Protein 5UB9 (pdb70)

Organism: Campylobacter jejuni (strain RM1221) (NCBI:txid195099)

Secondary structure (DSSP, 8-state):
--EEEEEESSSTTHHHHHHHHHHTT--EE--SSSSEEEESSSSEEEEEE-GGGHHHHHHTTSSSEEEEEHHHHHHHHHHHHHTT-----EEEEE-SS--EEEEEEEETTS---GGGGTT-EEEES-HHHHHHHHHHTT---EEEE-SS-GGGTTTTTS-SEEEEEEETT--SGGGTEEEEEEEEEE-EEEEE-SSPPPHHHHHHHHHHHHHHHHHHHHT-/-PEEEEEESSSTTHHHHHHHHHHTT-----SS-SSEEE-SSSSEEEEEE-GGGHHHHHHTTSSSEEEEEHHHHHHHHHHHHHTT----EEEEEE-S---EEEEEEEETT-----GGGGTT-EEEES-HHHHHHHHHHHT---EEEE-SS-GGGTTTTTS-SEEEEEESSSHHHHHTTEEEEEEEEEE-EEEEEESSPPPHHHHHHHHHHHHHHH-

Sequence (435 aa):
TRLRIAIQKSGRLSKEESIELLSECGVKMHIHEQSLIAFSTNLPIDILRVRDDDIPGLIFDGVVDLGIIGENVLEENELERQSLGENPSYKLLKKLDDFGYCRLSLALPQENKFNLKDFEGLRIATSYPQLLKRFMKENGINYKNCTLTGSVEVAPRANLADAICDLVSSGATLQANNLKEVKVIYESRACCLIQKENALSKEKQALVDKIMLRVAGVMQARETRLRIAIQKSGRLSKESIELLSSECGVKMHIHEQSLIAFSTNLPIDILRVRRDDDIPGLIFDGVVDLGIIGENVLEENELERQSLGENPSYKLLKKLDFGYCRLSLALPQENKFQNLKDFEGLRIATSYPQLLKRFMKENGINYKNCTLTGSVEEVAPRANLADAICDLVSSGATLQANNLKEVKVIYESRACCLIQKENALSKEKQALVDKIMLRVAG

CATH classification: 3.40.190.10 (+1 more: 3.40.190.10)

Foldseek 3Di:
DFAEEEEALDDQCRVVVVVLCVLLVFAWDDPDSDQWTATPPGRYIYGHHHQLCQQVCQQVVVHFKYKHKPLSNVLVCLVQVVVVHHRDWAFLWFADAAWKFFFKKFALPDDDPPLVQAAWEEEEQRVSLVVVLCVVVVGDYHYHHDNDPRLCCVVVVNTGIYGDIGGDVDDCVVSRMGTDGGSDIMGITMMGHDDDDDPVNVVVVVSSSVSSVVSRVVVD/DAAEEEEAQDDFCHVVVVVLCVLLVFAWDRDPPPFWTAGPPGRYIYGHHHQLCFLVCQQVVVGFKYKHKPLSNVLVCLVQVVVVHHRDWAFLDFDDAPKKFWFKKAAQVDDDDDPQVQAAWEEEECRVRLVVVQCVVVVGDYHYHYDNDPRLCCVVVVNTRIYTGIDDPCVVCVVSRMDTDGTRGIMGMTMIGHDDDDDPVNVVVVVSSSVSSVD

InterPro domains:
  IPR001348 ATP phosphoribosyltransferase HisG [PTHR21403] (2-298)
  IPR011322 Nitrogen regulatory PII-like, alpha/beta [SSF54913] (226-298)
  IPR013115 Histidine biosynthesis HisG, C-terminal [PF08029] (223-296)
  IPR013115 Histidine biosynthesis HisG, C-terminal [TIGR03455] (201-297)
  IPR013820 ATP phosphoribosyltransferase, catalytic domain [PF01634] (54-217)
  IPR013820 ATP phosphoribosyltransferase, catalytic domain [TIGR00070] (7-197)
  IPR015867 Nitrogen regulatory protein PII/ATP phosphoribosyltransferase, C-terminal [G3DSA:3.30.70.120] (226-299)
  IPR018198 ATP phosphoribosyltransferase, conserved site [PS01316] (156-177)
  IPR020621 ATP phosphoribosyltransferase HisG, long form [MF_00079] (6-299)

Radius of gyration: 22.93 Å; Cα contacts (8 Å, |Δi|>4): 936; chains: 2; bounding box: 61×45×66 Å

Structure (mmCIF, N/CA/C/O backbone):
data_5UB9
#
_entry.id   5UB9
#
_cell.length_a   65.697
_cell.length_b   79.926
_cell.length_c   91.006
_cell.angle_alpha   90.00
_cell.angle_beta   90.00
_cell.angle_gamma   90.00
#
_symmetry.space_group_name_H-M   'P 21 21 21'
#
loop_
_entity.id
_entity.type
_entity.pdbx_description
1 polymer 'ATP phosphoribosyltransferase'
2 non-polymer 'ZINC ION'
3 non-polymer 'ACETATE ION'
4 non-polymer 'CHLORIDE ION'
5 water water
#
loop_
_atom_site.group_PDB
_atom_site.id
_atom_site.type_symbol
_atom_site.label_atom_id
_atom_site.label_alt_id
_atom_site.label_comp_id
_atom_site.label_asym_id
_atom_site.label_entity_id
_atom_site.label_seq_id
_atom_site.pdbx_PDB_ins_code
_atom_site.Cartn_x
_atom_site.Cartn_y
_atom_site.Cartn_z
_atom_site.occupancy
_atom_site.B_iso_or_equiv
_atom_site.auth_seq_id
_atom_site.auth_comp_id
_atom_site.auth_asym_id
_atom_site.auth_atom_id
_atom_site.pdbx_PDB_model_num
ATOM 1 N N . THR A 1 6 ? 18.799 -2.541 -3.622 1.00 50.90 5 THR A N 1
ATOM 2 C CA . THR A 1 6 ? 18.095 -2.156 -4.905 1.00 50.50 5 THR A CA 1
ATOM 3 C C . THR A 1 6 ? 17.290 -3.326 -5.552 1.00 46.92 5 THR A C 1
ATOM 4 O O . THR A 1 6 ? 16.632 -3.169 -6.597 1.00 46.68 5 THR A O 1
ATOM 8 N N . ARG A 1 7 ? 17.389 -4.514 -4.963 1.00 40.89 6 ARG A N 1
ATOM 9 C CA . ARG A 1 7 ? 16.518 -5.619 -5.337 1.00 34.86 6 ARG A CA 1
ATOM 10 C C . ARG A 1 7 ? 15.250 -5.476 -4.493 1.00 29.30 6 ARG A C 1
ATOM 11 O O . ARG A 1 7 ? 15.318 -4.930 -3.422 1.00 27.44 6 ARG A O 1
ATOM 19 N N . LEU A 1 8 ? 14.106 -5.918 -4.994 1.00 24.42 7 LEU A N 1
ATOM 20 C CA . LEU A 1 8 ? 12.876 -5.888 -4.189 1.00 21.93 7 LEU A CA 1
ATOM 21 C C . LEU A 1 8 ? 12.891 -6.998 -3.139 1.00 21.30 7 LEU A C 1
ATOM 22 O O . LEU A 1 8 ? 13.164 -8.144 -3.471 1.00 21.29 7 LEU A O 1
ATOM 27 N N . ARG A 1 9 ? 12.601 -6.669 -1.879 1.00 19.02 8 ARG A N 1
ATOM 28 C CA . ARG A 1 9 ? 12.593 -7.664 -0.824 1.00 19.04 8 ARG A CA 1
ATOM 29 C C . ARG A 1 9 ? 11.159 -7.970 -0.413 1.00 17.44 8 ARG A C 1
ATOM 30 O O . ARG A 1 9 ? 10.454 -7.043 -0.006 1.00 16.29 8 ARG A O 1
ATOM 38 N N . ILE A 1 10 ? 10.793 -9.250 -0.414 1.00 16.39 9 ILE A N 1
ATOM 39 C CA . ILE A 1 10 ? 9.445 -9.676 -0.045 1.00 16.37 9 ILE A CA 1
ATOM 40 C C . ILE A 1 10 ? 9.569 -10.682 1.095 1.00 15.86 9 ILE A C 1
ATOM 41 O O . ILE A 1 10 ? 10.251 -11.697 0.939 1.00 16.27 9 ILE A O 1
ATOM 46 N N . ALA A 1 11 ? 8.909 -10.395 2.218 1.00 15.62 10 ALA A N 1
ATOM 47 C CA . ALA A 1 11 ? 8.911 -11.287 3.382 1.00 15.60 10 ALA A CA 1
ATOM 48 C C . ALA A 1 11 ? 7.658 -12.127 3.358 1.00 15.66 10 ALA A C 1
ATOM 49 O O . ALA A 1 11 ? 6.543 -11.602 3.175 1.00 15.48 10 ALA A O 1
ATOM 51 N N . ILE A 1 12 ? 7.855 -13.427 3.545 1.00 15.84 11 ILE A N 1
ATOM 52 C CA . ILE A 1 12 ? 6.776 -14.407 3.622 1.00 16.27 11 ILE A CA 1
ATOM 53 C C . ILE A 1 12 ? 7.028 -15.377 4.773 1.00 16.51 11 ILE A C 1
ATOM 54 O O . ILE A 1 12 ? 8.166 -15.478 5.250 1.00 16.26 11 ILE A O 1
ATOM 59 N N . GLN A 1 13 ? 5.973 -16.041 5.236 1.00 17.27 12 GLN A N 1
ATOM 60 C CA . GLN A 1 13 ? 6.077 -17.007 6.320 1.00 18.96 12 GLN A CA 1
ATOM 61 C C . GLN A 1 13 ? 6.930 -18.179 5.870 1.00 20.67 12 GLN A C 1
ATOM 62 O O . GLN A 1 13 ? 6.706 -18.733 4.747 1.00 19.93 12 GLN A O 1
ATOM 68 N N . LYS A 1 14 ? 7.864 -18.583 6.734 1.00 20.59 13 LYS A N 1
ATOM 69 C CA . LYS A 1 14 ? 8.772 -19.660 6.413 1.00 24.54 13 LYS A CA 1
ATOM 70 C C . LYS A 1 14 ? 8.044 -21.011 6.361 1.00 25.86 13 LYS A C 1
ATOM 71 O O . LYS A 1 14 ? 8.245 -21.781 5.432 1.00 26.98 13 LYS A O 1
ATOM 77 N N . SER A 1 15 ? 7.209 -21.282 7.337 1.00 27.06 14 SER A N 1
ATOM 78 C CA . SER A 1 15 ? 6.481 -22.539 7.374 1.00 31.97 14 SER A CA 1
ATOM 79 C C . SER A 1 15 ? 5.315 -22.337 8.311 1.00 31.74 14 SER A C 1
ATOM 80 O O . SER A 1 15 ? 5.481 -21.858 9.428 1.00 37.32 14 SER A O 1
ATOM 83 N N . GLY A 1 16 ? 4.128 -22.725 7.882 1.00 32.31 15 GLY A N 1
ATOM 84 C CA . GLY A 1 16 ? 2.934 -22.496 8.683 1.00 32.86 15 GLY A CA 1
ATOM 85 C C . GLY A 1 16 ? 1.704 -22.277 7.821 1.00 31.01 15 GLY A C 1
ATOM 86 O O . GLY A 1 16 ? 1.678 -22.684 6.650 1.00 32.58 15 GLY A O 1
ATOM 87 N N . ARG A 1 17 ? 0.709 -21.605 8.389 1.00 32.53 16 ARG A N 1
ATOM 88 C CA . ARG A 1 17 ? -0.619 -21.502 7.784 1.00 33.75 16 ARG A CA 1
ATOM 89 C C . ARG A 1 17 ? -0.633 -20.862 6.380 1.00 34.27 16 ARG A C 1
ATOM 90 O O . ARG A 1 17 ? -1.497 -21.213 5.561 1.00 36.80 16 ARG A O 1
ATOM 92 N N . LEU A 1 18 ? 0.332 -19.969 6.094 1.00 29.79 17 LEU A N 1
ATOM 93 C CA . LEU A 1 18 ? 0.402 -19.204 4.852 1.00 27.34 17 LEU A CA 1
ATOM 94 C C . LEU A 1 18 ? 1.604 -19.489 3.960 1.00 24.93 17 LEU A C 1
ATOM 95 O O . LEU A 1 18 ? 1.719 -18.894 2.891 1.00 23.83 17 LEU A O 1
ATOM 100 N N . SER A 1 19 ? 2.537 -20.354 4.388 1.00 23.99 18 SER A N 1
ATOM 101 C CA . SER A 1 19 ? 3.819 -20.456 3.716 1.00 23.57 18 SER A CA 1
ATOM 102 C C . SER A 1 19 ? 3.675 -20.979 2.250 1.00 23.40 18 SER A C 1
ATOM 103 O O . SER A 1 19 ? 4.144 -20.362 1.270 1.00 21.42 18 SER A O 1
ATOM 106 N N . LYS A 1 20 ? 3.017 -22.121 2.108 1.00 24.84 19 LYS A N 1
ATOM 107 C CA . LYS A 1 20 ? 2.769 -22.748 0.797 1.00 23.85 19 LYS A CA 1
ATOM 108 C C . LYS A 1 20 ? 2.002 -21.844 -0.182 1.00 22.95 19 LYS A C 1
ATOM 109 O O . LYS A 1 20 ? 2.369 -21.723 -1.360 1.00 22.92 19 LYS A O 1
ATOM 111 N N A GLU A 1 21 ? 0.918 -21.261 0.323 0.50 22.56 20 GLU A N 1
ATOM 112 N N B GLU A 1 21 ? 0.937 -21.245 0.317 0.50 22.36 20 GLU A N 1
ATOM 113 C CA A GLU A 1 21 ? 0.026 -20.392 -0.442 0.50 22.85 20 GLU A CA 1
ATOM 114 C CA B GLU A 1 21 ? 0.063 -20.413 -0.483 0.50 22.53 20 GLU A CA 1
ATOM 115 C C A GLU A 1 21 ? 0.752 -19.098 -0.860 0.50 21.26 20 GLU A C 1
ATOM 116 C C B GLU A 1 21 ? 0.746 -19.088 -0.857 0.50 21.10 20 GLU A C 1
ATOM 117 O O A GLU A 1 21 ? 0.445 -18.552 -1.892 0.50 20.73 20 GLU A O 1
ATOM 118 O O B GLU A 1 21 ? 0.412 -18.515 -1.865 0.50 20.57 20 GLU A O 1
ATOM 129 N N . SER A 1 22 ? 1.711 -18.619 -0.042 1.00 20.02 21 SER A N 1
ATOM 130 C CA . SER A 1 22 ? 2.473 -17.405 -0.360 1.00 19.70 21 SER A CA 1
ATOM 131 C C . SER A 1 22 ? 3.455 -17.644 -1.500 1.00 20.42 21 SER A C 1
ATOM 132 O O . SER A 1 22 ? 3.476 -16.915 -2.463 1.00 20.32 21 SER A O 1
ATOM 135 N N . ILE A 1 23 ? 4.230 -18.702 -1.411 1.00 21.25 22 ILE A N 1
ATOM 136 C CA . ILE A 1 23 ? 5.109 -19.052 -2.495 1.00 22.59 22 ILE A CA 1
ATOM 137 C C . ILE A 1 23 ? 4.302 -19.371 -3.749 1.00 22.71 22 ILE A C 1
ATOM 138 O O . ILE A 1 23 ? 4.697 -18.974 -4.851 1.00 23.19 22 ILE A O 1
ATOM 143 N N . GLU A 1 24 ? 3.179 -20.067 -3.587 1.00 22.28 23 GLU A N 1
ATOM 144 C CA . GLU A 1 24 ? 2.313 -20.318 -4.722 1.00 24.62 23 GLU A CA 1
ATOM 145 C C . GLU A 1 24 ? 1.778 -19.036 -5.363 1.00 23.17 23 GLU A C 1
ATOM 146 O O . GLU A 1 24 ? 1.758 -18.918 -6.577 1.00 23.65 23 GLU A O 1
ATOM 152 N N . LEU A 1 25 ? 1.353 -18.067 -4.569 1.00 21.83 24 LEU A N 1
ATOM 153 C CA . LEU A 1 25 ? 0.901 -16.824 -5.169 1.00 21.66 24 LEU A CA 1
ATOM 154 C C . LEU A 1 25 ? 2.037 -16.209 -5.997 1.00 21.20 24 LEU A C 1
ATOM 155 O O . LEU A 1 25 ? 1.835 -15.782 -7.129 1.00 20.88 24 LEU A O 1
ATOM 160 N N . LEU A 1 26 ? 3.247 -16.223 -5.480 1.00 20.84 25 LEU A N 1
ATOM 161 C CA . LEU A 1 26 ? 4.306 -15.575 -6.233 1.00 21.67 25 LEU A CA 1
ATOM 162 C C . LEU A 1 26 ? 4.529 -16.289 -7.609 1.00 22.46 25 LEU A C 1
ATOM 163 O O . LEU A 1 26 ? 4.711 -15.630 -8.624 1.00 23.21 25 LEU A O 1
ATOM 168 N N . SER A 1 27 ? 4.498 -17.610 -7.621 1.00 24.18 26 SER A N 1
ATOM 169 C CA . SER A 1 27 ? 4.639 -18.413 -8.856 1.00 27.32 26 SER A CA 1
ATOM 170 C C . SER A 1 27 ? 3.536 -18.086 -9.868 1.00 28.53 26 SER A C 1
ATOM 171 O O . SER A 1 27 ? 3.780 -17.875 -11.055 1.00 29.09 26 SER A O 1
ATOM 174 N N . GLU A 1 28 ? 2.312 -18.022 -9.343 1.00 27.66 27 GLU A N 1
ATOM 175 C CA . GLU A 1 28 ? 1.112 -17.727 -10.132 1.00 28.76 27 GLU A CA 1
ATOM 176 C C . GLU A 1 28 ? 1.220 -16.370 -10.786 1.00 28.62 27 GLU A C 1
ATOM 177 O O . GLU A 1 28 ? 0.716 -16.167 -11.904 1.00 29.05 27 GLU A O 1
ATOM 183 N N . CYS A 1 29 ? 1.917 -15.463 -10.105 1.00 27.34 28 CYS A N 1
ATOM 184 C CA . CYS A 1 29 ? 2.163 -14.132 -10.606 1.00 27.60 28 CYS A CA 1
ATOM 185 C C . CYS A 1 29 ? 3.392 -14.004 -11.498 1.00 29.27 28 CYS A C 1
ATOM 186 O O . CYS A 1 29 ? 3.845 -12.904 -11.742 1.00 32.18 28 CYS A O 1
ATOM 189 N N . GLY A 1 30 ? 3.970 -15.103 -11.934 1.00 30.89 29 GLY A N 1
ATOM 190 C CA . GLY A 1 30 ? 5.144 -15.020 -12.798 1.00 32.95 29 GLY A CA 1
ATOM 191 C C . GLY A 1 30 ? 6.488 -14.841 -12.094 1.00 31.77 29 GLY A C 1
ATOM 192 O O . GLY A 1 30 ? 7.494 -14.597 -12.760 1.00 32.83 29 GLY A O 1
ATOM 193 N N . VAL A 1 31 ? 6.541 -14.948 -10.766 1.00 31.26 30 VAL A N 1
ATOM 194 C CA . VAL A 1 31 ? 7.825 -14.879 -10.068 1.00 29.59 30 VAL A CA 1
ATOM 195 C C . VAL A 1 31 ? 8.379 -16.305 -9.901 1.00 30.07 30 VAL A C 1
ATOM 196 O O . VAL A 1 31 ? 7.910 -17.091 -9.062 1.00 30.62 30 VAL A O 1
ATOM 200 N N . LYS A 1 32 ? 9.370 -16.667 -10.703 1.00 30.06 31 LYS A N 1
ATOM 201 C CA . LYS A 1 32 ? 9.972 -17.994 -10.562 1.00 29.81 31 LYS A CA 1
ATOM 202 C C . LYS A 1 32 ? 11.056 -17.879 -9.519 1.00 29.12 31 LYS A C 1
ATOM 203 O O . LYS A 1 32 ? 11.716 -16.832 -9.389 1.00 27.53 31 LYS A O 1
ATOM 209 N N . MET A 1 33 ? 11.260 -18.935 -8.767 1.00 28.42 32 MET A N 1
ATOM 210 C CA . MET A 1 33 ? 12.245 -18.870 -7.695 1.00 29.85 32 MET A CA 1
ATOM 211 C C . MET A 1 33 ? 12.693 -20.290 -7.437 1.00 30.95 32 MET A C 1
ATOM 212 O O . MET A 1 33 ? 11.990 -21.231 -7.825 1.00 31.64 32 MET A O 1
ATOM 217 N N . HIS A 1 34 ? 13.890 -20.437 -6.869 1.00 30.17 33 HIS A N 1
ATOM 218 C CA . HIS A 1 34 ? 14.369 -21.727 -6.437 1.00 31.11 33 HIS A CA 1
ATOM 219 C C . HIS A 1 34 ? 14.466 -21.624 -4.941 1.00 31.46 33 HIS A C 1
ATOM 220 O O . HIS A 1 34 ? 14.903 -20.612 -4.409 1.00 28.09 33 HIS A O 1
ATOM 227 N N . ILE A 1 35 ? 14.077 -22.690 -4.245 1.00 33.18 34 ILE A N 1
ATOM 228 C CA . ILE A 1 35 ? 14.313 -22.786 -2.812 1.00 33.87 34 ILE A CA 1
ATOM 229 C C . ILE A 1 35 ? 15.297 -23.954 -2.656 1.00 36.28 34 ILE A C 1
ATOM 230 O O . ILE A 1 35 ? 14.953 -25.089 -3.008 1.00 37.59 34 ILE A O 1
ATOM 235 N N . HIS A 1 36 ? 16.533 -23.628 -2.305 1.00 36.07 35 HIS A N 1
ATOM 236 C CA . HIS A 1 36 ? 17.620 -24.599 -2.240 1.00 37.93 35 HIS A CA 1
ATOM 237 C C . HIS A 1 36 ? 17.793 -25.231 -0.864 1.00 41.67 35 HIS A C 1
ATOM 238 O O . HIS A 1 36 ? 18.386 -26.296 -0.726 1.00 44.78 35 HIS A O 1
ATOM 245 N N . GLU A 1 37 ? 17.291 -24.548 0.152 1.00 43.25 36 GLU A N 1
ATOM 246 C CA . GLU A 1 37 ? 17.443 -24.994 1.523 1.00 45.75 36 GLU A CA 1
ATOM 247 C C . GLU A 1 37 ? 16.375 -24.325 2.363 1.00 46.83 36 GLU A C 1
ATOM 248 O O . GLU A 1 37 ? 15.762 -23.359 1.924 1.00 41.15 36 GLU A O 1
ATOM 254 N N . GLN A 1 38 ? 16.143 -24.841 3.564 1.00 46.51 37 GLN A N 1
ATOM 255 C CA . GLN A 1 38 ? 15.246 -24.179 4.499 1.00 44.24 37 GLN A CA 1
ATOM 256 C C . GLN A 1 38 ? 15.967 -23.155 5.360 1.00 40.80 37 GLN A C 1
ATOM 257 O O . GLN A 1 38 ? 16.320 -23.396 6.503 1.00 43.94 37 GLN A O 1
ATOM 263 N N . SER A 1 39 ? 16.159 -21.997 4.764 1.00 35.77 38 SER A N 1
ATOM 264 C CA . SER A 1 39 ? 16.893 -20.912 5.339 1.00 33.06 38 SER A CA 1
ATOM 265 C C . SER A 1 39 ? 16.091 -19.617 5.136 1.00 30.05 38 SER A C 1
ATOM 266 O O . SER A 1 39 ? 14.989 -19.603 4.542 1.00 29.13 38 SER A O 1
ATOM 269 N N . LEU A 1 40 ? 16.665 -18.533 5.626 1.00 27.96 39 LEU A N 1
ATOM 270 C CA . LEU A 1 40 ? 16.060 -17.221 5.595 1.00 25.05 39 LEU A CA 1
ATOM 271 C C . LEU A 1 40 ? 15.897 -16.671 4.158 1.00 24.80 39 LEU A C 1
ATOM 272 O O . LEU A 1 40 ? 14.910 -16.031 3.890 1.00 23.52 39 LEU A O 1
ATOM 277 N N . ILE A 1 41 ? 16.843 -16.887 3.232 1.00 24.58 40 ILE A N 1
ATOM 278 C CA . ILE A 1 41 ? 16.713 -16.142 1.962 1.00 24.48 40 ILE A CA 1
ATOM 279 C C . ILE A 1 41 ? 16.660 -17.105 0.777 1.00 24.33 40 ILE A C 1
ATOM 280 O O . ILE A 1 41 ? 17.252 -18.183 0.811 1.00 24.15 40 ILE A O 1
ATOM 285 N N . ALA A 1 42 ? 15.869 -16.694 -0.213 1.00 23.19 41 ALA A N 1
ATOM 286 C CA . ALA A 1 42 ? 15.685 -17.366 -1.481 1.00 23.02 41 ALA A CA 1
ATOM 287 C C . ALA A 1 42 ? 15.592 -16.233 -2.498 1.00 22.67 41 ALA A C 1
ATOM 288 O O . ALA A 1 42 ? 15.349 -15.095 -2.119 1.00 22.05 41 ALA A O 1
ATOM 290 N N . PHE A 1 43 ? 15.846 -16.525 -3.757 1.00 22.91 42 PHE A N 1
ATOM 291 C CA . PHE A 1 43 ? 15.895 -15.499 -4.800 1.00 22.47 42 PHE A CA 1
ATOM 292 C C . PHE A 1 43 ? 15.060 -15.943 -5.975 1.00 21.98 42 PHE A C 1
ATOM 293 O O . PHE A 1 43 ? 15.037 -17.121 -6.354 1.00 21.94 42 PHE A O 1
ATOM 301 N N . SER A 1 44 ? 14.452 -14.960 -6.621 1.00 20.79 43 SER A N 1
ATOM 302 C CA . SER A 1 44 ? 13.843 -15.194 -7.914 1.00 20.28 43 SER A CA 1
ATOM 303 C C . SER A 1 44 ? 14.887 -15.521 -8.992 1.00 21.37 43 SER A C 1
ATOM 304 O O . SER A 1 44 ? 16.027 -15.059 -8.969 1.00 21.14 43 SER A O 1
ATOM 307 N N . THR A 1 45 ? 14.498 -16.348 -9.931 1.00 22.23 44 THR A N 1
ATOM 308 C CA . THR A 1 45 ? 15.349 -16.702 -11.055 1.00 23.90 44 THR A CA 1
ATOM 309 C C . THR A 1 45 ? 15.116 -15.803 -12.275 1.00 24.07 44 THR A C 1
ATOM 310 O O . THR A 1 45 ? 15.960 -15.731 -13.175 1.00 24.63 44 THR A O 1
ATOM 314 N N . ASN A 1 46 ? 13.965 -15.138 -12.344 1.00 23.25 45 ASN A N 1
ATOM 315 C CA . ASN A 1 46 ? 13.647 -14.332 -13.523 1.00 23.56 45 ASN A CA 1
ATOM 316 C C . ASN A 1 46 ? 13.509 -12.859 -13.292 1.00 23.19 45 ASN A C 1
ATOM 317 O O . ASN A 1 46 ? 13.459 -12.106 -14.262 1.00 23.46 45 ASN A O 1
ATOM 322 N N . LEU A 1 47 ? 13.436 -12.472 -12.011 1.00 21.94 46 LEU A N 1
ATOM 323 C CA . LEU A 1 47 ? 13.231 -11.103 -11.581 1.00 22.17 46 LEU A CA 1
ATOM 324 C C . LEU A 1 47 ? 14.133 -10.757 -10.407 1.00 21.86 46 LEU A C 1
ATOM 325 O O . LEU A 1 47 ? 14.577 -11.641 -9.672 1.00 21.12 46 LEU A O 1
ATOM 330 N N . PRO A 1 48 ? 14.434 -9.457 -10.225 1.00 22.61 47 PRO A N 1
ATOM 331 C CA . PRO A 1 48 ? 15.372 -9.030 -9.167 1.00 22.15 47 PRO A CA 1
ATOM 332 C C . PRO A 1 48 ? 14.638 -8.900 -7.816 1.00 20.35 47 PRO A C 1
ATOM 333 O O . PRO A 1 48 ? 14.341 -7.816 -7.336 1.00 19.69 47 PRO A O 1
ATOM 337 N N . ILE A 1 49 ? 14.321 -10.062 -7.245 1.00 19.77 48 ILE A N 1
ATOM 338 C CA . ILE A 1 49 ? 13.548 -10.174 -6.033 1.00 18.82 48 ILE A CA 1
ATOM 339 C C . ILE A 1 49 ? 14.256 -11.111 -5.038 1.00 19.14 48 ILE A C 1
ATOM 340 O O . ILE A 1 49 ? 14.636 -12.250 -5.377 1.00 19.81 48 ILE A O 1
ATOM 345 N N . ASP A 1 50 ? 14.346 -10.648 -3.809 1.00 18.78 49 ASP A N 1
ATOM 346 C CA . ASP A 1 50 ? 14.789 -11.459 -2.687 1.00 19.78 49 ASP A CA 1
ATOM 347 C C . ASP A 1 50 ? 13.541 -11.885 -1.925 1.00 19.25 49 ASP A C 1
ATOM 348 O O . ASP A 1 50 ? 12.633 -11.069 -1.690 1.00 17.88 49 ASP A O 1
ATOM 353 N N . ILE A 1 51 ? 13.484 -13.150 -1.527 1.00 19.18 50 ILE A N 1
ATOM 354 C CA . ILE A 1 51 ? 12.354 -13.670 -0.840 1.00 19.13 50 ILE A CA 1
ATOM 355 C C . ILE A 1 51 ? 12.855 -14.049 0.536 1.00 19.16 50 ILE A C 1
ATOM 356 O O . ILE A 1 51 ? 13.685 -14.959 0.662 1.00 20.43 50 ILE A O 1
ATOM 361 N N . LEU A 1 52 ? 12.398 -13.333 1.554 1.00 18.35 51 LEU A N 1
ATOM 362 C CA . LEU A 1 52 ? 12.828 -13.608 2.949 1.00 18.21 51 LEU A CA 1
ATOM 363 C C . LEU A 1 52 ? 11.792 -14.460 3.638 1.00 17.87 51 LEU A C 1
ATOM 364 O O . LEU A 1 52 ? 10.623 -14.067 3.710 1.00 18.04 51 LEU A O 1
ATOM 369 N N . ARG A 1 53 ? 12.210 -15.603 4.160 1.00 17.93 52 ARG A N 1
ATOM 370 C CA . ARG A 1 53 ? 11.300 -16.547 4.769 1.00 17.97 52 ARG A CA 1
ATOM 371 C C . ARG A 1 53 ? 11.540 -16.520 6.275 1.00 17.06 52 ARG A C 1
ATOM 372 O O . ARG A 1 53 ? 12.594 -16.925 6.738 1.00 16.52 52 ARG A O 1
ATOM 380 N N . VAL A 1 54 ? 10.556 -15.986 6.977 1.00 15.99 53 VAL A N 1
ATOM 381 C CA . VAL A 1 54 ? 10.644 -15.662 8.377 1.00 15.86 53 VAL A CA 1
ATOM 382 C C . VAL A 1 54 ? 9.416 -16.147 9.139 1.00 15.88 53 VAL A C 1
ATOM 383 O O . VAL A 1 54 ? 8.396 -16.545 8.554 1.00 15.01 53 VAL A O 1
ATOM 387 N N . ARG A 1 55 ? 9.501 -16.027 10.458 1.00 16.19 54 ARG A N 1
ATOM 388 C CA . ARG A 1 55 ? 8.350 -16.255 11.328 1.00 17.74 54 ARG A CA 1
ATOM 389 C C . ARG A 1 55 ? 7.266 -15.245 11.051 1.00 16.99 54 ARG A C 1
ATOM 390 O O . ARG A 1 55 ? 7.543 -14.048 10.922 1.00 15.72 54 ARG A O 1
ATOM 398 N N . ASP A 1 56 ? 6.031 -15.688 10.956 1.00 16.55 55 ASP A N 1
ATOM 399 C CA . ASP A 1 56 ? 4.955 -14.759 10.580 1.00 17.66 55 ASP A CA 1
ATOM 400 C C . ASP A 1 56 ? 4.912 -13.491 11.459 1.00 17.27 55 ASP A C 1
ATOM 401 O O . ASP A 1 56 ? 4.714 -12.346 10.963 1.00 16.49 55 ASP A O 1
ATOM 406 N N . ASP A 1 57 ? 5.086 -13.694 12.746 1.00 16.58 56 ASP A N 1
ATOM 407 C CA . ASP A 1 57 ? 4.977 -12.622 13.721 1.00 17.39 56 ASP A CA 1
ATOM 408 C C . ASP A 1 57 ? 5.973 -11.487 13.503 1.00 16.04 56 ASP A C 1
ATOM 409 O O . ASP A 1 57 ? 5.751 -10.399 13.996 1.00 16.13 56 ASP A O 1
ATOM 414 N N . ASP A 1 58 ? 7.065 -11.773 12.781 1.00 14.85 57 ASP A N 1
ATOM 415 C CA . ASP A 1 58 ? 8.103 -10.774 12.474 1.00 14.09 57 ASP A CA 1
ATOM 416 C C . ASP A 1 58 ? 7.778 -9.909 11.273 1.00 13.37 57 ASP A C 1
ATOM 417 O O . ASP A 1 58 ? 8.376 -8.816 11.127 1.00 13.37 57 ASP A O 1
ATOM 422 N N . ILE A 1 59 ? 6.868 -10.370 10.409 1.00 12.61 58 ILE A N 1
ATOM 423 C CA . ILE A 1 59 ? 6.622 -9.679 9.122 1.00 12.64 58 ILE A CA 1
ATOM 424 C C . ILE A 1 59 ? 6.097 -8.254 9.299 1.00 12.42 58 ILE A C 1
ATOM 425 O O . ILE A 1 59 ? 6.599 -7.367 8.639 1.00 12.43 58 ILE A O 1
ATOM 430 N N . PRO A 1 60 ? 5.065 -8.028 10.183 1.00 12.46 59 PRO A N 1
ATOM 431 C CA . PRO A 1 60 ? 4.660 -6.643 10.356 1.00 12.80 59 PRO A CA 1
ATOM 432 C C . PRO A 1 60 ? 5.773 -5.699 10.720 1.00 12.76 59 PRO A C 1
ATOM 433 O O . PRO A 1 60 ? 5.921 -4.619 10.083 1.00 13.16 59 PRO A O 1
ATOM 437 N N . GLY A 1 61 ? 6.577 -6.087 11.703 1.00 12.40 60 GLY A N 1
ATOM 438 C CA . GLY A 1 61 ? 7.730 -5.311 12.144 1.00 12.68 60 GLY A CA 1
ATOM 439 C C . GLY A 1 61 ? 8.733 -5.039 11.037 1.00 12.55 60 GLY A C 1
ATOM 440 O O . GLY A 1 61 ? 9.263 -3.940 10.912 1.00 12.36 60 GLY A O 1
ATOM 441 N N . LEU A 1 62 ? 8.995 -6.037 10.194 1.00 12.30 61 LEU A N 1
ATOM 442 C CA . LEU A 1 62 ? 9.969 -5.850 9.125 1.00 12.32 61 LEU A CA 1
ATOM 443 C C . LEU A 1 62 ? 9.476 -4.762 8.163 1.00 12.52 61 LEU A C 1
ATOM 444 O O . LEU A 1 62 ? 10.267 -3.979 7.591 1.00 12.76 61 LEU A O 1
ATOM 449 N N . ILE A 1 63 ? 8.158 -4.729 7.947 1.00 12.41 62 ILE A N 1
ATOM 450 C CA . ILE A 1 63 ? 7.543 -3.723 7.071 1.00 12.55 62 ILE A CA 1
ATOM 451 C C . ILE A 1 63 ? 7.509 -2.360 7.767 1.00 12.95 62 ILE A C 1
ATOM 452 O O . ILE A 1 63 ? 7.899 -1.340 7.155 1.00 12.87 62 ILE A O 1
ATOM 457 N N . PHE A 1 64 ? 7.070 -2.314 9.032 1.00 13.15 63 PHE A N 1
ATOM 458 C CA . PHE A 1 64 ? 7.016 -1.046 9.769 1.00 13.81 63 PHE A CA 1
ATOM 459 C C . PHE A 1 64 ? 8.407 -0.420 9.833 1.00 14.08 63 PHE A C 1
ATOM 460 O O . PHE A 1 64 ? 8.565 0.822 9.741 1.00 14.25 63 PHE A O 1
ATOM 468 N N . ASP A 1 65 ? 9.426 -1.286 10.015 1.00 14.15 64 ASP A N 1
ATOM 469 C CA . ASP A 1 65 ? 10.815 -0.819 10.149 1.00 14.98 64 ASP A CA 1
ATOM 470 C C . ASP A 1 65 ? 11.547 -0.619 8.820 1.00 15.12 64 ASP A C 1
ATOM 471 O O . ASP A 1 65 ? 12.679 -0.156 8.817 1.00 15.92 64 ASP A O 1
ATOM 476 N N . GLY A 1 66 ? 10.869 -0.898 7.696 1.00 15.20 65 GLY A N 1
ATOM 477 C CA . GLY A 1 66 ? 11.423 -0.683 6.373 1.00 15.59 65 GLY A CA 1
ATOM 478 C C . GLY A 1 66 ? 12.535 -1.629 6.015 1.00 15.74 65 GLY A C 1
ATOM 479 O O . GLY A 1 66 ? 13.257 -1.358 5.068 1.00 16.12 65 GLY A O 1
ATOM 480 N N . VAL A 1 67 ? 12.627 -2.760 6.707 1.00 15.49 66 VAL A N 1
ATOM 481 C CA . VAL A 1 67 ? 13.655 -3.765 6.441 1.00 16.10 66 VAL A CA 1
ATOM 482 C C . VAL A 1 67 ? 13.393 -4.457 5.116 1.00 15.58 66 VAL A C 1
ATOM 483 O O . VAL A 1 67 ? 14.352 -4.781 4.384 1.00 15.58 66 VAL A O 1
ATOM 487 N N . VAL A 1 68 ? 12.126 -4.709 4.825 1.00 14.46 67 VAL A N 1
ATOM 488 C CA . VAL A 1 68 ? 11.716 -5.287 3.557 1.00 14.82 67 VAL A CA 1
ATOM 489 C C . VAL A 1 68 ? 10.710 -4.364 2.867 1.00 14.98 67 VAL A C 1
ATOM 490 O O . VAL A 1 68 ? 10.190 -3.399 3.461 1.00 14.44 67 VAL A O 1
ATOM 494 N N . ASP A 1 69 ? 10.449 -4.649 1.602 1.00 15.05 68 ASP A N 1
ATOM 495 C CA . ASP A 1 69 ? 9.598 -3.780 0.795 1.00 15.54 68 ASP A CA 1
ATOM 496 C C . ASP A 1 69 ? 8.150 -4.201 0.835 1.00 14.94 68 ASP A C 1
ATOM 497 O O . ASP A 1 69 ? 7.242 -3.391 1.005 1.00 14.53 68 ASP A O 1
ATOM 502 N N . LEU A 1 70 ? 7.917 -5.499 0.669 1.00 14.66 69 LEU A N 1
ATOM 503 C CA . LEU A 1 70 ? 6.604 -6.073 0.650 1.00 14.51 69 LEU A CA 1
ATOM 504 C C . LEU A 1 70 ? 6.549 -7.206 1.671 1.00 13.93 69 LEU A C 1
ATOM 505 O O . LEU A 1 70 ? 7.587 -7.859 1.976 1.00 13.77 69 LEU A O 1
ATOM 510 N N . GLY A 1 71 ? 5.342 -7.501 2.124 1.00 13.94 70 GLY A N 1
ATOM 511 C CA . GLY A 1 71 ? 5.075 -8.639 2.971 1.00 13.58 70 GLY A CA 1
ATOM 512 C C . GLY A 1 71 ? 3.759 -9.299 2.720 1.00 13.90 70 GLY A C 1
ATOM 513 O O . GLY A 1 71 ? 2.782 -8.666 2.386 1.00 13.64 70 GLY A O 1
ATOM 514 N N . ILE A 1 72 ? 3.725 -10.616 2.837 1.00 14.13 71 ILE A N 1
ATOM 515 C CA . ILE A 1 72 ? 2.447 -11.310 2.801 1.00 15.01 71 ILE A CA 1
ATOM 516 C C . ILE A 1 72 ? 2.160 -11.824 4.178 1.00 14.79 71 ILE A C 1
ATOM 517 O O . ILE A 1 72 ? 2.941 -12.633 4.712 1.00 14.87 71 ILE A O 1
ATOM 522 N N . ILE A 1 73 ? 1.017 -11.437 4.749 1.00 15.12 72 ILE A N 1
ATOM 523 C CA . ILE A 1 73 ? 0.774 -11.660 6.185 1.00 15.51 72 ILE A CA 1
ATOM 524 C C . ILE A 1 73 ? -0.697 -11.627 6.504 1.00 15.72 72 ILE A C 1
ATOM 525 O O . ILE A 1 73 ? -1.465 -10.896 5.888 1.00 15.52 72 ILE A O 1
ATOM 530 N N . GLY A 1 74 ? -1.084 -12.435 7.476 1.00 16.21 73 GLY A N 1
ATOM 531 C CA . GLY A 1 74 ? -2.460 -12.444 7.941 1.00 16.64 73 GLY A CA 1
ATOM 532 C C . GLY A 1 74 ? -2.793 -11.128 8.642 1.00 17.73 73 GLY A C 1
ATOM 533 O O . GLY A 1 74 ? -1.971 -10.577 9.430 1.00 15.71 73 GLY A O 1
ATOM 534 N N . GLU A 1 75 ? -4.003 -10.613 8.367 1.00 18.90 74 GLU A N 1
ATOM 535 C CA . GLU A 1 75 ? -4.533 -9.397 8.988 1.00 19.93 74 GLU A CA 1
ATOM 536 C C . GLU A 1 75 ? -4.511 -9.428 10.502 1.00 19.55 74 GLU A C 1
ATOM 537 O O . GLU A 1 75 ? -4.222 -8.423 11.152 1.00 19.81 74 GLU A O 1
ATOM 543 N N . ASN A 1 76 ? -4.792 -10.587 11.074 1.00 19.18 75 ASN A N 1
ATOM 544 C CA . ASN A 1 76 ? -4.742 -10.733 12.507 1.00 19.99 75 ASN A CA 1
ATOM 545 C C . ASN A 1 76 ? -3.338 -10.433 13.085 1.00 19.07 75 ASN A C 1
ATOM 546 O O . ASN A 1 76 ? -3.199 -9.692 14.079 1.00 18.35 75 ASN A O 1
ATOM 551 N N . VAL A 1 77 ? -2.328 -10.965 12.420 1.00 17.45 76 VAL A N 1
ATOM 552 C CA . VAL A 1 77 ? -0.925 -10.828 12.889 1.00 17.16 76 VAL A CA 1
ATOM 553 C C . VAL A 1 77 ? -0.479 -9.363 12.681 1.00 16.57 76 VAL A C 1
ATOM 554 O O . VAL A 1 77 ? 0.198 -8.746 13.553 1.00 16.35 76 VAL A O 1
ATOM 558 N N . LEU A 1 78 ? -0.817 -8.819 11.515 1.00 16.37 77 LEU A N 1
ATOM 559 C CA . LEU A 1 78 ? -0.570 -7.419 11.203 1.00 16.48 77 LEU A CA 1
ATOM 560 C C . LEU A 1 78 ? -1.232 -6.502 12.260 1.00 16.44 77 LEU A C 1
ATOM 561 O O . LEU A 1 78 ? -0.593 -5.623 12.851 1.00 15.75 77 LEU A O 1
ATOM 566 N N . GLU A 1 79 ? -2.511 -6.722 12.548 1.00 17.35 78 GLU A N 1
ATOM 567 C CA . GLU A 1 79 ? -3.207 -5.857 13.489 1.00 18.22 78 GLU A CA 1
ATOM 568 C C . GLU A 1 79 ? -2.679 -5.981 14.935 1.00 18.19 78 GLU A C 1
ATOM 569 O O . GLU A 1 79 ? -2.575 -4.961 15.671 1.00 18.20 78 GLU A O 1
ATOM 575 N N . GLU A 1 80 ? -2.445 -7.216 15.391 1.00 17.27 79 GLU A N 1
ATOM 576 C CA . GLU A 1 80 ? -1.849 -7.436 16.705 1.00 17.10 79 GLU A CA 1
ATOM 577 C C . GLU A 1 80 ? -0.566 -6.625 16.895 1.00 16.92 79 GLU A C 1
ATOM 578 O O . GLU A 1 80 ? -0.380 -5.938 17.889 1.00 15.73 79 GLU A O 1
ATOM 584 N N . ASN A 1 81 ? 0.324 -6.719 15.901 1.00 16.37 80 ASN A N 1
ATOM 585 C CA . ASN A 1 81 ? 1.614 -6.020 15.997 1.00 16.65 80 ASN A CA 1
ATOM 586 C C . ASN A 1 81 ? 1.543 -4.543 15.798 1.00 16.41 80 ASN A C 1
ATOM 587 O O . ASN A 1 81 ? 2.320 -3.827 16.446 1.00 17.01 80 ASN A O 1
ATOM 592 N N . GLU A 1 82 ? 0.664 -4.076 14.912 1.00 16.63 81 GLU A N 1
ATOM 593 C CA . GLU A 1 82 ? 0.353 -2.645 14.828 1.00 17.61 81 GLU A CA 1
ATOM 594 C C . GLU A 1 82 ? -0.093 -2.061 16.200 1.00 18.31 81 GLU A C 1
ATOM 595 O O . GLU A 1 82 ? 0.419 -1.021 16.651 1.00 17.48 81 GLU A O 1
ATOM 601 N N . LEU A 1 83 ? -1.071 -2.713 16.821 1.00 18.47 82 LEU A N 1
ATOM 602 C CA . LEU A 1 83 ? -1.553 -2.272 18.144 1.00 19.26 82 LEU A CA 1
ATOM 603 C C . LEU A 1 83 ? -0.448 -2.292 19.178 1.00 19.07 82 LEU A C 1
ATOM 604 O O . LEU A 1 83 ? -0.283 -1.337 19.978 1.00 19.31 82 LEU A O 1
ATOM 609 N N . GL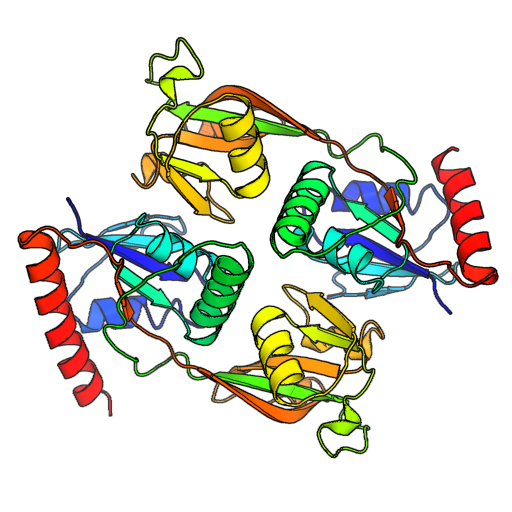U A 1 84 ? 0.352 -3.359 19.161 1.00 19.21 83 GLU A N 1
ATOM 610 C CA . GLU A 1 84 ? 1.485 -3.462 20.051 1.00 20.31 83 GLU A CA 1
ATOM 611 C C . GLU A 1 84 ? 2.444 -2.283 19.890 1.00 20.27 83 GLU A C 1
ATOM 612 O O . GLU A 1 84 ? 2.769 -1.601 20.869 1.00 20.21 83 GLU A O 1
ATOM 618 N N . ARG A 1 85 ? 2.889 -2.032 18.655 1.00 20.35 84 ARG A N 1
ATOM 619 C CA . ARG A 1 85 ? 3.795 -0.931 18.388 1.00 20.32 84 ARG A CA 1
ATOM 620 C C . ARG A 1 85 ? 3.190 0.448 18.746 1.00 19.93 84 ARG A C 1
ATOM 621 O O . ARG A 1 85 ? 3.911 1.304 19.328 1.00 20.68 84 ARG A O 1
ATOM 629 N N . GLN A 1 86 ? 1.927 0.698 18.393 1.00 19.40 85 GLN A N 1
ATOM 630 C CA . GLN A 1 86 ? 1.261 1.923 18.807 1.00 20.58 85 GLN A CA 1
ATOM 631 C C . GLN A 1 86 ? 1.195 2.059 20.333 1.00 21.30 85 GLN A C 1
ATOM 632 O O . GLN A 1 86 ? 1.393 3.166 20.871 1.00 21.67 85 GLN A O 1
ATOM 638 N N . SER A 1 87 ? 0.932 0.959 21.037 1.00 21.23 86 SER A N 1
ATOM 639 C CA . SER A 1 87 ? 0.880 0.968 22.503 1.00 22.80 86 SER A CA 1
ATOM 640 C C . SER A 1 87 ? 2.240 1.222 23.153 1.00 22.86 86 SER A C 1
ATOM 641 O O . SER A 1 87 ? 2.312 1.689 24.302 1.00 23.41 86 SER A O 1
ATOM 644 N N . LEU A 1 88 ? 3.308 0.938 22.425 1.00 22.25 87 LEU A N 1
ATOM 645 C CA . LEU A 1 88 ? 4.666 1.256 22.836 1.00 23.25 87 LEU A CA 1
ATOM 646 C C . LEU A 1 88 ? 5.035 2.742 22.601 1.00 24.79 87 LEU A C 1
ATOM 647 O O . LEU A 1 88 ? 6.100 3.166 22.976 1.00 26.11 87 LEU A O 1
ATOM 652 N N . GLY A 1 89 ? 4.136 3.536 22.042 1.00 23.99 88 GLY A N 1
ATOM 653 C CA . GLY A 1 89 ? 4.435 4.911 21.698 1.00 24.59 88 GLY A CA 1
ATOM 654 C C . GLY A 1 89 ? 5.050 5.077 20.332 1.00 23.83 88 GLY A C 1
ATOM 655 O O . GLY A 1 89 ? 5.593 6.157 20.025 1.00 23.53 88 GLY A O 1
ATOM 656 N N . GLU A 1 90 ? 5.008 4.036 19.500 1.00 22.08 89 GLU A N 1
ATOM 657 C CA . GLU A 1 90 ? 5.600 4.143 18.172 1.00 22.36 89 GLU A CA 1
ATOM 658 C C . GLU A 1 90 ? 4.507 4.456 17.181 1.00 21.09 89 GLU A C 1
ATOM 659 O O . GLU A 1 90 ? 3.341 4.486 17.537 1.00 20.89 89 GLU A O 1
ATOM 665 N N . ASN A 1 91 ? 4.896 4.694 15.946 1.00 20.62 90 ASN A N 1
ATOM 666 C CA . ASN A 1 91 ? 3.992 5.060 14.870 1.00 20.49 90 ASN A CA 1
ATOM 667 C C . ASN A 1 91 ? 4.174 4.063 13.685 1.00 19.02 90 ASN A C 1
ATOM 668 O O . ASN A 1 91 ? 4.689 4.407 12.602 1.00 18.98 90 ASN A O 1
ATOM 673 N N . PRO A 1 92 ? 3.769 2.809 13.895 1.00 17.94 91 PRO A N 1
ATOM 674 C CA . PRO A 1 92 ? 3.879 1.840 12.779 1.00 17.00 91 PRO A CA 1
ATOM 675 C C . PRO A 1 92 ? 3.009 2.279 11.617 1.00 17.03 91 PRO A C 1
ATOM 676 O O . PRO A 1 92 ? 1.889 2.785 11.813 1.00 16.95 91 PRO A O 1
ATOM 680 N N . SER A 1 93 ? 3.555 2.116 10.407 1.00 16.88 92 SER A N 1
ATOM 681 C CA . SER A 1 93 ? 2.900 2.618 9.216 1.00 17.17 92 SER A CA 1
ATOM 682 C C . SER A 1 93 ? 3.100 1.576 8.099 1.00 16.39 92 SER A C 1
ATOM 683 O O . SER A 1 93 ? 4.141 0.920 8.045 1.00 15.61 92 SER A O 1
ATOM 686 N N . TYR A 1 94 ? 2.114 1.426 7.209 1.00 16.59 93 TYR A N 1
ATOM 687 C CA . TYR A 1 94 ? 2.247 0.480 6.072 1.00 16.51 93 TYR A CA 1
ATOM 688 C C . TYR A 1 94 ? 1.177 0.850 5.039 1.00 17.30 93 TYR A C 1
ATOM 689 O O . TYR A 1 94 ? 0.192 1.512 5.371 1.00 17.07 93 TYR A O 1
ATOM 698 N N . LYS A 1 95 ? 1.426 0.423 3.802 1.00 16.94 94 LYS A N 1
ATOM 699 C CA . LYS A 1 95 ? 0.455 0.456 2.716 1.00 17.15 94 LYS A CA 1
ATOM 700 C C . LYS A 1 95 ? -0.195 -0.913 2.594 1.00 17.31 94 LYS A C 1
ATOM 701 O O . LYS A 1 95 ? 0.498 -1.913 2.523 1.00 17.00 94 LYS A O 1
ATOM 707 N N . LEU A 1 96 ? -1.533 -0.956 2.500 1.00 17.67 95 LEU A N 1
ATOM 708 C CA . LEU A 1 96 ? -2.247 -2.211 2.212 1.00 17.96 95 LEU A CA 1
ATOM 709 C C . LEU A 1 96 ? -2.443 -2.241 0.692 1.00 18.50 95 LEU A C 1
ATOM 710 O O . LEU A 1 96 ? -3.024 -1.329 0.132 1.00 18.48 95 LEU A O 1
ATOM 715 N N . LEU A 1 97 ? -1.798 -3.174 0.013 1.00 17.60 96 LEU A N 1
ATOM 716 C CA . LEU A 1 97 ? -1.916 -3.266 -1.433 1.00 18.46 96 LEU A CA 1
ATOM 717 C C . LEU A 1 97 ? -3.106 -4.115 -1.838 1.00 19.20 96 LEU A C 1
ATOM 718 O O . LEU A 1 97 ? -3.837 -3.783 -2.760 1.00 20.07 96 LEU A O 1
ATOM 723 N N . LYS A 1 98 ? -3.297 -5.235 -1.175 1.00 19.81 97 LYS A N 1
ATOM 724 C CA . LYS A 1 98 ? -4.352 -6.151 -1.574 1.00 21.99 97 LYS A CA 1
ATOM 725 C C . LYS A 1 98 ? -4.719 -7.118 -0.474 1.00 21.14 97 LYS A C 1
ATOM 726 O O . LYS A 1 98 ? -3.830 -7.632 0.233 1.00 19.56 97 LYS A O 1
ATOM 732 N N . LYS A 1 99 ? -6.025 -7.379 -0.353 1.00 21.08 98 LYS A N 1
ATOM 733 C CA . LYS A 1 99 ? -6.516 -8.436 0.497 1.00 21.33 98 LYS A CA 1
ATOM 734 C C . LYS A 1 99 ? -6.631 -9.667 -0.398 1.00 21.48 98 LYS A C 1
ATOM 735 O O . LYS A 1 99 ? -7.229 -9.610 -1.487 1.00 20.83 98 LYS A O 1
ATOM 741 N N . LEU A 1 100 ? -6.080 -10.774 0.073 1.00 20.19 99 LEU A N 1
ATOM 742 C CA . LEU A 1 100 ? -5.837 -11.894 -0.795 1.00 20.49 99 LEU A CA 1
ATOM 743 C C . LEU A 1 100 ? -6.884 -12.943 -0.596 1.00 21.05 99 LEU A C 1
ATOM 744 O O . LEU A 1 100 ? -7.740 -12.835 0.305 1.00 21.17 99 LEU A O 1
ATOM 749 N N A ASP A 1 101 ? -6.778 -13.958 -1.454 0.50 20.77 100 ASP A N 1
ATOM 750 N N B ASP A 1 101 ? -6.854 -13.984 -1.409 0.50 21.28 100 ASP A N 1
ATOM 751 C CA A ASP A 1 101 ? -7.767 -15.010 -1.585 0.50 21.54 100 ASP A CA 1
ATOM 752 C CA B ASP A 1 101 ? -7.944 -14.948 -1.366 0.50 22.33 100 ASP A CA 1
ATOM 753 C C A ASP A 1 101 ? -7.336 -16.275 -0.855 0.50 21.63 100 ASP A C 1
ATOM 754 C C B ASP A 1 101 ? -7.532 -16.244 -0.722 0.50 22.16 100 ASP A C 1
ATOM 755 O O A ASP A 1 101 ? -7.510 -17.372 -1.389 0.50 21.92 100 ASP A O 1
ATOM 756 O O B ASP A 1 101 ? -7.927 -17.324 -1.176 0.50 22.47 100 ASP A O 1
ATOM 765 N N . PHE A 1 102 ? -6.753 -16.115 0.342 1.00 20.70 101 PHE A N 1
ATOM 766 C CA . PHE A 1 102 ? -6.333 -17.236 1.197 1.00 20.66 101 PHE A CA 1
ATOM 767 C C . PHE A 1 102 ? -6.010 -16.735 2.608 1.00 20.58 101 PHE A C 1
ATOM 768 O O . PHE A 1 102 ? -6.096 -15.515 2.859 1.00 19.30 101 PHE A O 1
ATOM 776 N N . GLY A 1 103 ? -5.672 -17.670 3.509 1.00 20.63 102 GLY A N 1
ATOM 777 C CA . GLY A 1 103 ? -5.389 -17.351 4.925 1.00 20.80 102 GLY A CA 1
ATOM 778 C C . GLY A 1 103 ? -6.635 -16.998 5.719 1.00 21.09 102 GLY A C 1
ATOM 779 O O . GLY A 1 103 ? -6.563 -16.323 6.758 1.00 20.53 102 GLY A O 1
ATOM 780 N N . TYR A 1 104 ? -7.797 -17.401 5.220 1.00 22.39 103 TYR A N 1
ATOM 781 C CA . TYR A 1 104 ? -9.048 -17.069 5.913 1.00 23.60 103 TYR A CA 1
ATOM 782 C C . TYR A 1 104 ? -9.055 -17.750 7.275 1.00 22.87 103 TYR A C 1
ATOM 783 O O . TYR A 1 104 ? -8.840 -18.940 7.358 1.00 22.02 103 TYR A O 1
ATOM 792 N N . CYS A 1 105 ? -9.317 -16.988 8.329 1.00 22.84 104 CYS A N 1
ATOM 793 C CA . CYS A 1 105 ? -9.344 -17.494 9.692 1.00 22.48 104 CYS A CA 1
ATOM 794 C C . CYS A 1 105 ? -10.048 -16.443 10.583 1.00 21.91 104 CYS A C 1
ATOM 795 O O . CYS A 1 105 ? -10.316 -15.325 10.159 1.00 21.16 104 CYS A O 1
ATOM 798 N N . ARG A 1 106 ? -10.374 -16.858 11.796 1.00 21.28 105 ARG A N 1
ATOM 799 C CA . ARG A 1 106 ? -11.203 -16.097 12.688 1.00 22.08 105 ARG A CA 1
ATOM 800 C C . ARG A 1 106 ? -10.607 -16.146 14.094 1.00 21.20 105 ARG A C 1
ATOM 801 O O . ARG A 1 106 ? -10.152 -17.188 14.552 1.00 21.24 105 ARG A O 1
ATOM 809 N N . LEU A 1 107 ? -10.560 -15.012 14.754 1.00 21.22 106 LEU A N 1
ATOM 810 C CA . LEU A 1 107 ? -10.139 -14.965 16.135 1.00 21.72 106 LEU A CA 1
ATOM 811 C C . LEU A 1 107 ? -11.386 -14.948 16.983 1.00 22.74 106 LEU A C 1
ATOM 812 O O . LEU A 1 107 ? -12.162 -13.978 16.936 1.00 23.19 106 LEU A O 1
ATOM 817 N N . SER A 1 108 ? -11.601 -16.033 17.730 1.00 23.35 107 SER A N 1
ATOM 818 C CA . SER A 1 108 ? -12.877 -16.261 18.425 1.00 24.68 107 SER A CA 1
ATOM 819 C C . SER A 1 108 ? -12.668 -16.480 19.903 1.00 24.95 107 SER A C 1
ATOM 820 O O . SER A 1 108 ? -11.752 -17.209 20.341 1.00 25.76 107 SER A O 1
ATOM 823 N N . LEU A 1 109 ? -13.495 -15.822 20.688 1.00 25.33 108 LEU A N 1
ATOM 824 C CA . LEU A 1 109 ? -13.704 -16.264 22.055 1.00 25.68 108 LEU A CA 1
ATOM 825 C C . LEU A 1 109 ? -14.394 -17.631 22.052 1.00 27.13 108 LEU A C 1
ATOM 826 O O . LEU A 1 109 ? -15.397 -17.866 21.369 1.00 27.14 108 LEU A O 1
ATOM 831 N N . ALA A 1 110 ? -13.870 -18.529 22.854 1.00 26.86 109 ALA A N 1
ATOM 832 C CA . ALA A 1 110 ? -14.373 -19.878 22.885 1.00 28.27 109 ALA A CA 1
ATOM 833 C C . ALA A 1 110 ? -14.327 -20.324 24.318 1.00 28.74 109 ALA A C 1
ATO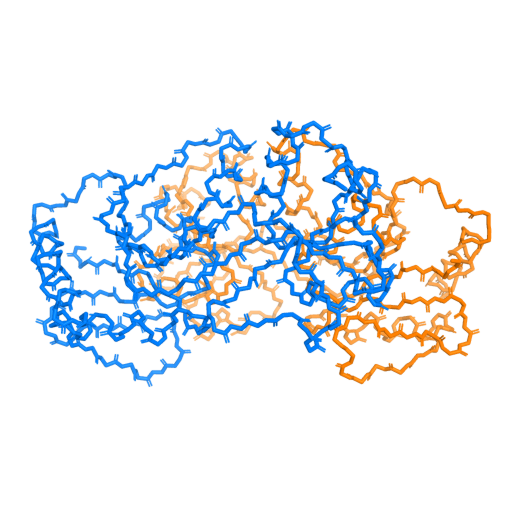M 834 O O . ALA A 1 110 ? -13.485 -19.861 25.091 1.00 27.28 109 ALA A O 1
ATOM 836 N N . LEU A 1 111 ? -15.253 -21.223 24.651 1.00 30.83 110 LEU A N 1
ATOM 837 C CA . LEU A 1 111 ? -15.402 -21.758 25.983 1.00 31.81 110 LEU A CA 1
ATOM 838 C C . LEU A 1 111 ? -15.370 -23.319 25.922 1.00 32.86 110 LEU A C 1
ATOM 839 O O . LEU A 1 111 ? -15.625 -23.940 24.862 1.00 33.08 110 LEU A O 1
ATOM 844 N N . PRO A 1 112 ? -15.094 -23.946 27.062 1.00 33.18 111 PRO A N 1
ATOM 845 C CA . PRO A 1 112 ? -15.258 -25.392 27.116 1.00 35.02 111 PRO A CA 1
ATOM 846 C C . PRO A 1 112 ? -16.689 -25.799 26.746 1.00 37.72 111 PRO A C 1
ATOM 847 O O . PRO A 1 112 ? -17.651 -25.109 27.105 1.00 36.50 111 PRO A O 1
ATOM 851 N N . GLN A 1 113 ? -16.816 -26.912 26.021 1.00 40.52 112 GLN A N 1
ATOM 852 C CA . GLN A 1 113 ? -18.118 -27.371 25.532 1.00 44.95 112 GLN A CA 1
ATOM 853 C C . GLN A 1 113 ? -19.142 -27.532 26.639 1.00 47.20 112 GLN A C 1
ATOM 854 O O . GLN A 1 113 ? -20.303 -27.255 26.418 1.00 47.73 112 GLN A O 1
ATOM 860 N N . GLU A 1 114 ? -18.716 -27.938 27.830 1.00 49.78 113 GLU A N 1
ATOM 861 C CA . GLU A 1 114 ? -19.665 -28.117 28.942 1.00 52.82 113 GLU A CA 1
ATOM 862 C C . GLU A 1 114 ? -20.241 -26.799 29.516 1.00 53.16 113 GLU A C 1
ATOM 863 O O . GLU A 1 114 ? -21.254 -26.804 30.209 1.00 53.41 113 GLU A O 1
ATOM 869 N N . ASN A 1 115 ? -19.600 -25.674 29.235 1.00 52.62 114 ASN A N 1
ATOM 870 C CA . ASN A 1 115 ? -20.019 -24.395 29.812 1.00 53.57 114 ASN A CA 1
ATOM 871 C C . ASN A 1 115 ? -21.351 -23.916 29.268 1.00 56.01 114 ASN A C 1
ATOM 872 O O . ASN A 1 115 ? -21.650 -24.118 28.087 1.00 53.56 114 ASN A O 1
ATOM 877 N N . LYS A 1 116 ? -22.140 -23.286 30.145 1.00 59.65 115 LYS A N 1
ATOM 878 C CA . LYS A 1 116 ? -23.376 -22.597 29.765 1.00 61.53 115 LYS A CA 1
ATOM 879 C C . LYS A 1 116 ? -23.052 -21.141 29.406 1.00 61.99 115 LYS A C 1
ATOM 880 O O . LYS A 1 116 ? -22.763 -20.337 30.295 1.00 63.75 115 LYS A O 1
ATOM 882 N N . PHE A 1 117 ? -23.057 -20.820 28.107 1.00 60.66 116 PHE A N 1
ATOM 883 C CA . PHE A 1 117 ? -22.926 -19.444 27.646 1.00 59.17 116 PHE A CA 1
ATOM 884 C C . PHE A 1 117 ? -24.293 -18.791 27.450 1.00 62.02 116 PHE A C 1
ATOM 885 O O . PHE A 1 117 ? -24.960 -19.019 26.440 1.00 62.01 116 PHE A O 1
ATOM 893 N N . ASN A 1 119 ? -24.315 -14.804 27.591 1.00 54.17 118 ASN A N 1
ATOM 894 C CA . ASN A 1 119 ? -23.874 -13.586 26.890 1.00 55.51 118 ASN A CA 1
ATOM 895 C C . ASN A 1 119 ? -22.396 -13.194 27.117 1.00 53.03 118 ASN A C 1
ATOM 896 O O . ASN A 1 119 ? -21.755 -13.665 28.052 1.00 55.69 118 ASN A O 1
ATOM 901 N N . LEU A 1 120 ? -21.859 -12.320 26.274 1.00 51.56 119 LEU A N 1
ATOM 902 C CA . LEU A 1 120 ? -20.462 -11.885 26.410 1.00 48.18 119 LEU A CA 1
ATOM 903 C C . LEU A 1 120 ? -20.082 -11.560 27.865 1.00 47.10 119 LEU A C 1
ATOM 904 O O . LEU A 1 120 ? -18.951 -11.793 28.269 1.00 45.94 119 LEU A O 1
ATOM 909 N N . LYS A 1 121 ? -21.018 -11.057 28.667 1.00 46.36 120 LYS A N 1
ATOM 910 C CA . LYS A 1 121 ? -20.727 -10.778 30.085 1.00 44.87 120 LYS A CA 1
ATOM 911 C C . LYS A 1 121 ? -20.416 -12.074 30.851 1.00 44.84 120 LYS A C 1
ATOM 912 O O . LYS A 1 121 ? -19.875 -12.019 31.973 1.00 43.94 120 LYS A O 1
ATOM 914 N N . ASP A 1 122 ? -20.731 -13.235 30.249 1.00 43.74 121 ASP A N 1
ATOM 915 C CA . ASP A 1 122 ? -20.283 -14.548 30.768 1.00 44.62 121 ASP A CA 1
ATOM 916 C C . ASP A 1 122 ? -18.765 -14.633 30.768 1.00 43.38 121 ASP A C 1
ATOM 917 O O . ASP A 1 122 ? -18.207 -15.497 31.430 1.00 42.15 121 ASP A O 1
ATOM 922 N N . PHE A 1 123 ? -18.095 -13.759 30.004 1.00 41.23 122 PHE A N 1
ATOM 923 C CA . PHE A 1 123 ? -16.627 -13.678 30.066 1.00 39.89 122 PHE A CA 1
ATOM 924 C C . PHE A 1 123 ? -16.129 -12.802 31.214 1.00 39.48 122 PHE A C 1
ATOM 925 O O . PHE A 1 123 ? -14.927 -12.723 31.439 1.00 38.47 122 PHE A O 1
ATOM 933 N N . GLU A 1 124 ? -17.032 -12.173 31.967 1.00 41.11 123 GLU A N 1
ATOM 934 C CA . GLU A 1 124 ? -16.614 -11.180 32.967 1.00 41.86 123 GLU A CA 1
ATOM 935 C C . GLU A 1 124 ? -15.774 -11.819 34.033 1.00 40.49 123 GLU A C 1
ATOM 936 O O . GLU A 1 124 ? -16.215 -12.777 34.655 1.00 43.38 123 GLU A O 1
ATOM 942 N N . GLY A 1 125 ? -14.612 -11.239 34.305 1.00 39.05 124 GLY A N 1
ATOM 943 C CA . GLY A 1 125 ? -13.718 -11.744 35.334 1.00 39.46 124 GLY A CA 1
ATOM 944 C C . GLY A 1 125 ? -12.947 -13.022 34.963 1.00 38.15 124 GLY A C 1
ATOM 945 O O . GLY A 1 125 ? -12.083 -13.456 35.731 1.00 37.92 124 GLY A O 1
ATOM 946 N N . LEU A 1 126 ? -13.209 -13.611 33.784 1.00 37.53 125 LEU A N 1
ATOM 947 C CA . LEU A 1 126 ? -12.560 -14.898 33.415 1.00 35.08 125 LEU A CA 1
ATOM 948 C C . LEU A 1 126 ? -11.121 -14.688 32.986 1.00 33.35 125 LEU A C 1
ATOM 949 O O . LEU A 1 126 ? -10.762 -13.618 32.472 1.00 32.28 125 LEU A O 1
ATOM 954 N N . ARG A 1 127 ? -10.304 -15.710 33.205 1.00 31.97 126 ARG A N 1
ATOM 955 C CA . ARG A 1 127 ? -8.951 -15.752 32.702 1.00 31.27 126 ARG A CA 1
ATOM 956 C C . ARG A 1 127 ? -9.035 -16.290 31.269 1.00 28.64 126 ARG A C 1
ATOM 957 O O . ARG A 1 127 ? -9.600 -17.383 31.044 1.00 28.11 126 ARG A O 1
ATOM 965 N N . ILE A 1 128 ? -8.452 -15.536 30.320 1.00 25.85 127 ILE A N 1
ATOM 966 C CA . ILE A 1 128 ? -8.613 -15.839 28.920 1.00 24.57 127 ILE A CA 1
ATOM 967 C C . ILE A 1 128 ? -7.209 -15.973 28.338 1.00 22.90 127 ILE A C 1
ATOM 968 O O . ILE A 1 128 ? -6.464 -15.009 28.349 1.00 22.28 127 ILE A O 1
ATOM 973 N N . ALA A 1 129 ? -6.896 -17.167 27.831 1.00 22.37 128 ALA A N 1
ATOM 974 C CA . ALA A 1 129 ? -5.614 -17.468 27.183 1.00 21.22 128 ALA A CA 1
ATOM 975 C C . ALA A 1 129 ? -5.667 -17.083 25.736 1.00 20.33 128 ALA A C 1
ATOM 976 O O . ALA A 1 129 ? -6.674 -17.343 25.033 1.00 20.47 128 ALA A O 1
ATOM 978 N N . THR A 1 130 ? -4.558 -16.521 25.267 1.00 19.40 129 THR A N 1
ATOM 979 C CA . THR A 1 130 ? -4.490 -16.068 23.884 1.00 18.99 129 THR A CA 1
ATOM 980 C C . THR A 1 130 ? -3.060 -15.835 23.417 1.00 18.29 129 THR A C 1
ATOM 981 O O . THR A 1 130 ? -2.166 -15.518 24.242 1.00 18.44 129 THR A O 1
ATOM 985 N N . SER A 1 131 ? -2.871 -15.943 22.095 1.00 17.81 130 SER A N 1
ATOM 986 C CA . SER A 1 131 ? -1.636 -15.490 21.476 1.00 17.84 130 SER A CA 1
ATOM 987 C C . SER A 1 131 ? -1.777 -14.052 20.945 1.00 17.65 130 SER A C 1
ATOM 988 O O . SER A 1 131 ? -0.815 -13.526 20.421 1.00 17.25 130 SER A O 1
ATOM 991 N N . TYR A 1 132 ? -2.951 -13.445 21.077 1.00 18.03 131 TYR A N 1
ATOM 992 C CA . TYR A 1 132 ? -3.250 -12.099 20.502 1.00 18.45 131 TYR A CA 1
ATOM 993 C C . TYR A 1 132 ? -3.770 -11.177 21.600 1.00 19.29 131 TYR A C 1
ATOM 994 O O . TYR A 1 132 ? -4.911 -10.713 21.579 1.00 19.56 131 TYR A O 1
ATOM 1003 N N . PRO A 1 133 ? -2.930 -10.928 22.592 1.00 19.71 132 PRO A N 1
ATOM 1004 C CA . PRO A 1 133 ? -3.382 -10.172 23.740 1.00 20.68 132 PRO A CA 1
ATOM 1005 C C . PRO A 1 133 ? -3.809 -8.732 23.453 1.00 21.07 132 PRO A C 1
ATOM 1006 O O . PRO A 1 133 ? -4.657 -8.170 24.146 1.00 21.70 132 PRO A O 1
ATOM 1010 N N . GLN A 1 134 ? -3.231 -8.110 22.449 1.00 21.11 133 GLN A N 1
ATOM 1011 C CA . GLN A 1 134 ? -3.687 -6.761 22.084 1.00 21.17 133 GLN A CA 1
ATOM 1012 C C . GLN A 1 134 ? -5.042 -6.771 21.435 1.00 20.61 133 GLN A C 1
ATOM 1013 O O . GLN A 1 134 ? -5.883 -5.925 21.748 1.00 20.17 133 GLN A O 1
ATOM 1019 N N . LEU A 1 135 ? -5.269 -7.697 20.515 1.00 20.57 134 LEU A N 1
ATOM 1020 C CA . LEU A 1 135 ? -6.612 -7.829 19.871 1.00 21.29 134 LEU A CA 1
ATOM 1021 C C . LEU A 1 135 ? -7.691 -8.147 20.916 1.00 21.93 134 LEU A C 1
ATOM 1022 O O . LEU A 1 135 ? -8.815 -7.632 20.833 1.00 22.65 134 LEU A O 1
ATOM 1027 N N . LEU A 1 136 ? -7.342 -8.993 21.887 1.00 21.79 135 LEU A N 1
ATOM 1028 C CA . LEU A 1 136 ? -8.273 -9.377 22.942 1.00 22.84 135 LEU A CA 1
ATOM 1029 C C . LEU A 1 136 ? -8.575 -8.143 23.777 1.00 24.26 135 LEU A C 1
ATOM 1030 O O . LEU A 1 136 ? -9.727 -7.780 23.940 1.00 24.90 135 LEU A O 1
ATOM 1035 N N . LYS A 1 137 ? -7.525 -7.488 24.264 1.00 26.07 136 LYS A N 1
ATOM 1036 C CA . LYS A 1 137 ? -7.640 -6.272 25.098 1.00 27.79 136 LYS A CA 1
ATOM 1037 C C . LYS A 1 137 ? -8.534 -5.229 24.481 1.00 28.51 136 LYS A C 1
ATOM 1038 O O . LYS A 1 137 ? -9.378 -4.668 25.160 1.00 29.88 136 LYS A O 1
ATOM 1044 N N . ARG A 1 138 ? -8.334 -4.960 23.196 1.00 27.96 137 ARG A N 1
ATOM 1045 C CA . ARG A 1 138 ? -9.124 -3.939 22.505 1.00 29.56 137 ARG A CA 1
ATOM 1046 C C . ARG A 1 138 ? -10.600 -4.299 22.443 1.00 28.85 137 ARG A C 1
ATOM 1047 O O . ARG A 1 138 ? -11.460 -3.487 22.838 1.00 27.68 137 ARG A O 1
ATOM 1055 N N . PHE A 1 139 ? -10.898 -5.521 21.986 1.00 27.27 138 PHE A N 1
ATOM 1056 C CA . PHE A 1 139 ? -12.263 -6.030 21.943 1.00 27.73 138 PHE A CA 1
ATOM 1057 C C . PHE A 1 139 ? -12.928 -5.938 23.307 1.00 28.69 138 PHE A C 1
ATOM 1058 O O . PHE A 1 139 ? -14.077 -5.471 23.414 1.00 29.55 138 PHE A O 1
ATOM 1066 N N . MET A 1 140 ? -12.224 -6.381 24.350 1.00 29.32 139 MET A N 1
ATOM 1067 C CA . MET A 1 140 ? -12.824 -6.422 25.703 1.00 31.05 139 MET A CA 1
ATOM 1068 C C . MET A 1 140 ? -13.062 -5.016 26.271 1.00 32.04 139 MET A C 1
ATOM 1069 O O . MET A 1 140 ? -14.068 -4.784 26.950 1.00 31.90 139 MET A O 1
ATOM 1074 N N . LYS A 1 141 ? -12.151 -4.099 25.974 1.00 33.01 140 LYS A N 1
ATOM 1075 C CA . LYS A 1 141 ? -12.350 -2.705 26.337 1.00 36.01 140 LYS A CA 1
ATOM 1076 C C . LYS A 1 141 ? -13.536 -2.106 25.579 1.00 37.56 140 LYS A C 1
ATOM 1077 O O . LYS A 1 141 ? -14.395 -1.442 26.181 1.00 37.15 140 LYS A O 1
ATOM 1083 N N . GLU A 1 142 ? -13.607 -2.310 24.269 1.00 37.09 141 GLU A N 1
ATOM 1084 C CA . GLU A 1 142 ? -14.751 -1.767 23.515 1.00 39.07 141 GLU A CA 1
ATOM 1085 C C . GLU A 1 142 ? -16.073 -2.269 24.055 1.00 39.33 141 GLU A C 1
ATOM 1086 O O . GLU A 1 142 ? -17.078 -1.546 24.040 1.00 38.76 141 GLU A O 1
ATOM 1092 N N . ASN A 1 143 ? -16.085 -3.508 24.539 1.00 38.08 142 ASN A N 1
ATOM 1093 C CA . ASN A 1 143 ? -17.320 -4.138 25.029 1.00 39.11 142 ASN A CA 1
ATOM 1094 C C . ASN A 1 143 ? -17.510 -4.061 26.519 1.00 40.24 142 ASN A C 1
ATOM 1095 O O . ASN A 1 143 ? -18.422 -4.692 27.052 1.00 41.26 142 ASN A O 1
ATOM 1100 N N . GLY A 1 144 ? -16.667 -3.280 27.197 1.00 40.43 143 GLY A N 1
ATOM 1101 C CA . GLY A 1 144 ? -16.765 -3.102 28.633 1.00 40.57 143 GLY A CA 1
ATOM 1102 C C . GLY A 1 144 ? -16.775 -4.362 29.483 1.00 41.29 143 GLY A C 1
ATOM 1103 O O . GLY A 1 144 ? -17.477 -4.422 30.476 1.00 42.11 143 GLY A O 1
ATOM 1104 N N . ILE A 1 145 ? -15.986 -5.372 29.116 1.00 40.97 144 ILE A N 1
ATOM 1105 C CA . ILE A 1 145 ? -15.920 -6.608 29.900 1.00 40.32 144 ILE A CA 1
ATOM 1106 C C . ILE A 1 145 ? -14.538 -6.703 30.503 1.00 39.47 144 ILE A C 1
ATOM 1107 O O . ILE A 1 145 ? -13.557 -6.724 29.770 1.00 37.95 144 ILE A O 1
ATOM 1112 N N . ASN A 1 146 ? -14.453 -6.792 31.826 1.00 39.48 145 ASN A N 1
ATOM 1113 C CA . ASN A 1 146 ? -13.161 -6.979 32.495 1.00 38.17 145 ASN A CA 1
ATOM 1114 C C . ASN A 1 146 ? -12.731 -8.459 32.489 1.00 37.04 145 ASN A C 1
ATOM 1115 O O . ASN A 1 146 ? -13.553 -9.362 32.671 1.00 38.06 145 ASN A O 1
ATOM 1120 N N . TYR A 1 147 ? -11.437 -8.706 32.336 1.00 33.98 146 TYR A N 1
ATOM 1121 C CA . TYR A 1 147 ? -10.942 -10.087 32.255 1.00 32.74 146 TYR A CA 1
ATOM 1122 C C . TYR A 1 147 ? -9.498 -10.139 32.734 1.00 30.97 146 TYR A C 1
ATOM 1123 O O . TYR A 1 147 ? -8.863 -9.103 32.944 1.00 31.57 146 TYR A O 1
ATOM 1132 N N . LYS A 1 148 ? -8.988 -11.352 32.908 1.00 30.25 147 LYS A N 1
ATOM 1133 C CA . LYS A 1 148 ? -7.601 -11.599 33.288 1.00 29.28 147 LYS A CA 1
ATOM 1134 C C . LYS A 1 148 ? -6.849 -12.155 32.086 1.00 28.19 147 LYS A C 1
ATOM 1135 O O . LYS A 1 148 ? -7.301 -13.146 31.487 1.00 28.57 147 LYS A O 1
ATOM 1137 N N . ASN A 1 149 ? -5.717 -11.544 31.713 1.00 26.08 148 ASN A N 1
ATOM 1138 C CA . ASN A 1 149 ? -4.961 -12.017 30.570 1.00 24.53 148 ASN A CA 1
ATOM 1139 C C . ASN A 1 149 ? -4.045 -13.213 30.830 1.00 23.85 148 ASN A C 1
ATOM 1140 O O . ASN A 1 149 ? -3.432 -13.348 31.910 1.00 24.07 148 ASN A O 1
ATOM 1145 N N . CYS A 1 150 ? -3.941 -14.063 29.808 1.00 23.25 149 CYS A N 1
ATOM 1146 C CA . CYS A 1 150 ? -2.967 -15.162 29.792 1.00 22.83 149 CYS A CA 1
ATOM 1147 C C . CYS A 1 150 ? -2.399 -15.255 28.386 1.00 21.37 149 CYS A C 1
ATOM 1148 O O . CYS A 1 150 ? -3.088 -15.673 27.457 1.00 21.10 149 CYS A O 1
ATOM 1151 N N . THR A 1 151 ? -1.160 -14.813 28.211 1.00 21.07 150 THR A N 1
ATOM 1152 C CA . THR A 1 151 ? -0.538 -14.816 26.880 1.00 19.88 150 THR A CA 1
ATOM 1153 C C . THR A 1 151 ? 0.282 -16.097 26.697 1.00 19.94 150 THR A C 1
ATOM 1154 O O . THR A 1 151 ? 1.215 -16.358 27.481 1.00 20.53 150 THR A O 1
ATOM 1158 N N . LEU A 1 152 ? -0.105 -16.892 25.693 1.00 19.89 151 LEU A N 1
ATOM 1159 C CA . LEU A 1 152 ? 0.586 -18.096 25.302 1.00 20.19 151 LEU A CA 1
ATOM 1160 C C . LEU A 1 152 ? 0.815 -18.032 23.797 1.00 19.28 151 LEU A C 1
ATOM 1161 O O . LEU A 1 152 ? -0.108 -17.782 23.016 1.00 18.98 151 LEU A O 1
ATOM 1166 N N . THR A 1 153 ? 2.026 -18.349 23.406 1.00 19.73 152 THR A N 1
ATOM 1167 C CA . THR A 1 153 ? 2.424 -18.325 22.009 1.00 20.01 152 THR A CA 1
ATOM 1168 C C . THR A 1 153 ? 1.914 -19.590 21.329 1.00 20.76 152 THR A C 1
ATOM 1169 O O . THR A 1 153 ? 1.663 -19.606 20.122 1.00 21.91 152 THR A O 1
ATOM 1173 N N . GLY A 1 154 ? 1.737 -20.648 22.091 1.00 20.88 153 GLY A N 1
ATOM 1174 C CA . GLY A 1 154 ? 1.307 -21.936 21.549 1.00 21.52 153 GLY A CA 1
ATOM 1175 C C . GLY A 1 154 ? 0.483 -22.668 22.576 1.00 21.63 153 GLY A C 1
ATOM 1176 O O . GLY A 1 154 ? 0.425 -22.248 23.744 1.00 21.89 153 GLY A O 1
ATOM 1177 N N . SER A 1 155 ? -0.182 -23.732 22.133 1.00 22.17 154 SER A N 1
ATOM 1178 C CA . SER A 1 155 ? -0.993 -24.619 23.016 1.00 23.02 154 SER A CA 1
ATOM 1179 C C . SER A 1 155 ? -2.122 -23.878 23.688 1.00 23.16 154 SER A C 1
ATOM 1180 O O . SER A 1 155 ? -2.584 -24.268 24.781 1.00 23.07 154 SER A O 1
ATOM 1183 N N . VAL A 1 156 ? -2.588 -22.809 23.032 1.00 22.78 155 VAL A N 1
ATOM 1184 C CA . VAL A 1 156 ? -3.681 -21.998 23.603 1.00 23.16 155 VAL A CA 1
ATOM 1185 C C . VAL A 1 156 ? -4.932 -22.863 23.899 1.00 24.78 155 VAL A C 1
ATOM 1186 O O . VAL A 1 156 ? -5.551 -22.728 25.004 1.00 24.65 155 VAL A O 1
ATOM 1190 N N . GLU A 1 157 ? -5.304 -23.698 22.925 1.00 25.34 156 GLU A N 1
ATOM 1191 C CA . GLU A 1 157 ? -6.472 -24.570 23.023 1.00 27.27 156 GLU A CA 1
ATOM 1192 C C . GLU A 1 157 ? -6.398 -25.564 24.208 1.00 28.38 156 GLU A C 1
ATOM 1193 O O . GLU A 1 157 ? -7.448 -26.065 24.627 1.00 29.26 156 GLU A O 1
ATOM 1199 N N . VAL A 1 158 ? -5.200 -25.802 24.776 1.00 27.84 157 VAL A N 1
ATOM 1200 C CA . VAL A 1 158 ? -5.015 -26.711 25.949 1.00 28.95 157 VAL A CA 1
ATOM 1201 C C . VAL A 1 158 ? -5.099 -26.004 27.278 1.00 28.70 157 VAL A C 1
ATOM 1202 O O . VAL A 1 158 ? -5.239 -26.658 28.310 1.00 28.08 157 VAL A O 1
ATOM 1206 N N . ALA A 1 159 ? -5.015 -24.671 27.268 1.00 27.72 158 ALA A N 1
ATOM 1207 C CA . ALA A 1 159 ? -5.010 -23.902 28.524 1.00 27.81 158 ALA A CA 1
ATOM 1208 C C . ALA A 1 159 ? -6.172 -24.186 29.507 1.00 29.02 158 ALA A C 1
ATOM 1209 O O . ALA A 1 159 ? -5.908 -24.363 30.691 1.00 29.52 158 ALA A O 1
ATOM 1211 N N . PRO A 1 160 ? -7.443 -24.236 29.030 1.00 29.07 159 PRO A N 1
ATOM 1212 C CA . PRO A 1 160 ? -8.546 -24.578 29.971 1.00 30.76 159 PRO A CA 1
ATOM 1213 C C . PRO A 1 160 ? -8.508 -25.990 30.531 1.00 31.90 159 PRO A C 1
ATOM 1214 O O . PRO A 1 160 ? -8.729 -26.173 31.737 1.00 33.48 159 PRO A O 1
ATOM 1218 N N . ARG A 1 161 ? -8.229 -26.976 29.678 1.00 31.91 160 ARG A N 1
ATOM 1219 C CA . ARG A 1 161 ? -8.126 -28.389 30.134 1.00 33.47 160 ARG A CA 1
ATOM 1220 C C . ARG A 1 161 ? -6.970 -28.557 31.120 1.00 34.06 160 ARG A C 1
ATOM 1221 O O . ARG A 1 161 ? -6.996 -29.464 31.956 1.00 34.51 160 ARG A O 1
ATOM 1223 N N . ALA A 1 162 ? -5.976 -27.670 31.032 1.00 33.56 161 ALA A N 1
ATOM 1224 C CA . ALA A 1 162 ? -4.852 -27.608 31.994 1.00 33.87 161 ALA A CA 1
ATOM 1225 C C . ALA A 1 162 ? -5.120 -26.724 33.196 1.00 35.49 161 ALA A C 1
ATOM 1226 O O . ALA A 1 162 ? -4.207 -26.426 33.970 1.00 36.42 161 ALA A O 1
ATOM 1228 N N . ASN A 1 163 ? -6.364 -26.258 33.331 1.00 37.22 162 ASN A N 1
ATOM 1229 C CA . ASN A 1 163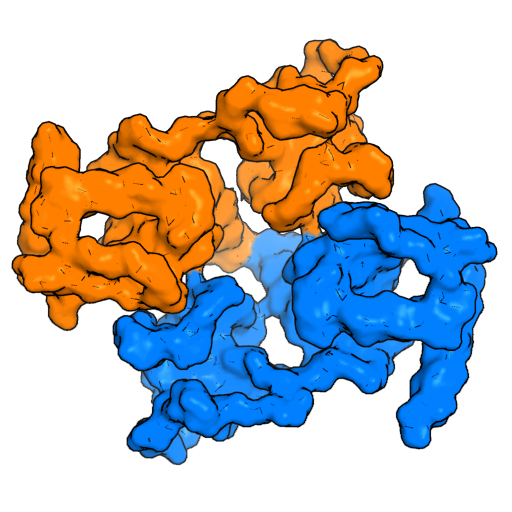 ? -6.745 -25.270 34.335 1.00 38.70 162 ASN A CA 1
ATOM 1230 C C . ASN A 1 163 ? -5.786 -24.081 34.508 1.00 37.83 162 ASN A C 1
ATOM 1231 O O . ASN A 1 163 ? -5.592 -23.540 35.621 1.00 36.45 162 ASN A O 1
ATOM 1236 N N . LEU A 1 164 ? -5.247 -23.620 33.378 1.00 35.41 163 LEU A N 1
ATOM 1237 C CA . LEU A 1 164 ? -4.463 -22.413 33.362 1.00 34.47 163 LEU A CA 1
ATOM 1238 C C . LEU A 1 164 ? -5.333 -21.178 33.036 1.00 31.98 163 LEU A C 1
ATOM 1239 O O . LEU A 1 164 ? -4.963 -20.067 33.357 1.00 30.90 163 LEU A O 1
ATOM 1244 N N . ALA A 1 165 ? -6.483 -21.397 32.396 1.00 31.14 164 ALA A N 1
ATOM 1245 C CA . ALA A 1 165 ? -7.438 -20.326 32.043 1.00 31.25 164 ALA A CA 1
ATOM 1246 C C . ALA A 1 165 ? -8.846 -20.893 31.943 1.00 31.39 164 ALA A C 1
ATOM 1247 O O . ALA A 1 165 ? -9.018 -22.096 31.806 1.00 31.39 164 ALA A O 1
ATOM 1249 N N . ASP A 1 166 ? -9.831 -20.006 31.884 1.00 31.67 165 ASP A N 1
ATOM 1250 C CA . ASP A 1 166 ? -11.243 -20.375 31.878 1.00 31.70 165 ASP A CA 1
ATOM 1251 C C . ASP A 1 166 ? -11.816 -20.439 30.477 1.00 30.79 165 ASP A C 1
ATOM 1252 O O . ASP A 1 166 ? -12.851 -21.060 30.231 1.00 31.17 165 ASP A O 1
ATOM 1257 N N . ALA A 1 167 ? -11.196 -19.669 29.617 1.00 28.18 166 ALA A N 1
ATOM 1258 C CA . ALA A 1 167 ? -11.608 -19.487 28.265 1.00 27.30 166 ALA A CA 1
ATOM 1259 C C . ALA A 1 167 ? -10.417 -19.094 27.389 1.00 25.63 166 ALA A C 1
ATOM 1260 O O . ALA A 1 167 ? -9.333 -18.897 27.857 1.00 24.33 166 ALA A O 1
ATOM 1262 N N . ILE A 1 168 ? -10.639 -19.085 26.096 1.00 25.04 167 ILE A N 1
ATOM 1263 C CA . ILE A 1 168 ? -9.579 -18.725 25.181 1.00 23.98 167 ILE A CA 1
ATOM 1264 C C . ILE A 1 168 ? -10.048 -17.759 24.108 1.00 23.64 167 ILE A C 1
ATOM 1265 O O . ILE A 1 168 ? -11.212 -17.657 23.856 1.00 24.41 167 ILE A O 1
ATOM 1270 N N . CYS A 1 169 ? -9.110 -17.032 23.524 1.00 23.07 168 CYS A N 1
ATOM 1271 C CA . CYS A 1 169 ? -9.364 -16.202 22.357 1.00 23.20 168 CYS A CA 1
ATOM 1272 C C . CYS A 1 169 ? -8.399 -16.874 21.366 1.00 22.65 168 CYS A C 1
ATOM 1273 O O . CYS A 1 169 ? -7.232 -16.622 21.398 1.00 22.15 168 CYS A O 1
ATOM 1276 N N . ASP A 1 170 ? -8.951 -17.656 20.461 1.00 23.05 169 ASP A N 1
ATOM 1277 C CA . ASP A 1 170 ? -8.209 -18.566 19.603 1.00 23.63 169 ASP A CA 1
ATOM 1278 C C . ASP A 1 170 ? -8.374 -18.348 18.124 1.00 23.03 169 ASP A C 1
ATOM 1279 O O . ASP A 1 170 ? -9.446 -18.062 17.668 1.00 21.56 169 ASP A O 1
ATOM 1284 N N . LEU A 1 171 ? -7.294 -18.495 17.382 1.00 21.83 170 LEU A N 1
ATOM 1285 C CA . LEU A 1 171 ? -7.381 -18.344 15.968 1.00 22.57 170 LEU A CA 1
ATOM 1286 C C . LEU A 1 171 ? -7.797 -19.678 15.356 1.00 24.23 170 LEU A C 1
ATOM 1287 O O . LEU A 1 171 ? -7.126 -20.661 15.541 1.00 24.62 170 LEU A O 1
ATOM 1292 N N . VAL A 1 172 ? -8.913 -19.694 14.655 1.00 24.44 171 VAL A N 1
ATOM 1293 C CA . VAL A 1 172 ? -9.348 -20.874 13.942 1.00 25.98 171 VAL A CA 1
ATOM 1294 C C . VAL A 1 172 ? -9.371 -20.674 12.418 1.00 28.13 171 VAL A C 1
ATOM 1295 O O . VAL A 1 172 ? -9.920 -19.673 11.942 1.00 28.56 171 VAL A O 1
ATOM 1299 N N . SER A 1 173 ? -8.866 -21.674 11.680 1.00 29.29 172 SER A N 1
ATOM 1300 C CA . SER A 1 173 ? -8.774 -21.642 10.205 1.00 29.05 172 SER A CA 1
ATOM 1301 C C . SER A 1 173 ? -10.148 -21.985 9.568 1.00 28.69 172 SER A C 1
ATOM 1302 O O . SER A 1 173 ? -10.887 -22.836 10.070 1.00 27.98 172 SER A O 1
ATOM 1305 N N . SER A 1 174 ? -10.448 -21.302 8.458 1.00 27.88 173 SER A N 1
ATOM 1306 C CA . SER A 1 174 ? -11.515 -21.705 7.551 1.00 28.83 173 SER A CA 1
ATOM 1307 C C . SER A 1 174 ? -11.335 -23.160 7.130 1.00 28.94 173 SER A C 1
ATOM 1308 O O . SER A 1 174 ? -10.255 -23.558 6.692 1.00 29.20 173 SER A O 1
ATOM 1311 N N . GLY A 1 175 ? -12.382 -23.941 7.272 1.00 29.48 174 GLY A N 1
ATOM 1312 C CA . GLY A 1 175 ? -12.322 -25.390 7.042 1.00 31.05 174 GLY A CA 1
ATOM 1313 C C . GLY A 1 175 ? -12.062 -26.222 8.290 1.00 32.05 174 GLY A C 1
ATOM 1314 O O . GLY A 1 175 ? -12.084 -27.479 8.233 1.00 32.81 174 GLY A O 1
ATOM 1315 N N . ALA A 1 176 ? -11.820 -25.556 9.422 1.00 32.14 175 ALA A N 1
ATOM 1316 C CA . ALA A 1 176 ? -11.523 -26.259 10.682 1.00 32.68 175 ALA A CA 1
ATOM 1317 C C . ALA A 1 176 ? -12.512 -25.858 11.749 1.00 32.83 175 ALA A C 1
ATOM 1318 O O . ALA A 1 176 ? -13.168 -24.816 11.647 1.00 31.45 175 ALA A O 1
ATOM 1320 N N . THR A 1 177 ? -12.653 -26.718 12.754 1.00 35.27 176 THR A N 1
ATOM 1321 C CA . THR A 1 177 ? -13.571 -26.467 13.897 1.00 35.91 176 THR A CA 1
ATOM 1322 C C . THR A 1 177 ? -12.830 -26.826 15.210 1.00 36.66 176 THR A C 1
ATOM 1323 O O . THR A 1 177 ? -11.662 -27.308 15.197 1.00 36.42 176 THR A O 1
ATOM 1327 N N . LEU A 1 178 ? -13.488 -26.527 16.331 1.00 37.47 177 LEU A N 1
ATOM 1328 C CA . LEU A 1 178 ? -12.925 -26.740 17.678 1.00 39.51 177 LEU A CA 1
ATOM 1329 C C . LEU A 1 178 ? -13.557 -27.922 18.432 1.00 42.96 177 LEU A C 1
ATOM 1330 O O . LEU A 1 178 ? -13.134 -28.253 19.547 1.00 44.03 177 LEU A O 1
ATOM 1335 N N . GLN A 1 179 ? -14.579 -28.537 17.825 1.00 46.66 178 GLN A N 1
ATOM 1336 C CA . GLN A 1 179 ? -15.203 -29.751 18.338 1.00 48.84 178 GLN A CA 1
ATOM 1337 C C . GLN A 1 179 ? -14.200 -30.812 18.831 1.00 49.10 178 GLN A C 1
ATOM 1338 O O . GLN A 1 179 ? -14.451 -31.443 19.855 1.00 50.78 178 GLN A O 1
ATOM 1340 N N . ALA A 1 180 ? -13.081 -31.007 18.119 1.00 49.44 179 ALA A N 1
ATOM 1341 C CA . ALA A 1 180 ? -12.107 -32.071 18.464 1.00 47.94 179 ALA A CA 1
ATOM 1342 C C . ALA A 1 180 ? -11.367 -31.720 19.775 1.00 46.53 179 ALA A C 1
ATOM 1343 O O . ALA A 1 180 ? -11.041 -32.585 20.601 1.00 45.36 179 ALA A O 1
ATOM 1345 N N . ASN A 1 181 ? -11.134 -30.436 19.968 1.00 41.34 180 ASN A N 1
ATOM 1346 C CA . ASN A 1 181 ? -10.494 -29.936 21.173 1.00 40.76 180 ASN A CA 1
ATOM 1347 C C . ASN A 1 181 ? -11.528 -29.740 22.294 1.00 40.74 180 ASN A C 1
ATOM 1348 O O . ASN A 1 181 ? -11.189 -29.219 23.346 1.00 39.96 180 ASN A O 1
ATOM 1350 N N . ASN A 1 182 ? -12.778 -30.160 22.072 1.00 40.05 181 ASN A N 1
ATOM 1351 C CA . ASN A 1 182 ? -13.843 -30.020 23.083 1.00 41.57 181 ASN A CA 1
ATOM 1352 C C . ASN A 1 182 ? -14.179 -28.568 23.478 1.00 40.13 181 ASN A C 1
ATOM 1353 O O . ASN A 1 182 ? -14.540 -28.314 24.629 1.00 41.82 181 ASN A O 1
ATOM 1355 N N . LEU A 1 183 ? -14.104 -27.645 22.516 1.00 37.98 182 LEU A N 1
ATOM 1356 C CA . LEU A 1 183 ? -14.430 -26.213 22.751 1.00 37.45 182 LEU A CA 1
ATOM 1357 C C . LEU A 1 183 ? -15.526 -25.721 21.818 1.00 37.32 182 LEU A C 1
ATOM 1358 O O . LEU A 1 183 ? -15.763 -26.323 20.748 1.00 38.95 182 LEU A O 1
ATOM 1363 N N . LYS A 1 184 ? -16.195 -24.641 22.218 1.00 34.44 183 LYS A N 1
ATOM 1364 C CA . LYS A 1 184 ? -17.245 -24.031 21.403 1.00 34.26 183 LYS A CA 1
ATOM 1365 C C . LYS A 1 184 ? -16.888 -22.584 21.135 1.00 33.01 183 LYS A C 1
ATOM 1366 O O . LYS A 1 184 ? -16.695 -21.834 22.088 1.00 32.09 183 LYS A O 1
ATOM 1368 N N . GLU A 1 185 ? -16.823 -22.177 19.857 1.00 32.54 184 GLU A N 1
ATOM 1369 C CA . GLU A 1 185 ? -16.773 -20.764 19.517 1.00 31.26 184 GLU A CA 1
ATOM 1370 C C . GLU A 1 185 ? -18.053 -20.063 19.945 1.00 32.48 184 GLU A C 1
ATOM 1371 O O . GLU A 1 185 ? -19.153 -20.506 19.635 1.00 32.15 184 GLU A O 1
ATOM 1377 N N . VAL A 1 186 ? -17.870 -18.934 20.616 1.00 32.61 185 VAL A N 1
ATOM 1378 C CA . VAL A 1 186 ? -18.988 -18.105 21.096 1.00 34.21 185 VAL A CA 1
ATOM 1379 C C . VAL A 1 186 ? -19.100 -16.761 20.382 1.00 33.82 185 VAL A C 1
ATOM 1380 O O . VAL A 1 186 ? -20.202 -16.240 20.145 1.00 33.84 185 VAL A O 1
ATOM 1384 N N . LYS A 1 187 ? -17.962 -16.150 20.107 1.00 31.98 186 LYS A N 1
ATOM 1385 C CA . LYS A 1 187 ? -17.944 -14.841 19.468 1.00 32.14 186 LYS A CA 1
ATOM 1386 C C . LYS A 1 187 ? -16.719 -14.667 18.630 1.00 30.02 186 LYS A C 1
ATOM 1387 O O . LYS A 1 187 ? -15.606 -14.758 19.166 1.00 28.57 186 LYS A O 1
ATOM 1393 N N . VAL A 1 188 ? -16.898 -14.371 17.339 1.00 30.13 187 VAL A N 1
ATOM 1394 C CA . VAL A 1 188 ? -15.781 -13.984 16.489 1.00 29.17 187 VAL A CA 1
ATOM 1395 C C . VAL A 1 188 ? -15.473 -12.508 16.859 1.00 29.70 187 VAL A C 1
ATOM 1396 O O . VAL A 1 188 ? -16.381 -11.662 16.849 1.00 31.51 187 VAL A O 1
ATOM 1400 N N . ILE A 1 189 ? -14.233 -12.210 17.255 1.00 27.71 188 ILE A N 1
ATOM 1401 C CA . ILE A 1 189 ? -13.814 -10.836 17.514 1.00 26.92 188 ILE A CA 1
ATOM 1402 C C . ILE A 1 189 ? -13.030 -10.224 16.353 1.00 27.52 188 ILE A C 1
ATOM 1403 O O . ILE A 1 189 ? -12.869 -9.011 16.299 1.00 26.77 188 ILE A O 1
ATOM 1408 N N . TYR A 1 190 ? -12.499 -11.035 15.433 1.00 26.71 189 TYR A N 1
ATOM 1409 C CA . TYR A 1 190 ? -11.715 -10.476 14.332 1.00 27.11 189 TYR A CA 1
ATOM 1410 C C . TYR A 1 190 ? -11.768 -11.494 13.201 1.00 26.58 189 TYR A C 1
ATOM 1411 O O . TYR A 1 190 ? -11.573 -12.667 13.429 1.00 26.73 189 TYR A O 1
ATOM 1420 N N . GLU A 1 191 ? -12.041 -11.031 11.993 1.00 26.31 190 GLU A N 1
ATOM 1421 C CA . GLU A 1 191 ? -12.040 -11.899 10.810 1.00 25.72 190 GLU A CA 1
ATOM 1422 C C . GLU A 1 191 ? -10.809 -11.559 9.983 1.00 23.99 190 GLU A C 1
ATOM 1423 O O . GLU A 1 191 ? -10.528 -10.390 9.696 1.00 24.98 190 GLU A O 1
ATOM 1429 N N . SER A 1 192 ? -10.069 -12.557 9.560 1.00 22.05 191 SER A N 1
ATOM 1430 C CA . SER A 1 192 ? -8.798 -12.255 8.946 1.00 20.66 191 SER A CA 1
ATOM 1431 C C . SER A 1 192 ? -8.605 -13.042 7.667 1.00 20.74 191 SER A C 1
ATOM 1432 O O . SER A 1 192 ? -9.121 -14.161 7.540 1.00 20.92 191 SER A O 1
ATOM 1435 N N . ARG A 1 193 ? -7.857 -12.444 6.745 1.00 20.29 192 ARG A N 1
ATOM 1436 C CA . ARG A 1 193 ? -7.340 -13.152 5.583 1.00 20.55 192 ARG A CA 1
ATOM 1437 C C . ARG A 1 193 ? -5.925 -12.682 5.351 1.00 19.15 192 ARG A C 1
ATOM 1438 O O . ARG A 1 193 ? -5.485 -11.650 5.924 1.00 19.94 192 ARG A O 1
ATOM 1446 N N . ALA A 1 194 ? -5.208 -13.401 4.505 1.00 17.91 193 ALA A N 1
ATOM 1447 C CA . ALA A 1 194 ? -3.886 -12.908 4.089 1.00 17.79 193 ALA A CA 1
ATOM 1448 C C . ALA A 1 194 ? -3.977 -11.612 3.262 1.00 17.68 193 ALA A C 1
ATOM 1449 O O . ALA A 1 194 ? -4.945 -11.381 2.504 1.00 18.19 193 ALA A O 1
ATOM 1451 N N A CYS A 1 195 ? -2.962 -10.773 3.442 0.50 17.86 194 CYS A N 1
ATOM 1452 N N B CYS A 1 195 ? -2.996 -10.746 3.436 0.50 17.09 194 CYS A N 1
ATOM 1453 C CA A CYS A 1 195 ? -2.836 -9.473 2.797 0.50 18.29 194 CYS A CA 1
ATOM 1454 C CA B CYS A 1 195 ? -2.932 -9.505 2.693 0.50 17.08 194 CYS A CA 1
ATOM 1455 C C A CYS A 1 195 ? -1.458 -9.279 2.242 0.50 17.32 194 CYS A C 1
ATOM 1456 C C B CYS A 1 195 ? -1.500 -9.200 2.297 0.50 16.65 194 CYS A C 1
ATOM 1457 O O A CYS A 1 195 ? -0.484 -9.840 2.763 0.50 17.27 194 CYS A O 1
ATOM 1458 O O B CYS A 1 195 ? -0.544 -9.634 2.955 0.50 16.61 194 CYS A O 1
ATOM 1463 N N . LEU A 1 196 ? -1.369 -8.443 1.225 1.00 17.05 195 LEU A N 1
ATOM 1464 C CA . LEU A 1 196 ? -0.084 -8.001 0.708 1.00 17.13 195 LEU A CA 1
ATOM 1465 C C . LEU A 1 196 ? 0.051 -6.553 1.116 1.00 16.39 195 LEU A C 1
ATOM 1466 O O . LEU A 1 196 ? -0.833 -5.746 0.829 1.00 17.64 195 LEU A O 1
ATOM 1471 N N . ILE A 1 197 ? 1.127 -6.262 1.835 1.00 15.72 196 ILE A N 1
ATOM 1472 C CA . ILE A 1 197 ? 1.439 -4.920 2.336 1.00 15.06 196 ILE A CA 1
ATOM 1473 C C . ILE A 1 197 ? 2.811 -4.470 1.885 1.00 14.93 196 ILE A C 1
ATOM 1474 O O . ILE A 1 197 ? 3.655 -5.277 1.496 1.00 14.24 196 ILE A O 1
ATOM 1479 N N . GLN A 1 198 ? 3.034 -3.161 1.942 1.00 14.68 197 GLN A N 1
ATOM 1480 C CA . GLN A 1 198 ? 4.256 -2.543 1.497 1.00 14.65 197 GLN A CA 1
ATOM 1481 C C . GLN A 1 198 ? 4.735 -1.576 2.569 1.00 15.01 197 GLN A C 1
ATOM 1482 O O . GLN A 1 198 ? 3.905 -0.995 3.294 1.00 14.38 197 GLN A O 1
ATOM 1488 N N . LYS A 1 199 ? 6.043 -1.389 2.669 1.00 15.14 198 LYS A N 1
ATOM 1489 C CA . LYS A 1 199 ? 6.581 -0.369 3.588 1.00 15.84 198 LYS A CA 1
ATOM 1490 C C . LYS A 1 199 ? 6.126 1.048 3.202 1.00 16.61 198 LYS A C 1
ATOM 1491 O O . LYS A 1 199 ? 5.749 1.345 2.045 1.00 15.96 198 LYS A O 1
ATOM 1497 N N . GLU A 1 200 ? 6.213 1.952 4.178 1.00 17.27 199 GLU A N 1
ATOM 1498 C CA . GLU A 1 200 ? 5.648 3.259 4.012 1.00 18.00 199 GLU A CA 1
ATOM 1499 C C . GLU A 1 200 ? 6.476 4.168 3.150 1.00 19.24 199 GLU A C 1
ATOM 1500 O O . GLU A 1 200 ? 5.914 4.910 2.366 1.00 18.44 199 GLU A O 1
ATOM 1506 N N . ASN A 1 201 ? 7.790 4.140 3.284 1.00 19.79 200 ASN A N 1
ATOM 1507 C CA . ASN A 1 201 ? 8.608 5.060 2.521 1.00 22.04 200 ASN A CA 1
ATOM 1508 C C . ASN A 1 201 ? 8.649 4.709 1.069 1.00 20.56 200 ASN A C 1
ATOM 1509 O O . ASN A 1 201 ? 8.659 3.543 0.723 1.00 19.68 200 ASN A O 1
ATOM 1514 N N . ALA A 1 202 ? 8.669 5.735 0.229 1.00 20.46 201 ALA A N 1
ATOM 1515 C CA . ALA A 1 202 ? 8.559 5.508 -1.195 1.00 20.62 201 ALA A CA 1
ATOM 1516 C C . ALA A 1 202 ? 9.686 4.624 -1.661 1.00 19.74 201 ALA A C 1
ATOM 1517 O O . ALA A 1 202 ? 10.826 4.764 -1.239 1.00 19.44 201 ALA A O 1
ATOM 1519 N N . LEU A 1 203 ? 9.351 3.733 -2.585 1.00 19.80 202 LEU A N 1
ATOM 1520 C CA . LEU A 1 203 ? 10.334 2.941 -3.268 1.00 19.29 202 LEU A CA 1
ATOM 1521 C C . LEU A 1 203 ? 10.942 3.710 -4.403 1.00 19.60 202 LEU A C 1
ATOM 1522 O O . LEU A 1 203 ? 10.383 4.707 -4.904 1.00 19.48 202 LEU A O 1
ATOM 1527 N N . SER A 1 204 ? 12.128 3.280 -4.816 1.00 19.13 203 SER A N 1
ATOM 1528 C CA . SER A 1 204 ? 12.666 3.790 -6.068 1.00 19.54 203 SER A CA 1
ATOM 1529 C C . SER A 1 204 ? 11.646 3.584 -7.183 1.00 19.26 203 SER A C 1
ATOM 1530 O O . SER A 1 204 ? 10.831 2.654 -7.125 1.00 18.34 203 SER A O 1
ATOM 1533 N N . LYS A 1 205 ? 11.737 4.399 -8.225 1.00 20.11 204 LYS A N 1
ATOM 1534 C CA . LYS A 1 205 ? 10.859 4.270 -9.363 1.00 20.78 204 LYS A CA 1
ATOM 1535 C C . LYS A 1 205 ? 10.927 2.842 -9.934 1.00 20.84 204 LYS A C 1
ATOM 1536 O O . LYS A 1 205 ? 9.915 2.281 -10.301 1.00 19.97 204 LYS A O 1
ATOM 1542 N N . GLU A 1 206 ? 12.131 2.273 -10.017 1.00 21.63 205 GLU A N 1
ATOM 1543 C CA . GLU A 1 206 ? 12.297 0.946 -10.630 1.00 22.83 205 GLU A CA 1
ATOM 1544 C C . GLU A 1 206 ? 11.618 -0.135 -9.784 1.00 21.39 205 GLU A C 1
ATOM 1545 O O . GLU A 1 206 ? 10.955 -1.025 -10.302 1.00 20.75 205 GLU A O 1
ATOM 1551 N N . LYS A 1 207 ? 11.808 -0.100 -8.483 1.00 20.29 206 LYS A N 1
ATOM 1552 C CA . LYS A 1 207 ? 11.165 -1.080 -7.635 1.00 19.77 206 LYS A CA 1
ATOM 1553 C C . LYS A 1 207 ? 9.670 -0.885 -7.580 1.00 18.77 206 LYS A C 1
ATOM 1554 O O . LYS A 1 207 ? 8.938 -1.835 -7.601 1.00 17.86 206 LYS A O 1
ATOM 1560 N N . GLN A 1 208 ? 9.208 0.359 -7.560 1.00 18.47 207 GLN A N 1
ATOM 1561 C CA . GLN A 1 208 ? 7.785 0.604 -7.573 1.00 18.23 207 GLN A CA 1
ATOM 1562 C C . GLN A 1 208 ? 7.162 0.090 -8.855 1.00 18.46 207 GLN A C 1
ATOM 1563 O O . GLN A 1 208 ? 6.027 -0.466 -8.819 1.00 17.89 207 GLN A O 1
ATOM 1569 N N . ALA A 1 209 ? 7.869 0.257 -9.981 1.00 18.46 208 ALA A N 1
ATOM 1570 C CA . ALA A 1 209 ? 7.404 -0.275 -11.253 1.00 19.08 208 ALA A CA 1
ATOM 1571 C C . ALA A 1 209 ? 7.219 -1.805 -11.213 1.00 18.52 208 ALA A C 1
ATOM 1572 O O . ALA A 1 209 ? 6.253 -2.326 -11.751 1.00 18.89 208 ALA A O 1
ATOM 1574 N N . LEU A 1 210 ? 8.143 -2.500 -10.592 1.00 17.71 209 LEU A N 1
ATOM 1575 C CA . LEU A 1 210 ? 8.028 -3.965 -10.468 1.00 17.60 209 LEU A CA 1
ATOM 1576 C C . LEU A 1 210 ? 6.833 -4.328 -9.547 1.00 17.24 209 LEU A C 1
ATOM 1577 O O . LEU A 1 210 ? 6.093 -5.260 -9.807 1.00 17.00 209 LEU A O 1
ATOM 1582 N N . VAL A 1 211 ? 6.673 -3.583 -8.464 1.00 17.20 210 VAL A N 1
ATOM 1583 C CA . VAL A 1 211 ? 5.514 -3.813 -7.561 1.00 17.00 210 VAL A CA 1
ATOM 1584 C C . VAL A 1 211 ? 4.218 -3.622 -8.350 1.00 17.85 210 VAL A C 1
ATOM 1585 O O . VAL A 1 211 ? 3.288 -4.425 -8.270 1.00 17.71 210 VAL A O 1
ATOM 1589 N N . ASP A 1 212 ? 4.128 -2.558 -9.121 1.00 18.49 211 ASP A N 1
ATOM 1590 C CA . ASP A 1 212 ? 2.948 -2.339 -9.947 1.00 20.03 211 ASP A CA 1
ATOM 1591 C C . ASP A 1 212 ? 2.658 -3.544 -10.870 1.00 20.45 211 ASP A C 1
ATOM 1592 O O . ASP A 1 212 ? 1.517 -3.928 -11.048 1.00 20.83 211 ASP A O 1
ATOM 1597 N N . LYS A 1 213 ? 3.702 -4.118 -11.454 1.00 21.18 212 LYS A N 1
ATOM 1598 C CA . LYS A 1 213 ? 3.581 -5.187 -12.408 1.00 22.61 212 LYS A CA 1
ATOM 1599 C C . LYS A 1 213 ? 3.073 -6.455 -11.702 1.00 21.94 212 LYS A C 1
ATOM 1600 O O . LYS A 1 213 ? 2.172 -7.139 -12.208 1.00 21.85 212 LYS A O 1
ATOM 1606 N N . ILE A 1 214 ? 3.646 -6.709 -10.532 1.00 20.79 213 ILE A N 1
ATOM 1607 C CA . ILE A 1 214 ? 3.202 -7.806 -9.659 1.00 20.62 213 ILE A CA 1
ATOM 1608 C C . ILE A 1 214 ? 1.742 -7.624 -9.267 1.00 21.13 213 ILE A C 1
ATOM 1609 O O . ILE A 1 214 ? 0.969 -8.591 -9.304 1.00 21.13 213 ILE A O 1
ATOM 1614 N N . MET A 1 215 ? 1.359 -6.401 -8.877 1.00 21.68 214 MET A N 1
ATOM 1615 C CA . MET A 1 215 ? -0.008 -6.139 -8.445 1.00 22.85 214 MET A CA 1
ATOM 1616 C C . MET A 1 215 ? -1.058 -6.402 -9.540 1.00 23.04 214 MET A C 1
ATOM 1617 O O . MET A 1 215 ? -2.145 -6.960 -9.251 1.00 22.22 214 MET A O 1
ATOM 1622 N N . LEU A 1 216 ? -0.775 -5.997 -10.780 1.00 23.63 215 LEU A N 1
ATOM 1623 C CA . LEU A 1 216 ? -1.664 -6.335 -11.889 1.00 25.18 215 LEU A CA 1
ATOM 1624 C C . LEU A 1 216 ? -1.864 -7.837 -12.046 1.00 24.90 215 LEU A C 1
ATOM 1625 O O . LEU A 1 216 ? -2.979 -8.319 -12.320 1.00 25.14 215 LEU A O 1
ATOM 1630 N N . ARG A 1 217 ? -0.776 -8.565 -11.897 1.00 24.32 216 ARG A N 1
ATOM 1631 C CA . ARG A 1 217 ? -0.794 -10.024 -12.007 1.00 25.71 216 ARG A CA 1
ATOM 1632 C C . ARG A 1 217 ? -1.575 -10.679 -10.884 1.00 25.41 216 ARG A C 1
ATOM 1633 O O . ARG A 1 217 ? -2.332 -11.620 -11.107 1.00 24.39 216 ARG A O 1
ATOM 1641 N N . VAL A 1 218 ? -1.442 -10.122 -9.688 1.00 23.62 217 VAL A N 1
ATOM 1642 C CA . VAL A 1 218 ? -2.190 -10.627 -8.524 1.00 23.19 217 VAL A CA 1
ATOM 1643 C C . VAL A 1 218 ? -3.658 -10.532 -8.793 1.00 23.28 217 VAL A C 1
ATOM 1644 O O . VAL A 1 218 ? -4.402 -11.484 -8.542 1.00 24.68 217 VAL A O 1
ATOM 1648 N N . ALA A 1 219 ? -4.109 -9.396 -9.295 1.00 23.45 218 ALA A N 1
ATOM 1649 C CA . ALA A 1 219 ? -5.523 -9.224 -9.618 1.00 24.12 218 ALA A CA 1
ATOM 1650 C C . ALA A 1 219 ? -6.029 -10.205 -10.684 1.00 24.91 218 ALA A C 1
ATOM 1651 O O . ALA A 1 219 ? -7.153 -10.733 -10.589 1.00 24.61 218 ALA A O 1
ATOM 1653 N N . GLY A 1 220 ? -5.223 -10.432 -11.721 1.00 24.57 219 GLY A N 1
ATOM 1654 C CA . GLY A 1 220 ? -5.598 -11.384 -12.750 1.00 25.49 219 GLY A CA 1
ATOM 1655 C C . GLY A 1 220 ? -5.670 -12.800 -12.191 1.00 25.07 219 GLY A C 1
ATOM 1656 O O . GLY A 1 220 ? -6.558 -13.570 -12.538 1.00 25.94 219 GLY A O 1
ATOM 1657 N N . VAL A 1 221 ? -4.706 -13.161 -11.350 1.00 23.75 220 VAL A N 1
ATOM 1658 C CA . VAL A 1 221 ? -4.649 -14.484 -10.699 1.00 23.44 220 VAL A CA 1
ATOM 1659 C C . VAL A 1 221 ? -5.859 -14.753 -9.830 1.00 24.18 220 VAL A C 1
ATOM 1660 O O . VAL A 1 221 ? -6.485 -15.826 -9.924 1.00 24.21 220 VAL A O 1
ATOM 1664 N N . MET A 1 222 ? -6.240 -13.763 -9.030 1.00 24.18 221 MET A N 1
ATOM 1665 C CA . MET A 1 222 ? -7.345 -13.953 -8.150 1.00 25.53 221 MET A CA 1
ATOM 1666 C C . MET A 1 222 ? -8.660 -14.130 -8.903 1.00 26.84 221 MET A C 1
ATOM 1667 O O . MET A 1 222 ? -9.464 -14.961 -8.542 1.00 27.30 221 MET A O 1
ATOM 1672 N N . GLN A 1 223 ? -8.852 -13.376 -9.971 1.00 28.33 222 GLN A N 1
ATOM 1673 C CA . GLN A 1 223 ? -10.042 -13.580 -10.803 1.00 31.01 222 GLN A CA 1
ATOM 1674 C C . GLN A 1 223 ? -10.039 -14.968 -11.453 1.00 30.52 222 GLN A C 1
ATOM 1675 O O . GLN A 1 223 ? -11.074 -15.618 -11.533 1.00 29.52 222 GLN A O 1
ATOM 1681 N N . ALA A 1 224 ? -8.881 -15.397 -11.949 1.00 28.44 223 ALA A N 1
ATOM 1682 C CA . ALA A 1 224 ? -8.784 -16.701 -12.599 1.00 28.91 223 ALA A CA 1
ATOM 1683 C C . ALA A 1 224 ? -8.911 -17.887 -11.619 1.00 28.06 223 ALA A C 1
ATOM 1684 O O . ALA A 1 224 ? -9.177 -18.998 -12.046 1.00 28.56 223 ALA A O 1
ATOM 1686 N N . ARG A 1 225 ? -8.781 -17.642 -10.319 1.00 27.63 224 ARG A N 1
ATOM 1687 C CA . ARG A 1 225 ? -8.954 -18.676 -9.310 1.00 28.61 224 ARG A CA 1
ATOM 1688 C C . ARG A 1 225 ? -10.385 -18.848 -8.732 1.00 30.33 224 ARG A C 1
ATOM 1689 O O . ARG A 1 225 ? -10.571 -19.636 -7.806 1.00 29.92 224 ARG A O 1
ATOM 1697 N N . GLU A 1 226 ? -11.367 -18.117 -9.233 1.00 32.42 225 GLU A N 1
ATOM 1698 C CA . GLU A 1 226 ? -12.690 -18.092 -8.585 1.00 34.48 225 GLU A CA 1
ATOM 1699 C C . GLU A 1 226 ? -13.586 -19.228 -9.088 1.00 34.57 225 GLU A C 1
ATOM 1700 O O . GLU A 1 226 ? -13.491 -19.566 -10.230 1.00 32.83 225 GLU A O 1
ATOM 1706 N N . THR B 1 6 ? -5.589 -25.590 43.775 1.00 48.74 5 THR B N 1
ATOM 1707 C CA . THR B 1 6 ? -4.756 -25.875 45.003 1.00 49.38 5 THR B CA 1
ATOM 1708 C C . THR B 1 6 ? -3.310 -26.251 44.706 1.00 46.46 5 THR B C 1
ATOM 1709 O O . THR B 1 6 ? -2.475 -26.248 45.616 1.00 49.44 5 THR B O 1
ATOM 1713 N N . ARG B 1 7 ? -3.007 -26.579 43.456 1.00 40.29 6 ARG B N 1
ATOM 1714 C CA . ARG B 1 7 ? -1.672 -27.006 43.096 1.00 36.66 6 ARG B CA 1
ATOM 1715 C C . ARG B 1 7 ? -0.827 -25.807 42.716 1.00 34.63 6 ARG B C 1
ATOM 1716 O O . ARG B 1 7 ? -1.293 -24.916 42.026 1.00 33.41 6 ARG B O 1
ATOM 1724 N N . LEU B 1 8 ? 0.415 -25.807 43.164 1.00 33.16 7 LEU B N 1
ATOM 1725 C CA . LEU B 1 8 ? 1.365 -24.803 42.755 1.00 32.75 7 LEU B CA 1
ATOM 1726 C C . LEU B 1 8 ? 1.675 -24.936 41.263 1.00 31.64 7 LEU B C 1
ATOM 1727 O O . LEU B 1 8 ? 1.896 -26.053 40.767 1.00 30.82 7 LEU B O 1
ATOM 1732 N N . ARG B 1 9 ? 1.668 -23.812 40.547 1.00 30.51 8 ARG B N 1
ATOM 1733 C CA . ARG B 1 9 ? 1.990 -23.804 39.123 1.00 29.96 8 ARG B CA 1
ATOM 1734 C C . ARG B 1 9 ? 3.412 -23.298 38.935 1.00 27.83 8 ARG B C 1
ATOM 1735 O O . ARG B 1 9 ? 3.726 -22.175 39.324 1.00 27.61 8 ARG B O 1
ATOM 1743 N N . ILE B 1 10 ? 4.281 -24.114 38.350 1.00 26.34 9 ILE B N 1
ATOM 1744 C CA . ILE B 1 10 ? 5.651 -23.694 38.075 1.00 25.69 9 ILE B CA 1
ATOM 1745 C C . ILE B 1 10 ? 5.903 -23.748 36.588 1.00 25.04 9 ILE B C 1
ATOM 1746 O O . ILE B 1 10 ? 5.777 -24.834 35.961 1.00 24.22 9 ILE B O 1
ATOM 1751 N N . ALA B 1 11 ? 6.241 -22.597 35.987 1.00 24.24 10 ALA B N 1
ATOM 1752 C CA . ALA B 1 11 ? 6.502 -22.577 34.531 1.00 23.55 10 ALA B CA 1
ATOM 1753 C C . ALA B 1 11 ? 7.976 -22.780 34.203 1.00 23.10 10 ALA B C 1
ATOM 1754 O O . ALA B 1 11 ? 8.841 -22.132 34.758 1.00 24.91 10 ALA B O 1
ATOM 1756 N N . ILE B 1 12 ? 8.254 -23.653 33.253 1.00 22.00 11 ILE B N 1
ATOM 1757 C CA . ILE B 1 12 ? 9.606 -23.867 32.770 1.00 22.05 11 ILE B CA 1
ATOM 1758 C C . ILE B 1 12 ? 9.599 -23.923 31.265 1.00 20.92 11 ILE B C 1
ATOM 1759 O O . ILE B 1 12 ? 8.553 -24.106 30.631 1.00 19.89 11 ILE B O 1
ATOM 1764 N N . GLN B 1 13 ? 10.785 -23.800 30.683 1.00 21.66 12 GLN B N 1
ATOM 1765 C CA . GLN B 1 13 ? 10.913 -23.771 29.241 1.00 22.18 12 GLN B CA 1
ATOM 1766 C C . GLN B 1 13 ? 10.615 -25.150 28.670 1.00 23.08 12 GLN B C 1
ATOM 1767 O O . GLN B 1 13 ? 11.129 -26.152 29.167 1.00 23.69 12 GLN B O 1
ATOM 1773 N N . LYS B 1 14 ? 9.792 -25.209 27.637 1.00 23.01 13 LYS B N 1
ATOM 1774 C CA . LYS B 1 14 ? 9.385 -26.526 27.091 1.00 25.13 13 LYS B CA 1
ATOM 1775 C C . LYS B 1 14 ? 10.563 -27.257 26.397 1.00 25.21 13 LYS B C 1
ATOM 1776 O O . LYS B 1 14 ? 10.787 -28.457 26.589 1.00 25.68 13 LYS B O 1
ATOM 1782 N N . SER B 1 15 ? 11.299 -26.523 25.590 1.00 26.21 14 SER B N 1
ATOM 1783 C CA . SER B 1 15 ? 12.458 -27.101 24.916 1.00 28.65 14 SER B CA 1
ATOM 1784 C C . SER B 1 15 ? 13.378 -25.942 24.601 1.00 29.25 14 SER B C 1
ATOM 1785 O O . SER B 1 15 ? 12.939 -24.859 24.198 1.00 29.70 14 SER B O 1
ATOM 1788 N N . GLY B 1 16 ? 14.657 -26.150 24.845 1.00 27.74 15 GLY B N 1
ATOM 1789 C CA . GLY B 1 16 ? 15.619 -25.102 24.615 1.00 28.17 15 GLY B CA 1
ATOM 1790 C C . GLY B 1 16 ? 16.688 -25.129 25.664 1.00 28.05 15 GLY B C 1
ATOM 1791 O O . GLY B 1 16 ? 16.850 -26.133 26.385 1.00 28.31 15 GLY B O 1
ATOM 1792 N N . ARG B 1 17 ? 17.416 -24.023 25.722 1.00 28.73 16 ARG B N 1
ATOM 1793 C CA . ARG B 1 17 ? 18.539 -23.818 26.628 1.00 29.67 16 ARG B CA 1
ATOM 1794 C C . ARG B 1 17 ? 18.310 -24.280 28.068 1.00 30.89 16 ARG B C 1
ATOM 1795 O O . ARG B 1 17 ? 19.148 -24.961 28.676 1.00 32.61 16 ARG B O 1
ATOM 1797 N N . LEU B 1 18 ? 17.196 -23.864 28.650 1.00 30.31 17 LEU B N 1
ATOM 1798 C CA . LEU B 1 18 ? 16.977 -24.070 30.078 1.00 29.07 17 LEU B CA 1
ATOM 1799 C C . LEU B 1 18 ? 16.264 -25.370 30.493 1.00 28.36 17 LEU B C 1
ATOM 1800 O O . LEU B 1 18 ? 16.256 -25.705 31.664 1.00 27.01 17 LEU B O 1
ATOM 1805 N N . SER B 1 19 ? 15.659 -26.067 29.536 1.00 28.31 18 SER B N 1
ATOM 1806 C CA . SER B 1 19 ? 14.751 -27.160 29.836 1.00 28.46 18 SER B CA 1
ATOM 1807 C C . SER B 1 19 ? 15.327 -28.243 30.724 1.00 28.45 18 SER B C 1
ATOM 1808 O O . SER B 1 19 ? 14.733 -28.589 31.745 1.00 26.73 18 SER B O 1
ATOM 1811 N N . LYS B 1 20 ? 16.443 -28.789 30.277 1.00 28.97 19 LYS B N 1
ATOM 1812 C CA . LYS B 1 20 ? 17.100 -29.923 30.936 1.00 33.13 19 LYS B CA 1
ATOM 1813 C C . LYS B 1 20 ? 17.477 -29.578 32.375 1.00 32.89 19 LYS B C 1
ATOM 1814 O O . LYS B 1 20 ? 17.205 -30.329 33.305 1.00 30.72 19 LYS B O 1
ATOM 1820 N N . GLU B 1 21 ? 18.071 -28.403 32.568 1.00 31.97 20 GLU B N 1
ATOM 1821 C CA . GLU B 1 21 ? 18.577 -28.079 33.880 1.00 32.59 20 GLU B CA 1
ATOM 1822 C C . GLU B 1 21 ? 17.473 -27.607 34.821 1.00 30.71 20 GLU B C 1
ATOM 1823 O O . GLU B 1 21 ? 17.600 -27.770 36.004 1.00 30.69 20 GLU B O 1
ATOM 1829 N N . SER B 1 22 ? 16.383 -27.051 34.290 1.00 28.99 21 SER B N 1
ATOM 1830 C CA . SER B 1 22 ? 15.236 -26.701 35.118 1.00 28.64 21 SER B CA 1
ATOM 1831 C C . SER B 1 22 ? 14.599 -27.975 35.692 1.00 29.14 21 SER B C 1
ATOM 1832 O O . SER B 1 22 ? 14.235 -28.019 36.869 1.00 29.54 21 SER B O 1
ATOM 1835 N N . ILE B 1 23 ? 14.471 -28.997 34.855 1.00 29.30 22 ILE B N 1
ATOM 1836 C CA . ILE B 1 23 ? 13.878 -30.267 35.285 1.00 30.46 22 ILE B CA 1
ATOM 1837 C C . ILE B 1 23 ? 14.803 -30.935 36.282 1.00 32.93 22 ILE B C 1
ATOM 1838 O O . ILE B 1 23 ? 14.356 -31.347 37.348 1.00 34.72 22 ILE B O 1
ATOM 1843 N N . GLU B 1 24 ? 16.089 -31.032 35.933 1.00 35.48 23 GLU B N 1
ATOM 1844 C CA . GLU B 1 24 ? 17.137 -31.504 36.877 1.00 37.80 23 GLU B CA 1
ATOM 1845 C C . GLU B 1 24 ? 17.108 -30.814 38.248 1.00 38.11 23 GLU B C 1
ATOM 1846 O O . GLU B 1 24 ? 17.278 -31.465 39.283 1.00 38.83 23 GLU B O 1
ATOM 1852 N N . LEU B 1 25 ? 16.907 -29.497 38.265 1.00 36.12 24 LEU B N 1
ATOM 1853 C CA . LEU B 1 25 ? 16.898 -28.745 39.517 1.00 36.46 24 LEU B CA 1
ATOM 1854 C C . LEU B 1 25 ? 15.686 -29.127 40.344 1.00 35.77 24 LEU B C 1
ATOM 1855 O O . LEU B 1 25 ? 15.783 -29.410 41.544 1.00 36.04 24 LEU B O 1
ATOM 1860 N N . LEU B 1 26 ? 14.536 -29.136 39.685 1.00 32.98 25 LEU B N 1
ATOM 1861 C CA . LEU B 1 26 ? 13.293 -29.461 40.345 1.00 32.87 25 LEU B CA 1
ATOM 1862 C C . LEU B 1 26 ? 13.368 -30.860 40.969 1.00 33.33 25 LEU B C 1
ATOM 1863 O O . LEU B 1 26 ? 12.914 -31.053 42.101 1.00 33.08 25 LEU B O 1
ATOM 1868 N N A SER B 1 27 ? 13.938 -31.824 40.248 0.50 34.10 26 SER B N 1
ATOM 1869 N N B SER B 1 27 ? 13.937 -31.809 40.223 0.50 34.01 26 SER B N 1
ATOM 1870 C CA A SER B 1 27 ? 14.067 -33.190 40.779 0.50 35.28 26 SER B CA 1
ATOM 1871 C CA B SER B 1 27 ? 14.134 -33.189 40.698 0.50 35.07 26 SER B CA 1
ATOM 1872 C C A SER B 1 27 ? 14.921 -33.196 42.035 0.50 37.85 26 SER B C 1
ATOM 1873 C C B SER B 1 27 ? 14.912 -33.181 42.003 0.50 37.72 26 SER B C 1
ATOM 1874 O O A SER B 1 27 ? 14.542 -33.781 43.055 0.50 38.36 26 SER B O 1
ATOM 1875 O O B SER B 1 27 ? 14.476 -33.737 43.017 0.50 38.23 26 SER B O 1
ATOM 1880 N N . GLU B 1 28 ? 16.071 -32.534 41.957 1.00 38.56 27 GLU B N 1
ATOM 1881 C CA . GLU B 1 28 ? 16.971 -32.436 43.073 1.00 42.14 27 GLU B CA 1
ATOM 1882 C C . GLU B 1 28 ? 16.343 -31.743 44.283 1.00 41.61 27 GLU B C 1
ATOM 1883 O O . GLU B 1 28 ? 16.756 -31.964 45.422 1.00 42.69 27 GLU B O 1
ATOM 1889 N N . CYS B 1 29 ? 15.351 -30.902 44.040 1.00 39.24 28 CYS B N 1
ATOM 1890 C CA . CYS B 1 29 ? 14.565 -30.311 45.105 1.00 40.95 28 CYS B CA 1
ATOM 1891 C C . CYS B 1 29 ? 13.402 -31.174 45.627 1.00 40.78 28 CYS B C 1
ATOM 1892 O O . CYS B 1 29 ? 12.595 -30.703 46.434 1.00 42.72 28 CYS B O 1
ATOM 1895 N N . GLY B 1 30 ? 13.341 -32.422 45.200 1.00 39.47 29 GLY B N 1
ATOM 1896 C CA . GLY B 1 30 ? 12.324 -33.363 45.658 1.00 39.70 29 GLY B CA 1
ATOM 1897 C C . GLY B 1 30 ? 11.043 -33.393 44.850 1.00 38.24 29 GLY B C 1
ATOM 1898 O O . GLY B 1 30 ? 10.117 -34.084 45.207 1.00 38.90 29 GLY B O 1
ATOM 1899 N N . VAL B 1 31 ? 10.986 -32.653 43.756 1.00 36.68 30 VAL B N 1
ATOM 1900 C CA . VAL B 1 31 ? 9.801 -32.654 42.922 1.00 35.92 30 VAL B CA 1
ATOM 1901 C C . VAL B 1 31 ? 9.922 -33.753 41.874 1.00 35.87 30 VAL B C 1
ATOM 1902 O O . VAL B 1 31 ? 10.714 -33.627 40.932 1.00 35.09 30 VAL B O 1
ATOM 1906 N N . LYS B 1 32 ? 9.078 -34.777 41.996 1.00 35.27 31 LYS B N 1
ATOM 1907 C CA . LYS B 1 32 ? 9.058 -35.895 41.079 1.00 34.81 31 LYS B CA 1
ATOM 1908 C C . LYS B 1 32 ? 7.948 -35.724 40.037 1.00 32.87 31 LYS B C 1
ATOM 1909 O O . LYS B 1 32 ? 6.843 -35.324 40.361 1.00 30.80 31 LYS B O 1
ATOM 1915 N N . MET B 1 33 ? 8.279 -36.013 38.786 1.00 32.78 32 MET B N 1
ATOM 1916 C CA . MET B 1 33 ? 7.352 -35.845 37.670 1.00 32.82 32 MET B CA 1
ATOM 1917 C C . MET B 1 33 ? 7.896 -36.598 36.504 1.00 31.49 32 MET B C 1
ATOM 1918 O O . MET B 1 33 ? 9.072 -36.966 36.500 1.00 32.36 32 MET B O 1
ATOM 1923 N N . HIS B 1 34 ? 7.066 -36.809 35.506 1.00 28.04 33 HIS B N 1
ATOM 1924 C CA . HIS B 1 34 ? 7.481 -37.439 34.294 1.00 27.50 33 HIS B CA 1
ATOM 1925 C C . HIS B 1 34 ? 7.367 -36.388 33.199 1.00 26.82 33 HIS B C 1
ATOM 1926 O O . HIS B 1 34 ? 6.338 -35.818 33.024 1.00 26.28 33 HIS B O 1
ATOM 1933 N N . ILE B 1 35 ? 8.438 -36.156 32.473 1.00 26.02 34 ILE B N 1
ATOM 1934 C CA . ILE B 1 35 ? 8.393 -35.252 31.356 1.00 26.46 34 ILE B CA 1
ATOM 1935 C C . ILE B 1 35 ? 8.474 -36.109 30.101 1.00 26.61 34 ILE B C 1
ATOM 1936 O O . ILE B 1 35 ? 9.479 -36.711 29.815 1.00 26.56 34 ILE B O 1
ATOM 1941 N N . HIS B 1 36 ? 7.374 -36.174 29.392 1.00 26.28 35 HIS B N 1
ATOM 1942 C CA . HIS B 1 36 ? 7.313 -36.911 28.177 1.00 29.68 35 HIS B CA 1
ATOM 1943 C C . HIS B 1 36 ? 7.169 -35.864 27.068 1.00 29.56 35 HIS B C 1
ATOM 1944 O O . HIS B 1 36 ? 8.064 -35.130 26.804 1.00 30.49 35 HIS B O 1
ATOM 1951 N N . GLU B 1 37 ? 6.036 -35.838 26.420 1.00 30.07 36 GLU B N 1
ATOM 1952 C CA . GLU B 1 37 ? 5.798 -34.872 25.371 1.00 27.58 36 GLU B CA 1
ATOM 1953 C C . GLU B 1 37 ? 4.543 -34.054 25.673 1.00 26.20 36 GLU B C 1
ATOM 1954 O O . GLU B 1 37 ? 3.859 -33.606 24.781 1.00 22.82 36 GLU B O 1
ATOM 1960 N N . GLN B 1 38 ? 4.247 -33.886 26.959 1.00 23.24 37 GLN B N 1
ATOM 1961 C CA . GLN B 1 38 ? 3.029 -33.191 27.327 1.00 23.03 37 GLN B CA 1
ATOM 1962 C C . GLN B 1 38 ? 3.084 -31.835 26.647 1.00 22.79 37 GLN B C 1
ATOM 1963 O O . GLN B 1 38 ? 4.104 -31.174 26.657 1.00 22.47 37 GLN B O 1
ATOM 1969 N N . SER B 1 39 ? 1.989 -31.445 26.015 1.00 22.79 38 SER B N 1
ATOM 1970 C CA . SER B 1 39 ? 1.967 -30.191 25.282 1.00 22.99 38 SER B CA 1
ATOM 1971 C C . SER B 1 39 ? 2.127 -28.976 26.188 1.00 22.38 38 SER B C 1
ATOM 1972 O O . SER B 1 39 ? 2.820 -28.029 25.853 1.00 21.33 38 SER B O 1
ATOM 1975 N N . LEU B 1 40 ? 1.445 -29.010 27.325 1.00 21.75 39 LEU B N 1
ATOM 1976 C CA . LEU B 1 40 ? 1.423 -27.882 28.237 1.00 21.61 39 LEU B CA 1
ATOM 1977 C C . LEU B 1 40 ? 1.760 -28.214 29.690 1.00 22.50 39 LEU B C 1
ATOM 1978 O O . LEU B 1 40 ? 2.522 -27.515 30.331 1.00 23.22 39 LEU B O 1
ATOM 1983 N N . ILE B 1 41 ? 1.141 -29.267 30.211 1.00 22.84 40 ILE B N 1
ATOM 1984 C CA . ILE B 1 41 ? 1.198 -29.554 31.637 1.00 23.24 40 ILE B CA 1
ATOM 1985 C C . ILE B 1 41 ? 1.672 -30.962 32.011 1.00 22.90 40 ILE B C 1
ATOM 1986 O O . ILE B 1 41 ? 1.249 -31.945 31.438 1.00 22.30 40 ILE B O 1
ATOM 1991 N N . ALA B 1 42 ? 2.575 -31.009 32.976 1.00 23.15 41 ALA B N 1
ATOM 1992 C CA . ALA B 1 42 ? 3.030 -32.201 33.617 1.00 23.32 41 ALA B CA 1
ATOM 1993 C C . ALA B 1 42 ? 2.686 -32.111 35.111 1.00 23.66 41 ALA B C 1
ATOM 1994 O O . ALA B 1 42 ? 2.867 -31.051 35.755 1.00 23.75 41 ALA B O 1
ATOM 1996 N N . PHE B 1 43 ? 2.273 -33.236 35.700 1.00 22.37 42 PHE B N 1
ATOM 1997 C CA . PHE B 1 43 ? 1.733 -33.218 37.058 1.00 22.89 42 PHE B CA 1
ATOM 1998 C C . PHE B 1 43 ? 2.760 -33.889 37.943 1.00 22.97 42 PHE B C 1
ATOM 1999 O O . PHE B 1 43 ? 3.104 -35.002 37.672 1.00 23.08 42 PHE B O 1
ATOM 2007 N N . SER B 1 44 ? 3.256 -33.230 39.003 1.00 23.16 43 SER B N 1
ATOM 2008 C CA . SER B 1 44 ? 4.142 -33.908 39.940 1.00 24.14 43 SER B CA 1
ATOM 2009 C C . SER B 1 44 ? 3.374 -35.042 40.601 1.00 24.77 43 SER B C 1
ATOM 2010 O O . SER B 1 44 ? 2.247 -34.857 40.984 1.00 24.54 43 SER B O 1
ATOM 2013 N N . THR B 1 45 ? 4.010 -36.200 40.719 1.00 25.45 44 THR B N 1
ATOM 2014 C CA . THR B 1 45 ? 3.385 -37.385 41.275 1.00 26.70 44 THR B CA 1
ATOM 2015 C C . THR B 1 45 ? 3.510 -37.500 42.814 1.00 28.04 44 THR B C 1
ATOM 2016 O O . THR B 1 45 ? 2.916 -38.393 43.438 1.00 28.25 44 THR B O 1
ATOM 2020 N N . ASN B 1 46 ? 4.331 -36.652 43.419 1.00 28.97 45 A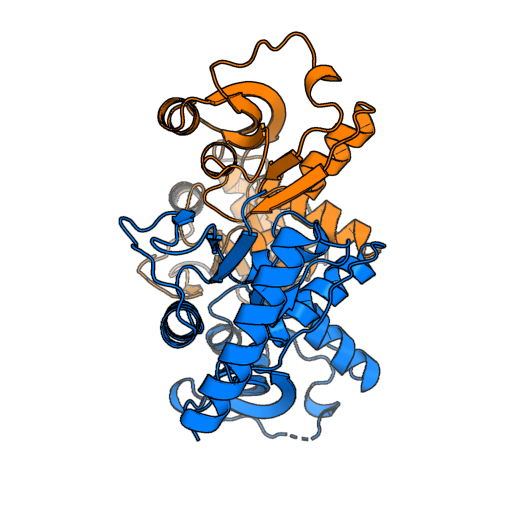SN B N 1
ATOM 2021 C CA . ASN B 1 46 ? 4.546 -36.712 44.877 1.00 31.29 45 ASN B CA 1
ATOM 2022 C C . ASN B 1 46 ? 4.209 -35.453 45.666 1.00 32.04 45 ASN B C 1
ATOM 2023 O O . ASN B 1 46 ? 4.171 -35.494 46.894 1.00 32.67 45 ASN B O 1
ATOM 2028 N N . LEU B 1 47 ? 3.994 -34.339 44.970 1.00 31.76 46 LEU B N 1
ATOM 2029 C CA . LEU B 1 47 ? 3.706 -33.054 45.570 1.00 32.88 46 LEU B CA 1
ATOM 2030 C C . LEU B 1 47 ? 2.579 -32.343 44.802 1.00 31.84 46 LEU B C 1
ATOM 2031 O O . LEU B 1 47 ? 2.338 -32.626 43.617 1.00 29.74 46 LEU B O 1
ATOM 2036 N N . PRO B 1 48 ? 1.876 -31.409 45.478 1.00 32.66 47 PRO B N 1
ATOM 2037 C CA . PRO B 1 48 ? 0.774 -30.696 44.818 1.00 31.99 47 PRO B CA 1
ATOM 2038 C C . PRO B 1 48 ? 1.270 -29.567 43.898 1.00 31.28 47 PRO B C 1
ATOM 2039 O O . PRO B 1 48 ? 1.066 -28.372 44.183 1.00 32.19 47 PRO B O 1
ATOM 2043 N N . ILE B 1 49 ? 1.914 -29.953 42.796 1.00 30.36 48 ILE B N 1
ATOM 2044 C CA . ILE B 1 49 ? 2.628 -29.024 41.876 1.00 29.70 48 ILE B CA 1
ATOM 2045 C C . ILE B 1 49 ? 2.353 -29.415 40.438 1.00 28.76 48 ILE B C 1
ATOM 2046 O O . ILE B 1 49 ? 2.382 -30.597 40.101 1.00 28.72 48 ILE B O 1
ATOM 2051 N N . ASP B 1 50 ? 2.134 -28.413 39.597 1.00 27.99 49 ASP B N 1
ATOM 2052 C CA . ASP B 1 50 ? 1.973 -28.586 38.164 1.00 27.30 49 ASP B CA 1
ATOM 2053 C C . ASP B 1 50 ? 3.132 -27.851 37.472 1.00 27.09 49 ASP B C 1
ATOM 2054 O O . ASP B 1 50 ? 3.462 -26.723 37.837 1.00 25.66 49 ASP B O 1
ATOM 2059 N N . ILE B 1 51 ? 3.748 -28.512 36.501 1.00 26.54 50 ILE B N 1
ATOM 2060 C CA . ILE B 1 51 ? 4.796 -27.931 35.703 1.00 27.24 50 ILE B CA 1
ATOM 2061 C C . ILE B 1 51 ? 4.196 -27.569 34.341 1.00 25.78 50 ILE B C 1
ATOM 2062 O O . ILE B 1 51 ? 3.675 -28.446 33.611 1.00 26.75 50 ILE B O 1
ATOM 2067 N N . LEU B 1 52 ? 4.271 -26.296 34.014 1.00 24.09 51 LEU B N 1
ATOM 2068 C CA . LEU B 1 52 ? 3.787 -25.785 32.764 1.00 22.80 51 LEU B CA 1
ATOM 2069 C C . LEU B 1 52 ? 5.030 -25.636 31.892 1.00 22.54 51 LEU B C 1
ATOM 2070 O O . LEU B 1 52 ? 6.008 -24.931 32.253 1.00 22.71 51 LEU B O 1
ATOM 2075 N N . ARG B 1 53 ? 4.995 -26.337 30.758 1.00 20.70 52 ARG B N 1
ATOM 2076 C CA . ARG B 1 53 ? 6.062 -26.331 29.806 1.00 20.98 52 ARG B CA 1
ATOM 2077 C C . ARG B 1 53 ? 5.659 -25.423 28.681 1.00 19.60 52 ARG B C 1
ATOM 2078 O O . ARG B 1 53 ? 4.713 -25.728 27.896 1.00 18.59 52 ARG B O 1
ATOM 2086 N N . VAL B 1 54 ? 6.342 -24.288 28.633 1.00 19.25 53 VAL B N 1
ATOM 2087 C CA . VAL B 1 54 ? 5.981 -23.222 27.718 1.00 18.93 53 VAL B CA 1
ATOM 2088 C C . VAL B 1 54 ? 7.174 -22.617 26.976 1.00 18.45 53 VAL B C 1
ATOM 2089 O O . VAL B 1 54 ? 8.354 -22.807 27.309 1.00 18.11 53 VAL B O 1
ATOM 2093 N N A ARG B 1 55 ? 6.859 -21.859 25.946 0.50 18.89 54 ARG B N 1
ATOM 2094 N N B ARG B 1 55 ? 6.850 -21.853 25.948 0.50 18.25 54 ARG B N 1
ATOM 2095 C CA A ARG B 1 55 ? 7.894 -21.141 25.229 0.50 19.56 54 ARG B CA 1
ATOM 2096 C CA B ARG B 1 55 ? 7.865 -21.096 25.231 0.50 18.41 54 ARG B CA 1
ATOM 2097 C C A ARG B 1 55 ? 8.535 -20.177 26.212 0.50 19.66 54 ARG B C 1
ATOM 2098 C C B ARG B 1 55 ? 8.536 -20.178 26.236 0.50 19.01 54 ARG B C 1
ATOM 2099 O O A ARG B 1 55 ? 7.836 -19.534 27.000 0.50 20.42 54 ARG B O 1
ATOM 2100 O O B ARG B 1 55 ? 7.859 -19.565 27.068 0.50 19.77 54 ARG B O 1
ATOM 2115 N N . ASP B 1 56 ? 9.849 -20.071 26.193 1.00 19.66 55 ASP B N 1
ATOM 2116 C CA . ASP B 1 56 ? 10.532 -19.239 27.185 1.00 20.85 55 ASP B CA 1
ATOM 2117 C C . ASP B 1 56 ? 9.996 -17.820 27.247 1.00 20.32 55 ASP B C 1
ATOM 2118 O O . ASP B 1 56 ? 9.803 -17.270 28.340 1.00 20.49 55 ASP B O 1
ATOM 2123 N N . ASP B 1 57 ? 9.755 -17.244 26.065 1.00 19.62 56 ASP B N 1
ATOM 2124 C CA . ASP B 1 57 ? 9.316 -15.894 25.931 1.00 21.06 56 ASP B CA 1
ATOM 2125 C C . ASP B 1 57 ? 7.996 -15.557 26.631 1.00 19.29 56 ASP B C 1
ATOM 2126 O O . ASP B 1 57 ? 7.729 -14.407 26.905 1.00 19.54 56 ASP B O 1
ATOM 2131 N N . ASP B 1 58 ? 7.197 -16.559 26.940 1.00 18.62 57 ASP B N 1
ATOM 2132 C CA . ASP B 1 58 ? 5.916 -16.373 27.615 1.00 18.31 57 ASP B CA 1
ATOM 2133 C C . ASP B 1 58 ? 6.022 -16.393 29.143 1.00 18.78 57 ASP B C 1
ATOM 2134 O O . ASP B 1 58 ? 5.075 -15.958 29.842 1.00 19.63 57 ASP B O 1
ATOM 2139 N N . ILE B 1 59 ? 7.146 -16.860 29.688 1.00 19.34 58 ILE B N 1
ATOM 2140 C CA . ILE B 1 59 ? 7.272 -17.053 31.172 1.00 20.19 58 ILE B CA 1
ATOM 2141 C C . ILE B 1 59 ? 7.205 -15.763 31.983 1.00 20.50 58 ILE B C 1
ATOM 2142 O O . ILE B 1 59 ? 6.389 -15.640 32.909 1.00 21.65 58 ILE B O 1
ATOM 2147 N N . PRO B 1 60 ? 7.935 -14.718 31.552 1.00 20.69 59 PRO B N 1
ATOM 2148 C CA . PRO B 1 60 ? 7.825 -13.473 32.294 1.00 20.77 59 PRO B CA 1
ATOM 2149 C C . PRO B 1 60 ? 6.395 -12.997 32.370 1.00 20.66 59 PRO B C 1
ATOM 2150 O O . PRO B 1 60 ? 5.935 -12.621 33.484 1.00 21.56 59 PRO B O 1
ATOM 2154 N N . GLY B 1 61 ? 5.676 -13.011 31.240 1.00 19.85 60 GLY B N 1
ATOM 2155 C CA . GLY B 1 61 ? 4.302 -12.537 31.211 1.00 20.21 60 GLY B CA 1
ATOM 2156 C C . GLY B 1 61 ? 3.349 -13.359 32.048 1.00 21.05 60 GLY B C 1
ATOM 2157 O O . GLY B 1 61 ? 2.431 -12.832 32.673 1.00 22.61 60 GLY B O 1
ATOM 2158 N N . LEU B 1 62 ? 3.552 -14.667 32.073 1.00 20.83 61 LEU B N 1
ATOM 2159 C CA . LEU B 1 62 ? 2.746 -15.541 32.927 1.00 21.47 61 LEU B CA 1
ATOM 2160 C C . LEU B 1 62 ? 2.936 -15.205 34.412 1.00 22.87 61 LEU B C 1
ATOM 2161 O O . LEU B 1 62 ? 1.974 -15.253 35.210 1.00 23.49 61 LEU B O 1
ATOM 2166 N N . ILE B 1 63 ? 4.159 -14.871 34.795 1.00 22.62 62 ILE B N 1
ATOM 2167 C CA . ILE B 1 63 ? 4.393 -14.398 36.122 1.00 24.05 62 ILE B CA 1
ATOM 2168 C C . ILE B 1 63 ? 3.755 -13.021 36.357 1.00 25.41 62 ILE B C 1
ATOM 2169 O O . ILE B 1 63 ? 3.058 -12.787 37.363 1.00 25.88 62 ILE B O 1
ATOM 2174 N N . PHE B 1 64 ? 4.005 -12.081 35.439 1.00 24.42 63 PHE B N 1
ATOM 2175 C CA . PHE B 1 64 ? 3.514 -10.731 35.605 1.00 25.56 63 PHE B CA 1
ATOM 2176 C C . PHE B 1 64 ? 1.996 -10.729 35.763 1.00 26.60 63 PHE B C 1
ATOM 2177 O O . PHE B 1 64 ? 1.445 -9.952 36.576 1.00 26.99 63 PHE B O 1
ATOM 2185 N N . ASP B 1 65 ? 1.341 -11.618 35.031 1.00 26.17 64 ASP B N 1
ATOM 2186 C CA . ASP B 1 65 ? -0.091 -11.628 34.929 1.00 27.86 64 ASP B CA 1
ATOM 2187 C C . ASP B 1 65 ? -0.708 -12.538 35.974 1.00 28.31 64 ASP B C 1
ATOM 2188 O O . ASP B 1 65 ? -1.945 -12.651 36.081 1.00 29.55 64 ASP B O 1
ATOM 2193 N N . GLY B 1 66 ? 0.156 -13.127 36.781 1.00 28.62 65 GLY B N 1
ATOM 2194 C CA . GLY B 1 66 ? -0.294 -13.897 37.936 1.00 30.44 65 GLY B CA 1
ATOM 2195 C C . GLY B 1 66 ? -0.905 -15.218 37.523 1.00 30.42 65 GLY B C 1
ATOM 2196 O O . GLY B 1 66 ? -1.585 -15.862 38.335 1.00 31.08 65 GLY B O 1
ATOM 2197 N N . VAL B 1 67 ? -0.664 -15.636 36.282 1.00 27.90 66 VAL B N 1
ATOM 2198 C CA . VAL B 1 67 ? -1.205 -16.928 35.741 1.00 28.36 66 VAL B CA 1
ATOM 2199 C C . VAL B 1 67 ? -0.563 -18.164 36.409 1.00 28.05 66 VAL B C 1
ATOM 2200 O O . VAL B 1 67 ? -1.223 -19.203 36.554 1.00 28.79 66 VAL B O 1
ATOM 2204 N N . VAL B 1 68 ? 0.724 -18.071 36.734 1.00 26.03 67 VAL B N 1
ATOM 2205 C CA . VAL B 1 68 ? 1.453 -19.145 37.382 1.00 26.38 67 VAL B CA 1
ATOM 2206 C C . VAL B 1 68 ? 2.156 -18.556 38.581 1.00 27.68 67 VAL B C 1
ATOM 2207 O O . VAL B 1 68 ? 2.269 -17.313 38.709 1.00 26.73 67 VAL B O 1
ATOM 2211 N N . ASP B 1 69 ? 2.617 -19.439 39.467 1.00 27.93 68 ASP B N 1
ATOM 2212 C CA . ASP B 1 69 ? 3.139 -19.027 40.764 1.00 29.48 68 ASP B CA 1
ATOM 2213 C C . ASP B 1 69 ? 4.622 -18.784 40.721 1.00 29.44 68 ASP B C 1
ATOM 2214 O O . ASP B 1 69 ? 5.116 -17.782 41.256 1.00 31.13 68 ASP B O 1
ATOM 2219 N N . LEU B 1 70 ? 5.331 -19.718 40.113 1.00 29.07 69 LEU B N 1
ATOM 2220 C CA . LEU B 1 70 ? 6.775 -19.686 40.005 1.00 28.20 69 LEU B CA 1
ATOM 2221 C C . LEU B 1 70 ? 7.195 -19.860 38.550 1.00 27.21 69 LEU B C 1
ATOM 2222 O O . LEU B 1 70 ? 6.461 -20.447 37.758 1.00 25.87 69 LEU B O 1
ATOM 2227 N N . GLY B 1 71 ? 8.401 -19.411 38.224 1.00 26.67 70 GLY B N 1
ATOM 2228 C CA . GLY B 1 71 ? 8.970 -19.617 36.875 1.00 25.71 70 GLY B CA 1
ATOM 2229 C C . GLY B 1 71 ? 10.491 -19.658 36.883 1.00 25.09 70 GLY B C 1
ATOM 2230 O O . GLY B 1 71 ? 11.135 -19.006 37.718 1.00 26.18 70 GLY B O 1
ATOM 2231 N N . ILE B 1 72 ? 11.062 -20.439 35.971 1.00 23.39 71 ILE B N 1
ATOM 2232 C CA . ILE B 1 72 ? 12.495 -20.488 35.778 1.00 23.43 71 ILE B CA 1
ATOM 2233 C C . ILE B 1 72 ? 12.758 -19.933 34.387 1.00 22.46 71 ILE B C 1
ATOM 2234 O O . ILE B 1 72 ? 12.286 -20.495 33.387 1.00 21.38 71 ILE B O 1
ATOM 2239 N N . ILE B 1 73 ? 13.531 -18.837 34.337 1.00 21.81 72 ILE B N 1
ATOM 2240 C CA . ILE B 1 73 ? 13.704 -18.045 33.134 1.00 21.57 72 ILE B CA 1
ATOM 2241 C C . ILE B 1 73 ? 15.022 -17.277 33.147 1.00 22.15 72 ILE B C 1
ATOM 2242 O O . ILE B 1 73 ? 15.531 -16.916 34.209 1.00 22.97 72 ILE B O 1
ATOM 2247 N N . GLY B 1 74 ? 15.620 -17.100 31.979 1.00 21.40 73 GLY B N 1
ATOM 2248 C CA . GLY B 1 74 ? 16.823 -16.288 31.854 1.00 22.56 73 GLY B CA 1
ATOM 2249 C C . GLY B 1 74 ? 16.565 -14.792 32.086 1.00 22.50 73 GLY B C 1
ATOM 2250 O O . GLY B 1 74 ? 15.506 -14.272 31.688 1.00 21.89 73 GLY B O 1
ATOM 2251 N N . GLU B 1 75 ? 17.506 -14.131 32.747 1.00 23.46 74 GLU B N 1
ATOM 2252 C CA . GLU B 1 75 ? 17.445 -12.671 33.001 1.00 24.45 74 GLU B CA 1
ATOM 2253 C C . GLU B 1 75 ? 17.202 -11.864 31.705 1.00 23.54 74 GLU B C 1
ATOM 2254 O O . GLU B 1 75 ? 16.408 -10.939 31.715 1.00 23.27 74 GLU B O 1
ATOM 2260 N N . ASN B 1 76 ? 17.840 -12.242 30.598 1.00 22.72 75 ASN B N 1
ATOM 2261 C CA . ASN B 1 76 ? 17.629 -11.532 29.341 1.00 22.22 75 ASN B CA 1
ATOM 2262 C C . ASN B 1 76 ? 16.162 -11.547 28.833 1.00 20.53 75 ASN B C 1
ATOM 2263 O O . ASN B 1 76 ? 15.634 -10.499 28.439 1.00 18.89 75 ASN B O 1
ATOM 2268 N N . VAL B 1 77 ? 15.517 -12.707 28.894 1.00 19.37 76 VAL B N 1
ATOM 2269 C CA . VAL B 1 77 ? 14.143 -12.890 28.444 1.00 19.35 76 VAL B CA 1
ATOM 2270 C C . VAL B 1 77 ? 13.241 -12.175 29.439 1.00 19.36 76 VAL B C 1
ATOM 2271 O O . VAL B 1 77 ? 12.261 -11.537 29.053 1.00 18.74 76 VAL B O 1
ATOM 2275 N N . LEU B 1 78 ? 13.558 -12.295 30.725 1.00 19.57 77 LEU B N 1
ATOM 2276 C CA . LEU B 1 78 ? 12.809 -11.597 31.737 1.00 20.82 77 LEU B CA 1
ATOM 2277 C C . LEU B 1 78 ? 12.842 -10.106 31.533 1.00 20.89 77 LEU B C 1
ATOM 2278 O O . LEU B 1 78 ? 11.795 -9.471 31.557 1.00 20.42 77 LEU B O 1
ATOM 2283 N N . GLU B 1 79 ? 14.035 -9.555 31.324 1.00 21.34 78 GLU B N 1
ATOM 2284 C CA . GLU B 1 79 ? 14.211 -8.087 31.208 1.00 22.47 78 GLU B CA 1
ATOM 2285 C C . GLU B 1 79 ? 13.658 -7.577 29.880 1.00 20.34 78 GLU B C 1
ATOM 2286 O O . GLU B 1 79 ? 13.090 -6.490 29.841 1.00 20.27 78 GLU B O 1
ATOM 2292 N N . GLU B 1 80 ? 13.825 -8.335 28.792 1.00 19.16 79 GLU B N 1
ATOM 2293 C CA . GLU B 1 80 ? 13.259 -7.926 27.501 1.00 18.73 79 GLU B CA 1
ATOM 2294 C C . GLU B 1 80 ? 11.743 -7.689 27.661 1.00 19.34 79 GLU B C 1
ATOM 2295 O O . GLU B 1 80 ? 11.194 -6.652 27.208 1.00 19.66 79 GLU B O 1
ATOM 2301 N N . ASN B 1 81 ? 11.071 -8.674 28.260 1.00 18.52 80 ASN B N 1
ATOM 2302 C CA . ASN B 1 81 ? 9.637 -8.617 28.442 1.00 19.84 80 ASN B CA 1
ATOM 2303 C C . ASN B 1 81 ? 9.198 -7.584 29.501 1.00 20.66 80 ASN B C 1
ATOM 2304 O O . ASN B 1 81 ? 8.196 -6.908 29.309 1.00 21.01 80 ASN B O 1
ATOM 2309 N N . GLU B 1 82 ? 9.988 -7.421 30.565 1.00 21.61 81 GLU B N 1
ATOM 2310 C CA . GLU B 1 82 ? 9.710 -6.388 31.561 1.00 23.44 81 GLU B CA 1
ATOM 2311 C C . GLU B 1 82 ? 9.725 -4.996 30.871 1.00 22.96 81 GLU B C 1
ATOM 2312 O O . GLU B 1 82 ? 8.829 -4.152 31.087 1.00 23.25 81 GLU B O 1
ATOM 2318 N N . LEU B 1 83 ? 10.753 -4.753 30.072 1.00 21.89 82 LEU B N 1
ATOM 2319 C CA . LEU B 1 83 ? 10.900 -3.472 29.348 1.00 22.46 82 LEU B CA 1
ATOM 2320 C C . LEU B 1 83 ? 9.740 -3.264 28.364 1.00 22.31 82 LEU B C 1
ATOM 2321 O O . LEU B 1 83 ? 9.174 -2.175 28.289 1.00 21.45 82 LEU B O 1
ATOM 2326 N N . GLU B 1 84 ? 9.376 -4.315 27.649 1.00 21.70 83 GLU B N 1
ATOM 2327 C CA . GLU B 1 84 ? 8.193 -4.247 26.773 1.00 23.08 83 GLU B CA 1
ATOM 2328 C C . GLU B 1 84 ? 6.949 -3.812 27.557 1.00 23.35 83 GLU B C 1
ATOM 2329 O O . GLU B 1 84 ? 6.251 -2.852 27.183 1.00 22.43 83 GLU B O 1
ATOM 2335 N N . ARG B 1 85 ? 6.688 -4.468 28.677 1.00 23.07 84 ARG B N 1
ATOM 2336 C CA . ARG B 1 85 ? 5.471 -4.157 29.436 1.00 24.27 84 ARG B CA 1
ATOM 2337 C C . ARG B 1 85 ? 5.527 -2.729 30.001 1.00 24.54 84 ARG B C 1
ATOM 2338 O O . ARG B 1 85 ? 4.524 -2.032 30.063 1.00 25.05 84 ARG B O 1
ATOM 2346 N N . GLN B 1 86 ? 6.697 -2.284 30.425 1.00 24.13 85 GLN B N 1
ATOM 2347 C CA . GLN B 1 86 ? 6.819 -0.945 30.969 1.00 26.53 85 GLN B CA 1
ATOM 2348 C C . GLN B 1 86 ? 6.542 0.082 29.891 1.00 25.84 85 GLN B C 1
ATOM 2349 O O . GLN B 1 86 ? 5.915 1.144 30.139 1.00 24.80 85 GLN B O 1
ATOM 2355 N N . SER B 1 87 ? 6.985 -0.238 28.679 1.00 25.61 86 SER B N 1
ATOM 2356 C CA . SER B 1 87 ? 6.810 0.678 27.555 1.00 26.86 86 SER B CA 1
ATOM 2357 C C . SER B 1 87 ? 5.358 0.743 27.123 1.00 27.26 86 SER B C 1
ATOM 2358 O O . SER B 1 87 ? 4.913 1.725 26.522 1.00 29.12 86 SER B O 1
ATOM 2361 N N . LEU B 1 88 ? 4.599 -0.268 27.465 1.00 26.57 87 LEU B N 1
ATOM 2362 C CA . LEU B 1 88 ? 3.165 -0.237 27.253 1.00 28.28 87 LEU B CA 1
ATOM 2363 C C . LEU B 1 88 ? 2.448 0.561 28.360 1.00 30.63 87 LEU B C 1
ATOM 2364 O O . LEU B 1 88 ? 1.222 0.592 28.382 1.00 31.42 87 LEU B O 1
ATOM 2369 N N . GLY B 1 89 ? 3.217 1.200 29.245 1.00 31.22 88 GLY B N 1
ATOM 2370 C CA . GLY B 1 89 ? 2.677 1.889 30.435 1.00 34.52 88 GLY B CA 1
ATOM 2371 C C . GLY B 1 89 ? 2.264 0.968 31.568 1.00 35.09 88 GLY B C 1
ATOM 2372 O O . GLY B 1 89 ? 1.651 1.418 32.497 1.00 36.05 88 GLY B O 1
ATOM 2373 N N . GLU B 1 90 ? 2.585 -0.318 31.499 1.00 33.63 89 GLU B N 1
ATOM 2374 C CA . GLU B 1 90 ? 2.210 -1.240 32.548 1.00 34.39 89 GLU B CA 1
ATOM 2375 C C . GLU B 1 90 ? 3.253 -1.242 33.664 1.00 33.85 89 GLU B C 1
ATOM 2376 O O . GLU B 1 90 ? 4.267 -0.561 33.566 1.00 32.48 89 GLU B O 1
ATOM 2382 N N . ASN B 1 91 ? 2.977 -2.006 34.723 1.00 34.67 90 ASN B N 1
ATOM 2383 C CA . ASN B 1 91 ? 3.843 -2.062 35.892 1.00 34.95 90 ASN B CA 1
ATOM 2384 C C . ASN B 1 91 ? 4.192 -3.504 36.209 1.00 33.73 90 ASN B C 1
ATOM 2385 O O . ASN B 1 91 ? 3.870 -4.003 37.303 1.00 34.19 90 ASN B O 1
ATOM 2390 N N . PRO B 1 92 ? 4.840 -4.198 35.270 1.00 31.64 91 PRO B N 1
ATOM 2391 C CA . PRO B 1 92 ? 5.093 -5.600 35.578 1.00 32.11 91 PRO B CA 1
ATOM 2392 C C . PRO B 1 92 ? 5.928 -5.757 36.848 1.00 34.12 91 PRO B C 1
ATOM 2393 O O . PRO B 1 92 ? 6.863 -5.002 37.085 1.00 35.73 91 PRO B O 1
ATOM 2397 N N . SER B 1 93 ? 5.616 -6.759 37.637 1.00 35.76 92 SER B N 1
ATOM 2398 C CA . SER B 1 93 ? 6.338 -6.948 38.868 1.00 36.68 92 SER B CA 1
ATOM 2399 C C . SER B 1 93 ? 6.397 -8.430 39.159 1.00 35.16 92 SER B C 1
ATOM 2400 O O . SER B 1 93 ? 5.546 -9.226 38.706 1.00 30.89 92 SER B O 1
ATOM 2403 N N . TYR B 1 94 ? 7.476 -8.790 39.827 1.00 34.67 93 TYR B N 1
ATOM 2404 C CA . TYR B 1 94 ? 7.776 -10.177 40.141 1.00 34.53 93 TYR B CA 1
ATOM 2405 C C . TYR B 1 94 ? 8.675 -10.168 41.362 1.00 35.78 93 TYR B C 1
ATOM 2406 O O . TYR B 1 94 ? 9.362 -9.170 41.647 1.00 37.43 93 TYR B O 1
ATOM 2415 N N . LYS B 1 95 ? 8.635 -11.264 42.095 1.00 35.62 94 LYS B N 1
ATOM 2416 C CA . LYS B 1 95 ? 9.573 -11.510 43.179 1.00 37.19 94 LYS B CA 1
ATOM 2417 C C . LYS B 1 95 ? 10.756 -12.308 42.636 1.00 36.40 94 LYS B C 1
ATOM 2418 O O . LYS B 1 95 ? 10.567 -13.377 42.022 1.00 35.76 94 LYS B O 1
ATOM 2424 N N . LEU B 1 96 ? 11.967 -11.793 42.843 1.00 35.51 95 LEU B N 1
ATOM 2425 C CA . LEU B 1 96 ? 13.157 -12.572 42.563 1.00 36.34 95 LEU B CA 1
ATOM 2426 C C . LEU B 1 96 ? 13.379 -13.476 43.739 1.00 36.95 95 LEU B C 1
ATOM 2427 O O . LEU B 1 96 ? 13.515 -12.994 44.843 1.00 37.21 95 LEU B O 1
ATOM 2432 N N . LEU B 1 97 ? 13.407 -14.788 43.513 1.00 35.29 96 LEU B N 1
ATOM 2433 C CA . LEU B 1 97 ? 13.702 -15.721 44.590 1.00 37.29 96 LEU B CA 1
ATOM 2434 C C . LEU B 1 97 ? 15.159 -16.197 44.591 1.00 37.70 96 LEU B C 1
ATOM 2435 O O . LEU B 1 97 ? 15.736 -16.318 45.637 1.00 38.28 96 LEU B O 1
ATOM 2440 N N . LYS B 1 98 ? 15.752 -16.493 43.438 1.00 36.29 97 LYS B N 1
ATOM 2441 C CA . LYS B 1 98 ? 17.132 -17.002 43.414 1.00 35.86 97 LYS B CA 1
ATOM 2442 C C . LYS B 1 98 ? 17.751 -16.907 42.043 1.00 35.54 97 LYS B C 1
ATOM 2443 O O . LYS B 1 98 ? 17.106 -17.288 41.082 1.00 33.44 97 LYS B O 1
ATOM 2445 N N . LYS B 1 99 ? 18.990 -16.418 41.969 1.00 36.31 98 LYS B N 1
ATOM 2446 C CA . LYS B 1 99 ? 19.809 -16.509 40.754 1.00 36.89 98 LYS B CA 1
ATOM 2447 C C . LYS B 1 99 ? 20.484 -17.864 40.713 1.00 37.64 98 LYS B C 1
ATOM 2448 O O . LYS B 1 99 ? 21.113 -18.269 41.707 1.00 37.46 98 LYS B O 1
ATOM 2454 N N . LEU B 1 100 ? 20.284 -18.572 39.607 1.00 35.97 99 LEU B N 1
ATOM 2455 C CA . LEU B 1 100 ? 20.688 -19.962 39.446 1.00 36.17 99 LEU B CA 1
ATOM 2456 C C . LEU B 1 100 ? 22.050 -20.158 38.801 1.00 36.66 99 LEU B C 1
ATOM 2457 O O . LEU B 1 100 ? 22.627 -19.233 38.267 1.00 40.95 99 LEU B O 1
ATOM 2462 N N . ASP B 1 101 ? 22.538 -21.388 38.843 1.00 37.15 100 ASP B N 1
ATOM 2463 C CA . ASP B 1 101 ? 23.880 -21.746 38.406 1.00 37.98 100 ASP B CA 1
ATOM 2464 C C . ASP B 1 101 ? 23.936 -22.268 36.967 1.00 37.67 100 ASP B C 1
ATOM 2465 O O . ASP B 1 101 ? 24.877 -22.953 36.583 1.00 39.96 100 ASP B O 1
ATOM 2467 N N . PHE B 1 102 ? 22.889 -21.986 36.200 1.00 34.60 101 PHE B N 1
ATOM 2468 C CA . PHE B 1 102 ? 22.802 -22.397 34.801 1.00 32.77 101 PHE B CA 1
ATOM 2469 C C . PHE B 1 102 ? 22.124 -21.340 33.925 1.00 31.73 101 PHE B C 1
ATOM 2470 O O . PHE B 1 102 ? 21.652 -20.335 34.428 1.00 30.94 101 PHE B O 1
ATOM 2478 N N . GLY B 1 103 ? 22.150 -21.539 32.610 1.00 30.20 102 GLY B N 1
ATOM 2479 C CA . GLY B 1 103 ? 21.595 -20.589 31.686 1.00 30.20 102 GLY B CA 1
ATOM 2480 C C . GLY B 1 103 ? 22.554 -19.473 31.327 1.00 30.43 102 GLY B C 1
ATOM 2481 O O . GLY B 1 103 ? 22.113 -18.412 30.890 1.00 31.21 102 GLY B O 1
ATOM 2482 N N . TYR B 1 104 ? 23.857 -19.698 31.513 1.00 29.65 103 TYR B N 1
ATOM 2483 C CA . TYR B 1 104 ? 24.838 -18.645 31.283 1.00 30.51 103 TYR B CA 1
ATOM 2484 C C . TYR B 1 104 ? 25.000 -18.283 29.819 1.00 28.78 103 TYR B C 1
ATOM 2485 O O . TYR B 1 104 ? 25.297 -19.140 28.991 1.00 26.62 103 TYR B O 1
ATOM 2494 N N . CYS B 1 105 ? 24.822 -16.999 29.510 1.00 27.44 104 CYS B N 1
ATOM 2495 C CA . CYS B 1 105 ? 24.924 -16.525 28.146 1.00 27.26 104 CYS B CA 1
ATOM 2496 C C . CYS B 1 105 ? 25.008 -15.024 28.146 1.00 27.39 104 CYS B C 1
ATOM 2497 O O . CYS B 1 105 ? 24.765 -14.376 29.167 1.00 27.22 104 CYS B O 1
ATOM 2500 N N . ARG B 1 106 ? 25.397 -14.465 27.013 1.00 26.53 105 ARG B N 1
ATOM 2501 C CA . ARG B 1 106 ? 25.544 -13.033 26.915 1.00 27.54 105 ARG B CA 1
ATOM 2502 C C . ARG B 1 106 ? 24.899 -12.575 25.630 1.00 25.91 105 ARG B C 1
ATOM 2503 O O . ARG B 1 106 ? 24.741 -13.367 24.687 1.00 25.35 105 ARG B O 1
ATOM 2511 N N . LEU B 1 107 ? 24.491 -11.313 25.600 1.00 23.95 106 LEU B N 1
ATOM 2512 C CA . LEU B 1 107 ? 23.895 -10.743 24.426 1.00 23.03 106 LEU B CA 1
ATOM 2513 C C . LEU B 1 107 ? 24.945 -9.784 23.933 1.00 22.67 106 LEU B C 1
ATOM 2514 O O . LEU B 1 107 ? 25.409 -8.944 24.707 1.00 23.80 106 LEU B O 1
ATOM 2519 N N . SER B 1 108 ? 25.380 -9.958 22.691 1.00 21.67 107 SER B N 1
ATOM 2520 C CA . SER B 1 108 ? 26.484 -9.218 22.160 1.00 21.61 107 SER B CA 1
ATOM 2521 C C . SER B 1 108 ? 26.234 -8.666 20.775 1.00 21.08 107 SER B C 1
ATOM 2522 O O . SER B 1 108 ? 25.602 -9.306 19.910 1.00 19.17 107 SER B O 1
ATOM 2525 N N . LEU B 1 109 ? 26.779 -7.481 20.552 1.00 21.00 108 LEU B N 1
ATOM 2526 C CA . LEU B 1 109 ? 26.916 -6.942 19.205 1.00 20.90 108 LEU B CA 1
ATOM 2527 C C . LEU B 1 109 ? 27.996 -7.697 18.448 1.00 21.57 108 LEU B C 1
ATOM 2528 O O . LEU B 1 109 ? 29.118 -7.909 18.953 1.00 22.94 108 LEU B O 1
ATOM 2533 N N . ALA B 1 110 ? 27.680 -8.044 17.205 1.00 21.06 109 ALA B N 1
ATOM 2534 C CA . ALA B 1 110 ? 28.619 -8.737 16.356 1.00 21.81 109 ALA B CA 1
ATOM 2535 C C . ALA B 1 110 ? 28.525 -8.200 14.955 1.00 22.34 109 ALA B C 1
ATOM 2536 O O . ALA B 1 110 ? 27.475 -7.692 14.546 1.00 21.91 109 ALA B O 1
ATOM 2538 N N . LEU B 1 111 ? 29.637 -8.341 14.235 1.00 23.49 110 LEU B N 1
ATOM 2539 C CA . LEU B 1 111 ? 29.827 -7.788 12.893 1.00 24.48 110 LEU B CA 1
ATOM 2540 C C . LEU B 1 111 ? 30.405 -8.868 11.972 1.00 25.38 110 LEU B C 1
ATOM 2541 O O . LEU B 1 111 ? 31.083 -9.820 12.426 1.00 25.20 110 LEU B O 1
ATOM 2546 N N . PRO B 1 112 ? 30.170 -8.716 10.673 1.00 26.67 111 PRO B N 1
ATOM 2547 C CA . PRO B 1 112 ? 30.914 -9.594 9.769 1.00 28.22 111 PRO B CA 1
ATOM 2548 C C . PRO B 1 112 ? 32.391 -9.584 10.084 1.00 30.40 111 PRO B C 1
ATOM 2549 O O . PRO B 1 112 ? 32.972 -8.530 10.400 1.00 30.28 111 PRO B O 1
ATOM 2553 N N . GLN B 1 113 ? 32.981 -10.768 10.011 1.00 32.08 112 GLN B N 1
ATOM 2554 C CA . GLN B 1 113 ? 34.410 -10.935 10.170 1.00 36.76 112 GLN B CA 1
ATOM 2555 C C . GLN B 1 113 ? 35.282 -9.922 9.438 1.00 37.41 112 GLN B C 1
ATOM 2556 O O . GLN B 1 113 ? 36.271 -9.495 9.992 1.00 37.06 112 GLN B O 1
ATOM 2562 N N . GLU B 1 114 ? 34.955 -9.582 8.197 1.00 39.59 113 GLU B N 1
ATOM 2563 C CA . GLU B 1 114 ? 35.864 -8.741 7.401 1.00 43.96 113 GLU B CA 1
ATOM 2564 C C . GLU B 1 114 ? 35.843 -7.261 7.823 1.00 45.25 113 GLU B C 1
ATOM 2565 O O . GLU B 1 114 ? 36.713 -6.509 7.410 1.00 46.40 113 GLU B O 1
ATOM 2567 N N . ASN B 1 115 ? 34.871 -6.851 8.643 1.00 46.22 114 ASN B N 1
ATOM 2568 C CA . ASN B 1 115 ? 34.753 -5.437 9.093 1.00 47.32 114 ASN B CA 1
ATOM 2569 C C . ASN B 1 115 ? 35.840 -4.976 10.052 1.00 50.09 114 ASN B C 1
ATOM 2570 O O . ASN B 1 115 ? 36.132 -5.657 11.032 1.00 51.51 114 ASN B O 1
ATOM 2575 N N . LYS B 1 116 ? 36.401 -3.793 9.807 1.00 53.97 115 LYS B N 1
ATOM 2576 C CA . LYS B 1 116 ? 37.336 -3.163 10.749 1.00 54.60 115 LYS B CA 1
ATOM 2577 C C . LYS B 1 116 ? 36.509 -2.455 11.813 1.00 54.49 115 LYS B C 1
ATOM 2578 O O . LYS B 1 116 ? 35.732 -1.565 11.496 1.00 58.84 115 LYS B O 1
ATOM 2580 N N . PHE B 1 117 ? 36.637 -2.897 13.062 1.00 55.08 116 PHE B N 1
ATOM 2581 C CA . PHE B 1 117 ? 35.902 -2.320 14.196 1.00 53.30 116 PHE B CA 1
ATOM 2582 C C . PHE B 1 117 ? 36.888 -1.669 15.174 1.00 53.09 116 PHE B C 1
ATOM 2583 O O . PHE B 1 117 ? 37.800 -2.328 15.679 1.00 54.10 116 PHE B O 1
ATOM 2591 N N . GLN B 1 118 ? 36.684 -0.379 15.429 1.00 52.31 117 GLN B N 1
ATOM 2592 C CA . GLN B 1 118 ? 37.476 0.400 16.383 1.00 50.57 117 GLN B CA 1
ATOM 2593 C C . GLN B 1 118 ? 36.662 0.673 17.652 1.00 49.65 117 GLN B C 1
ATOM 2594 O O . GLN B 1 118 ? 37.135 0.426 18.763 1.00 49.88 117 GLN B O 1
ATOM 2596 N N . ASN B 1 119 ? 35.425 1.146 17.465 1.00 49.49 118 ASN B N 1
ATOM 2597 C CA . ASN B 1 119 ? 34.560 1.647 18.542 1.00 47.48 118 ASN B CA 1
ATOM 2598 C C . ASN B 1 119 ? 33.096 1.318 18.385 1.00 45.13 118 ASN B C 1
ATOM 2599 O O . ASN B 1 119 ? 32.636 0.998 17.285 1.00 44.85 118 ASN B O 1
ATOM 2604 N N . LEU B 1 120 ? 32.358 1.439 19.489 1.00 41.97 119 LEU B N 1
ATOM 2605 C CA . LEU B 1 120 ? 30.889 1.380 19.462 1.00 40.43 119 LEU B CA 1
ATOM 2606 C C . LEU B 1 120 ? 30.337 2.398 18.485 1.00 36.98 119 LEU B C 1
ATOM 2607 O O . LEU B 1 120 ? 29.265 2.197 17.913 1.00 34.81 119 LEU B O 1
ATOM 2612 N N . LYS B 1 121 ? 31.077 3.493 18.297 1.00 34.66 120 LYS B N 1
ATOM 2613 C CA . LYS B 1 121 ? 30.739 4.509 17.315 1.00 32.99 120 LYS B CA 1
ATOM 2614 C C . LYS B 1 121 ? 30.602 3.931 15.914 1.00 31.21 120 LYS B C 1
ATOM 2615 O O . LYS B 1 121 ? 29.914 4.501 15.082 1.00 30.94 120 LYS B O 1
ATOM 2617 N N . ASP B 1 122 ? 31.237 2.797 15.642 1.00 30.68 121 ASP B N 1
ATOM 2618 C CA . ASP B 1 122 ? 31.127 2.172 14.326 1.00 30.10 121 ASP B CA 1
ATOM 2619 C C . ASP B 1 122 ? 29.720 1.632 14.067 1.00 27.94 121 ASP B C 1
ATOM 2620 O O . ASP B 1 122 ? 29.395 1.305 12.942 1.00 26.66 121 ASP B O 1
ATOM 2625 N N . PHE B 1 123 ? 28.898 1.525 15.108 1.00 25.53 122 PHE B N 1
ATOM 2626 C CA . PHE B 1 123 ? 27.517 1.029 14.954 1.00 24.80 122 PHE B CA 1
ATOM 2627 C C . PHE B 1 123 ? 26.556 2.139 14.594 1.00 24.59 122 PHE B C 1
ATOM 2628 O O . PHE B 1 123 ? 25.424 1.871 14.216 1.00 23.85 122 PHE B O 1
ATOM 2636 N N . GLU B 1 124 ? 27.028 3.396 14.642 1.00 25.29 123 GLU B N 1
ATOM 2637 C CA . GLU B 1 124 ? 26.248 4.540 14.195 1.00 25.90 123 GLU B CA 1
ATOM 2638 C C . GLU B 1 124 ? 25.575 4.356 12.816 1.00 25.93 123 GLU B C 1
ATOM 2639 O O . GLU B 1 124 ? 26.253 4.125 11.822 1.00 27.13 123 GLU B O 1
ATOM 2645 N N . GLY B 1 125 ? 24.251 4.456 12.785 1.00 25.60 124 GLY B N 1
ATOM 2646 C CA . GLY B 1 125 ? 23.423 4.346 11.566 1.00 24.91 124 GLY B CA 1
ATOM 2647 C C . GLY B 1 125 ? 23.331 2.950 10.950 1.00 24.69 124 GLY B C 1
ATOM 2648 O O . GLY B 1 125 ? 22.769 2.788 9.872 1.00 23.58 124 GLY B O 1
ATOM 2649 N N . LEU B 1 126 ? 23.894 1.936 11.613 1.00 23.77 125 LEU B N 1
ATOM 2650 C CA . LEU B 1 126 ? 23.782 0.567 11.117 1.00 23.11 125 LEU B CA 1
ATOM 2651 C C . LEU B 1 126 ? 22.396 -0.029 11.407 1.00 22.71 125 LEU B C 1
ATOM 2652 O O . LEU B 1 126 ? 21.741 0.324 12.411 1.00 21.54 125 LEU B O 1
ATOM 2657 N N . ARG B 1 127 ? 21.970 -0.919 10.505 1.00 21.40 126 ARG B N 1
ATOM 2658 C CA . ARG B 1 127 ? 20.810 -1.752 10.708 1.00 20.42 126 ARG B CA 1
ATOM 2659 C C . ARG B 1 127 ? 21.258 -2.969 11.513 1.00 18.47 126 ARG B C 1
ATOM 2660 O O . ARG B 1 127 ? 22.232 -3.652 11.146 1.00 17.93 126 ARG B O 1
ATOM 2668 N N . ILE B 1 128 ? 20.578 -3.201 12.620 1.00 17.73 127 ILE B N 1
ATOM 2669 C CA . ILE B 1 128 ? 21.014 -4.235 13.565 1.00 16.52 127 ILE B CA 1
ATOM 2670 C C . ILE B 1 128 ? 19.848 -5.188 13.791 1.00 16.25 127 ILE B C 1
ATOM 2671 O O . ILE B 1 128 ? 18.764 -4.778 14.244 1.00 16.13 127 ILE B O 1
ATOM 2676 N N . ALA B 1 129 ? 20.091 -6.461 13.494 1.00 15.92 128 ALA B N 1
ATOM 2677 C CA . ALA B 1 129 ? 19.094 -7.528 13.652 1.00 15.67 128 ALA B CA 1
ATOM 2678 C C . ALA B 1 129 ? 19.201 -8.150 15.033 1.00 15.51 128 ALA B C 1
ATOM 2679 O O . ALA B 1 129 ? 20.326 -8.407 15.493 1.00 16.12 128 ALA B O 1
ATOM 2681 N N . THR B 1 130 ? 18.069 -8.389 15.707 1.00 14.89 129 THR B N 1
ATOM 2682 C CA . THR B 1 130 ? 18.079 -8.957 17.040 1.00 14.84 129 THR B CA 1
ATOM 26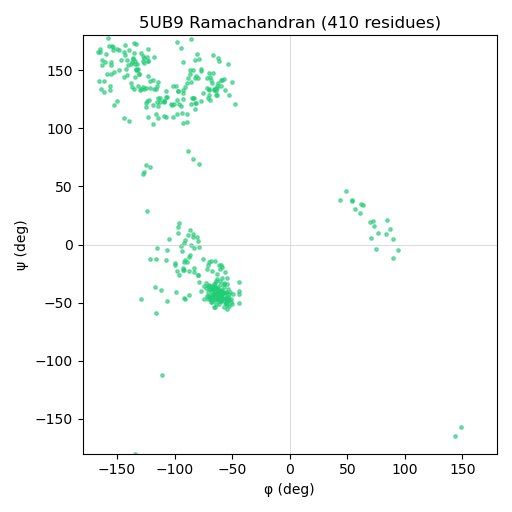83 C C . THR B 1 130 ? 16.716 -9.563 17.382 1.00 14.47 129 THR B C 1
ATOM 2684 O O . THR B 1 130 ? 15.723 -9.174 16.815 1.00 15.23 129 THR B O 1
ATOM 2688 N N . SER B 1 131 ? 16.697 -10.501 18.321 1.00 14.48 130 SER B N 1
ATOM 2689 C CA . SER B 1 131 ? 15.506 -10.986 18.907 1.00 14.67 130 SER B CA 1
ATOM 2690 C C . SER B 1 131 ? 15.182 -10.235 20.163 1.00 15.25 130 SER B C 1
ATOM 2691 O O . SER B 1 131 ? 14.168 -10.564 20.809 1.00 15.30 130 SER B O 1
ATOM 2694 N N . TYR B 1 132 ? 16.093 -9.333 20.590 1.00 15.44 131 TYR B N 1
ATOM 2695 C CA . TYR B 1 132 ? 15.924 -8.561 21.841 1.00 16.52 131 TYR B CA 1
ATOM 2696 C C . TYR B 1 132 ? 15.924 -7.091 21.583 1.00 15.86 131 TYR B C 1
ATOM 2697 O O . TYR B 1 132 ? 16.855 -6.385 22.013 1.00 15.59 131 TYR B O 1
ATOM 2706 N N . PRO B 1 133 ? 14.883 -6.593 20.882 1.00 15.46 132 PRO B N 1
ATOM 2707 C CA . PRO B 1 133 ? 14.888 -5.174 20.466 1.00 15.55 132 PRO B CA 1
ATOM 2708 C C . PRO B 1 133 ? 14.849 -4.161 21.613 1.00 16.37 132 PRO B C 1
ATOM 2709 O O . PRO B 1 133 ? 15.466 -3.073 21.489 1.00 16.13 132 PRO B O 1
ATOM 2713 N N . GLN B 1 134 ? 14.177 -4.492 22.716 1.00 17.09 133 GLN B N 1
ATOM 2714 C CA . GLN B 1 134 ? 14.111 -3.602 23.877 1.00 18.43 133 GLN B CA 1
ATOM 2715 C C . GLN B 1 134 ? 15.477 -3.498 24.569 1.00 18.08 133 GLN B C 1
ATOM 2716 O O . GLN B 1 134 ? 15.934 -2.393 24.896 1.00 18.95 133 GLN B O 1
ATOM 2722 N N . LEU B 1 135 ? 16.122 -4.632 24.784 1.00 18.02 134 LEU B N 1
ATOM 2723 C CA . LEU B 1 135 ? 17.436 -4.673 25.436 1.00 18.70 134 LEU B CA 1
ATOM 2724 C C . LEU B 1 135 ? 18.457 -3.913 24.574 1.00 18.72 134 LEU B C 1
ATOM 2725 O O . LEU B 1 135 ? 19.248 -3.146 25.083 1.00 18.58 134 LEU B O 1
ATOM 2730 N N . LEU B 1 136 ? 18.423 -4.154 23.258 1.00 17.62 135 LEU B N 1
ATOM 2731 C CA . LEU B 1 136 ? 19.289 -3.446 22.307 1.00 17.62 135 LEU B CA 1
ATOM 2732 C C . LEU B 1 136 ? 19.013 -1.930 22.316 1.00 18.15 135 LEU B C 1
ATOM 2733 O O . LEU B 1 136 ? 19.948 -1.110 22.451 1.00 18.08 135 LEU B O 1
ATOM 2738 N N . LYS B 1 137 ? 17.735 -1.563 22.168 1.00 18.27 136 LYS B N 1
ATOM 2739 C CA . LYS B 1 137 ? 17.311 -0.167 22.231 1.00 19.98 136 LYS B CA 1
ATOM 2740 C C . LYS B 1 137 ? 17.840 0.581 23.463 1.00 20.08 136 LYS B C 1
ATOM 2741 O O . LYS B 1 137 ? 18.405 1.676 23.324 1.00 19.98 136 LYS B O 1
ATOM 2747 N N . ARG B 1 138 ? 17.650 0.005 24.650 1.00 20.10 137 ARG B N 1
ATOM 2748 C CA . ARG B 1 138 ? 18.103 0.647 25.908 1.00 21.40 137 ARG B CA 1
ATOM 2749 C C . ARG B 1 138 ? 19.638 0.833 25.918 1.00 21.57 137 ARG B C 1
ATOM 2750 O O . ARG B 1 138 ? 20.137 1.924 26.234 1.00 22.46 137 ARG B O 1
ATOM 2758 N N . PHE B 1 139 ? 20.375 -0.210 25.525 1.00 21.07 138 PHE B N 1
ATOM 2759 C CA . PHE B 1 139 ? 21.853 -0.125 25.438 1.00 21.45 138 PHE B CA 1
ATOM 2760 C C . PHE B 1 139 ? 22.327 0.976 24.511 1.00 21.11 138 PHE B C 1
ATOM 2761 O O . PHE B 1 139 ? 23.220 1.748 24.843 1.00 21.01 138 PHE B O 1
ATOM 2769 N N . MET B 1 140 ? 21.737 1.043 23.320 1.00 20.94 139 MET B N 1
ATOM 2770 C CA . MET B 1 140 ? 22.109 2.044 22.373 1.00 21.00 139 MET B CA 1
ATOM 2771 C C . MET B 1 140 ? 21.768 3.459 22.908 1.00 21.58 139 MET B C 1
ATOM 2772 O O . MET B 1 140 ? 22.573 4.380 22.727 1.00 22.35 139 MET B O 1
ATOM 2777 N N . LYS B 1 141 ? 20.594 3.641 23.515 1.00 21.89 140 LYS B N 1
ATOM 2778 C CA . LYS B 1 141 ? 20.246 4.932 24.108 1.00 22.71 140 LYS B CA 1
ATOM 2779 C C . LYS B 1 141 ? 21.257 5.299 25.213 1.00 23.66 140 LYS B C 1
ATOM 2780 O O . LYS B 1 141 ? 21.759 6.414 25.256 1.00 23.59 140 LYS B O 1
ATOM 2782 N N . GLU B 1 142 ? 21.586 4.332 26.065 1.00 23.78 141 GLU B N 1
ATOM 2783 C CA . GLU B 1 142 ? 22.552 4.551 27.157 1.00 24.58 141 GLU B CA 1
ATOM 2784 C C . GLU B 1 142 ? 23.912 5.035 26.637 1.00 24.82 141 GLU B C 1
ATOM 2785 O O . GLU B 1 142 ? 24.601 5.825 27.296 1.00 25.95 141 GLU B O 1
ATOM 2791 N N . ASN B 1 143 ? 24.289 4.578 25.445 1.00 24.41 142 ASN B N 1
ATOM 2792 C CA . ASN B 1 143 ? 25.587 4.860 24.875 1.00 24.67 142 ASN B CA 1
ATOM 2793 C C . ASN B 1 143 ? 25.536 5.903 23.768 1.00 24.80 142 ASN B C 1
ATOM 2794 O O . ASN B 1 143 ? 26.558 6.195 23.165 1.00 24.59 142 ASN B O 1
ATOM 2799 N N . GLY B 1 144 ? 24.362 6.484 23.538 1.00 24.63 143 GLY B N 1
ATOM 2800 C CA . GLY B 1 144 ? 24.210 7.581 22.561 1.00 24.72 143 GLY B CA 1
ATOM 2801 C C . GLY B 1 144 ? 24.493 7.244 21.116 1.00 25.09 143 GLY B C 1
ATOM 2802 O O . GLY B 1 144 ? 24.999 8.097 20.372 1.00 24.49 143 GLY B O 1
ATOM 2803 N N . ILE B 1 145 ? 24.170 6.013 20.698 1.00 24.42 144 ILE B N 1
ATOM 2804 C CA . ILE B 1 145 ? 24.429 5.558 19.329 1.00 24.99 144 ILE B CA 1
ATOM 2805 C C . ILE B 1 145 ? 23.092 5.347 18.597 1.00 24.23 144 ILE B C 1
ATOM 2806 O O . ILE B 1 145 ? 22.222 4.635 19.085 1.00 23.08 144 ILE B O 1
ATOM 2811 N N . ASN B 1 146 ? 22.958 5.983 17.441 1.00 23.09 145 ASN B N 1
ATOM 2812 C CA . ASN B 1 146 ? 21.741 5.901 16.654 1.00 23.17 145 ASN B CA 1
ATOM 2813 C C . ASN B 1 146 ? 21.844 4.685 15.720 1.00 21.96 145 ASN B C 1
ATOM 2814 O O . ASN B 1 146 ? 22.923 4.358 15.205 1.00 21.91 145 ASN B O 1
ATOM 2819 N N . TYR B 1 147 ? 20.736 3.996 15.510 1.00 20.63 146 TYR B N 1
ATOM 2820 C CA . TYR B 1 147 ? 20.793 2.807 14.637 1.00 19.87 146 TYR B CA 1
ATOM 2821 C C . TYR B 1 147 ? 19.391 2.542 14.132 1.00 19.54 146 TYR B C 1
ATOM 2822 O O . TYR B 1 147 ? 18.458 3.222 14.538 1.00 20.16 146 TYR B O 1
ATOM 2831 N N . LYS B 1 148 ? 19.250 1.525 13.276 1.00 19.38 147 LYS B N 1
ATOM 2832 C CA . LYS B 1 148 ? 17.955 1.097 12.717 1.00 19.12 147 LYS B CA 1
ATOM 2833 C C . LYS B 1 148 ? 17.690 -0.330 13.159 1.00 19.08 147 LYS B C 1
ATOM 2834 O O . LYS B 1 148 ? 18.577 -1.214 13.106 1.00 19.46 147 LYS B O 1
ATOM 2838 N N . ASN B 1 149 ? 16.481 -0.561 13.611 1.00 18.38 148 ASN B N 1
ATOM 2839 C CA . ASN B 1 149 ? 16.124 -1.871 14.131 1.00 17.49 148 ASN B CA 1
ATOM 2840 C C . ASN B 1 149 ? 15.714 -2.886 13.064 1.00 17.23 148 ASN B C 1
ATOM 2841 O O . ASN B 1 149 ? 15.150 -2.513 12.031 1.00 16.61 148 ASN B O 1
ATOM 2846 N N . CYS B 1 150 ? 15.983 -4.161 13.356 1.00 16.02 149 CYS B N 1
ATOM 2847 C CA . CYS B 1 150 ? 15.473 -5.285 12.593 1.00 16.00 149 CYS B CA 1
ATOM 2848 C C . CYS B 1 150 ? 15.205 -6.381 13.601 1.00 15.16 149 CYS B C 1
ATOM 2849 O O . CYS B 1 150 ? 16.151 -6.920 14.184 1.00 15.43 149 CYS B O 1
ATOM 2852 N N . THR B 1 151 ? 13.944 -6.668 13.854 1.00 14.22 150 THR B N 1
ATOM 2853 C CA . THR B 1 151 ? 13.559 -7.692 14.786 1.00 14.25 150 THR B CA 1
ATOM 2854 C C . THR B 1 151 ? 13.266 -8.998 14.079 1.00 14.32 150 THR B C 1
ATOM 2855 O O . THR B 1 151 ? 12.384 -9.089 13.212 1.00 14.00 150 THR B O 1
ATOM 2859 N N . LEU B 1 152 ? 14.005 -10.015 14.459 1.00 14.38 151 LEU B N 1
ATOM 2860 C CA . LEU B 1 152 ? 13.858 -11.360 13.889 1.00 14.92 151 LEU B CA 1
ATOM 2861 C C . LEU B 1 152 ? 13.891 -12.299 15.070 1.00 15.98 151 LEU B C 1
ATOM 2862 O O . LEU B 1 152 ? 14.784 -12.190 15.959 1.00 14.99 151 LEU B O 1
ATOM 2867 N N . THR B 1 153 ? 12.947 -13.237 15.080 1.00 16.38 152 THR B N 1
ATOM 2868 C CA . THR B 1 153 ? 12.806 -14.156 16.223 1.00 17.75 152 THR B CA 1
ATOM 2869 C C . THR B 1 153 ? 13.780 -15.317 16.104 1.00 18.39 152 THR B C 1
ATOM 2870 O O . THR B 1 153 ? 14.125 -15.940 17.134 1.00 19.15 152 THR B O 1
ATOM 2874 N N . GLY B 1 154 ? 14.219 -15.621 14.890 1.00 17.15 153 GLY B N 1
ATOM 2875 C CA . GLY B 1 154 ? 15.178 -16.705 14.640 1.00 17.94 153 GLY B CA 1
ATOM 2876 C C . GLY B 1 154 ? 16.039 -16.414 13.448 1.00 17.83 153 GLY B C 1
ATOM 2877 O O . GLY B 1 154 ? 15.791 -15.451 12.701 1.00 16.26 153 GLY B O 1
ATOM 2878 N N . SER B 1 155 ? 17.108 -17.213 13.262 1.00 17.69 154 SER B N 1
ATOM 2879 C CA . SER B 1 155 ? 18.018 -16.996 12.151 1.00 18.20 154 SER B CA 1
ATOM 2880 C C . SER B 1 155 ? 18.621 -15.589 12.125 1.00 17.36 154 SER B C 1
ATOM 2881 O O . SER B 1 155 ? 19.048 -15.092 11.063 1.00 16.74 154 SER B O 1
ATOM 2884 N N . VAL B 1 156 ? 18.787 -15.000 13.314 1.00 16.88 155 VAL B N 1
ATOM 2885 C CA . VAL B 1 156 ? 19.372 -13.677 13.440 1.00 17.34 155 VAL B CA 1
ATOM 2886 C C . VAL B 1 156 ? 20.758 -13.576 12.771 1.00 17.86 155 VAL B C 1
ATOM 2887 O O . VAL B 1 156 ? 21.068 -12.577 12.094 1.00 16.34 155 VAL B O 1
ATOM 2891 N N A GLU B 1 157 ? 21.566 -14.622 12.966 0.50 17.81 156 GLU B N 1
ATOM 2892 N N B GLU B 1 157 ? 21.559 -14.624 12.944 0.50 17.99 156 GLU B N 1
ATOM 2893 C CA A GLU B 1 157 ? 22.931 -14.633 12.481 0.50 18.72 156 GLU B CA 1
ATOM 2894 C CA B GLU B 1 157 ? 22.921 -14.625 12.462 0.50 19.02 156 GLU B CA 1
ATOM 2895 C C A GLU B 1 157 ? 23.019 -14.655 10.956 0.50 18.69 156 GLU B C 1
ATOM 2896 C C B GLU B 1 157 ? 23.020 -14.659 10.948 0.50 18.86 156 GLU B C 1
ATOM 2897 O O A GLU B 1 157 ? 24.080 -14.387 10.432 0.50 19.28 156 GLU B O 1
ATOM 2898 O O B GLU B 1 157 ? 24.082 -14.393 10.425 0.50 19.46 156 GLU B O 1
ATOM 2909 N N . VAL B 1 158 ? 21.911 -14.943 10.271 1.00 18.30 157 VAL B N 1
ATOM 2910 C CA . VAL B 1 158 ? 21.854 -14.985 8.826 1.00 18.38 157 VAL B CA 1
ATOM 2911 C C . VAL B 1 158 ? 21.525 -13.605 8.215 1.00 18.23 157 VAL B C 1
ATOM 2912 O O . VAL B 1 158 ? 21.716 -13.400 6.999 1.00 17.65 157 VAL B O 1
ATOM 2916 N N . ALA B 1 159 ? 21.086 -12.653 9.057 1.00 17.23 158 ALA B N 1
ATOM 2917 C CA . ALA B 1 159 ? 20.648 -11.367 8.549 1.00 17.12 158 ALA B CA 1
ATOM 2918 C C . ALA B 1 159 ? 21.655 -10.640 7.675 1.00 17.71 158 ALA B C 1
ATOM 2919 O O . ALA B 1 159 ? 21.277 -10.188 6.601 1.00 17.83 158 ALA B O 1
ATOM 2921 N N . PRO B 1 160 ? 22.934 -10.539 8.098 1.00 18.44 159 PRO B N 1
ATOM 2922 C CA . PRO B 1 160 ? 23.905 -9.891 7.252 1.00 19.29 159 PRO B CA 1
ATOM 2923 C C . PRO B 1 160 ? 24.120 -10.567 5.904 1.00 20.61 159 PRO B C 1
ATOM 2924 O O . PRO B 1 160 ? 24.188 -9.866 4.896 1.00 21.10 159 PRO B O 1
ATOM 2928 N N . ARG B 1 161 ? 24.205 -11.889 5.880 1.00 21.53 160 ARG B N 1
ATOM 2929 C CA . ARG B 1 161 ? 24.444 -12.593 4.620 1.00 24.07 160 ARG B CA 1
ATOM 2930 C C . ARG B 1 161 ? 23.235 -12.393 3.711 1.00 23.80 160 ARG B C 1
ATOM 2931 O O . ARG B 1 161 ? 23.368 -12.291 2.531 1.00 24.05 160 ARG B O 1
ATOM 2939 N N . ALA B 1 162 ? 22.060 -12.318 4.314 1.00 23.17 161 ALA B N 1
ATOM 2940 C CA . ALA B 1 162 ? 20.786 -12.117 3.586 1.00 23.30 161 ALA B CA 1
ATOM 2941 C C . ALA B 1 162 ? 20.578 -10.636 3.194 1.00 24.42 161 ALA B C 1
ATOM 2942 O O . ALA B 1 162 ? 19.515 -10.271 2.664 1.00 23.41 161 ALA B O 1
ATOM 2944 N N . ASN B 1 163 ? 21.572 -9.816 3.507 1.00 25.00 162 ASN B N 1
ATOM 2945 C CA . ASN B 1 163 ? 21.574 -8.365 3.302 1.00 27.50 162 ASN B CA 1
ATOM 2946 C C . ASN B 1 163 ? 20.399 -7.655 3.917 1.00 27.36 162 ASN B C 1
ATOM 2947 O O . ASN B 1 163 ? 19.902 -6.680 3.339 1.00 30.98 162 ASN B O 1
ATOM 2952 N N . LEU B 1 164 ? 19.977 -8.116 5.088 1.00 24.43 163 LEU B N 1
ATOM 2953 C CA . LEU B 1 164 ? 18.915 -7.478 5.859 1.00 24.18 163 LEU B CA 1
ATOM 2954 C C . LEU B 1 164 ? 19.417 -6.564 6.961 1.00 22.89 163 LEU B C 1
ATOM 2955 O O . LEU B 1 164 ? 18.668 -5.776 7.496 1.00 23.62 163 LEU B O 1
ATOM 2960 N N . ALA B 1 165 ? 20.645 -6.788 7.411 1.00 22.08 164 ALA B N 1
ATOM 2961 C CA . ALA B 1 165 ? 21.212 -6.008 8.482 1.00 21.57 164 ALA B CA 1
ATOM 2962 C C . ALA B 1 165 ? 22.691 -5.870 8.224 1.00 21.33 164 ALA B C 1
ATOM 2963 O O . ALA B 1 165 ? 23.272 -6.702 7.539 1.00 21.55 164 ALA B O 1
ATOM 2965 N N . ASP B 1 166 ? 23.308 -4.864 8.827 1.00 21.30 165 ASP B N 1
ATOM 2966 C CA . ASP B 1 166 ? 24.772 -4.689 8.807 1.00 21.73 165 ASP B CA 1
ATOM 2967 C C . ASP B 1 166 ? 25.458 -5.436 9.940 1.00 21.69 165 ASP B C 1
ATOM 2968 O O . ASP B 1 166 ? 26.669 -5.702 9.885 1.00 21.60 165 ASP B O 1
ATOM 2973 N N . ALA B 1 167 ? 24.697 -5.707 11.006 1.00 20.36 166 ALA B N 1
ATOM 2974 C CA . ALA B 1 167 ? 25.234 -6.198 12.253 1.00 19.97 166 ALA B CA 1
ATOM 2975 C C . ALA B 1 167 ? 24.101 -6.904 12.977 1.00 18.62 166 ALA B C 1
ATOM 2976 O O . ALA B 1 167 ? 22.969 -6.806 12.575 1.00 17.21 166 ALA B O 1
ATOM 2978 N N . ILE B 1 168 ? 24.439 -7.582 14.064 1.00 18.60 167 ILE B N 1
ATOM 2979 C CA . ILE B 1 168 ? 23.475 -8.245 14.869 1.00 18.37 167 ILE B CA 1
ATOM 2980 C C . ILE B 1 168 ? 23.750 -8.008 16.358 1.00 18.75 167 ILE B C 1
ATOM 2981 O O . ILE B 1 168 ? 24.844 -7.579 16.747 1.00 19.16 167 ILE B O 1
ATOM 2986 N N . CYS B 1 169 ? 22.704 -8.239 17.154 1.00 18.87 168 CYS B N 1
ATOM 2987 C CA . CYS B 1 169 ? 22.805 -8.333 18.569 1.00 18.64 168 CYS B CA 1
ATOM 2988 C C . CYS B 1 169 ? 22.239 -9.695 18.985 1.00 18.73 168 CYS B C 1
ATOM 2989 O O . CYS B 1 169 ? 21.031 -9.949 18.890 1.00 18.35 168 CYS B O 1
ATOM 2992 N N . ASP B 1 170 ? 23.119 -10.566 19.410 1.00 19.98 169 ASP B N 1
ATOM 2993 C CA . ASP B 1 170 ? 22.833 -11.974 19.407 1.00 23.40 169 ASP B CA 1
ATOM 2994 C C . ASP B 1 170 ? 23.164 -12.564 20.747 1.00 23.21 169 ASP B C 1
ATOM 2995 O O . ASP B 1 170 ? 24.125 -12.170 21.376 1.00 24.68 169 ASP B O 1
ATOM 3000 N N . LEU B 1 171 ? 22.391 -13.552 21.138 1.00 24.83 170 LEU B N 1
ATOM 3001 C CA . LEU B 1 171 ? 22.597 -14.270 22.365 1.00 28.90 170 LEU B CA 1
ATOM 3002 C C . LEU B 1 171 ? 23.690 -15.336 22.107 1.00 31.56 170 LEU B C 1
ATOM 3003 O O . LEU B 1 171 ? 23.578 -16.114 21.172 1.00 35.63 170 LEU B O 1
ATOM 3008 N N . VAL B 1 172 ? 24.783 -15.293 22.862 1.00 35.40 171 VAL B N 1
ATOM 3009 C CA . VAL B 1 172 ? 26.022 -16.054 22.584 1.00 38.38 171 VAL B CA 1
ATOM 3010 C C . VAL B 1 172 ? 26.453 -16.854 23.809 1.00 42.26 171 VAL B C 1
ATOM 3011 O O . VAL B 1 172 ? 26.526 -16.301 24.892 1.00 38.00 171 VAL B O 1
ATOM 3015 N N . SER B 1 173 ? 26.839 -18.112 23.640 1.00 45.43 172 SER B N 1
ATOM 3016 C CA . SER B 1 173 ? 27.496 -18.804 24.745 1.00 48.08 172 SER B CA 1
ATOM 3017 C C . SER B 1 173 ? 28.936 -19.212 24.470 1.00 48.67 172 SER B C 1
ATOM 3018 O O . SER B 1 173 ? 29.845 -18.787 25.164 1.00 52.74 172 SER B O 1
ATOM 3021 N N . SER B 1 174 ? 29.143 -20.014 23.438 1.00 48.43 173 SER B N 1
ATOM 3022 C CA . SER B 1 174 ? 30.451 -20.569 23.153 1.00 47.47 173 SER B CA 1
ATOM 3023 C C . SER B 1 174 ? 31.213 -19.840 22.053 1.00 46.29 173 SER B C 1
ATOM 3024 O O . SER B 1 174 ? 32.409 -20.057 21.911 1.00 47.86 173 SER B O 1
ATOM 3027 N N . GLY B 1 175 ? 30.532 -19.015 21.261 1.00 40.36 174 GLY B N 1
ATOM 3028 C CA . GLY B 1 175 ? 31.113 -18.494 20.026 1.00 38.36 174 GLY B CA 1
ATOM 3029 C C . GLY B 1 175 ? 30.884 -19.347 18.771 1.00 34.21 174 GLY B C 1
ATOM 3030 O O . GLY B 1 175 ? 31.161 -18.895 17.667 1.00 31.93 174 GLY B O 1
ATOM 3031 N N . ALA B 1 176 ? 30.402 -20.573 18.933 1.00 34.24 175 ALA B N 1
ATOM 3032 C CA . ALA B 1 176 ? 30.335 -21.542 17.811 1.00 34.38 175 ALA B CA 1
ATOM 3033 C C . ALA B 1 176 ? 29.431 -21.071 16.654 1.00 31.36 175 ALA B C 1
ATOM 3034 O O . ALA B 1 176 ? 29.792 -21.181 15.475 1.00 30.25 175 ALA B O 1
ATOM 3036 N N . THR B 1 177 ? 28.254 -20.546 16.986 1.00 28.68 176 THR B N 1
ATOM 3037 C CA . THR B 1 177 ? 27.335 -20.144 15.916 1.00 27.68 176 THR B CA 1
ATOM 3038 C C . THR B 1 177 ? 27.826 -18.865 15.207 1.00 26.25 176 THR B C 1
ATOM 3039 O O . THR B 1 177 ? 27.645 -18.721 13.996 1.00 25.09 176 THR B O 1
ATOM 3043 N N . LEU B 1 178 ? 28.480 -17.961 15.936 1.00 25.24 177 LEU B N 1
ATOM 3044 C CA . LEU B 1 178 ? 29.074 -16.788 15.312 1.00 24.82 177 LEU B CA 1
ATOM 3045 C C . LEU B 1 178 ? 30.138 -17.205 14.307 1.00 25.13 177 LEU B C 1
ATOM 3046 O O . LEU B 1 178 ? 30.134 -16.732 13.176 1.00 24.06 177 LEU B O 1
ATOM 3051 N N . GLN B 1 179 ? 31.025 -18.094 14.731 1.00 26.10 178 GLN B N 1
ATOM 3052 C CA . GLN B 1 179 ? 32.072 -18.654 13.862 1.00 27.72 178 GLN B CA 1
ATOM 3053 C C . GLN B 1 179 ? 31.457 -19.262 12.591 1.00 26.34 178 GLN B C 1
ATOM 3054 O O . GLN B 1 179 ? 31.920 -18.978 11.484 1.00 25.84 178 GLN B O 1
ATOM 3060 N N . ALA B 1 180 ? 30.374 -20.032 12.751 1.00 24.84 179 ALA B N 1
ATOM 3061 C CA . ALA B 1 180 ? 29.768 -20.722 11.633 1.00 24.31 179 ALA B CA 1
ATOM 3062 C C . ALA B 1 180 ? 29.216 -19.741 10.590 1.00 23.89 179 ALA B C 1
ATOM 3063 O O . ALA B 1 180 ? 29.147 -20.068 9.399 1.00 24.05 179 ALA B O 1
ATOM 3065 N N . ASN B 1 181 ? 28.765 -18.579 11.064 1.00 23.30 180 ASN B N 1
ATOM 3066 C CA . ASN B 1 181 ? 28.233 -17.513 10.209 1.00 22.31 180 ASN B CA 1
ATOM 3067 C C . ASN B 1 181 ? 29.264 -16.438 9.875 1.00 22.85 180 ASN B C 1
ATOM 3068 O O . ASN B 1 181 ? 28.907 -15.386 9.346 1.00 21.57 180 ASN B O 1
ATOM 3073 N N . ASN B 1 182 ? 30.537 -16.737 10.117 1.00 23.92 181 ASN B N 1
ATOM 3074 C CA . ASN B 1 182 ? 31.649 -15.827 9.856 1.00 25.66 181 ASN B CA 1
ATOM 3075 C C . ASN B 1 182 ? 31.413 -14.415 10.426 1.00 24.72 181 ASN B C 1
ATOM 3076 O O . ASN B 1 182 ? 31.620 -13.405 9.757 1.00 24.07 181 ASN B O 1
ATOM 3081 N N . LEU B 1 183 ? 30.953 -14.375 11.669 1.00 24.04 182 LEU B N 1
ATOM 3082 C CA . LEU B 1 183 ? 30.774 -13.129 12.398 1.00 23.93 182 LEU B CA 1
ATOM 3083 C C . LEU B 1 183 ? 31.685 -13.153 13.605 1.00 24.99 182 LEU B C 1
ATOM 3084 O O . LEU B 1 183 ? 32.101 -14.221 14.041 1.00 24.23 182 LEU B O 1
ATOM 3089 N N . LYS B 1 184 ? 31.941 -11.975 14.169 1.00 25.76 183 LYS B N 1
ATOM 3090 C CA . LYS B 1 184 ? 32.825 -11.857 15.334 1.00 27.31 183 LYS B CA 1
ATOM 3091 C C . LYS B 1 184 ? 32.133 -11.006 16.377 1.00 26.49 183 LYS B C 1
ATOM 3092 O O . LYS B 1 184 ? 31.444 -10.008 16.065 1.00 25.34 183 LYS B O 1
ATOM 3098 N N . GLU B 1 185 ? 32.221 -11.473 17.604 1.00 27.12 184 GLU B N 1
ATOM 3099 C CA . GLU B 1 185 ? 31.678 -10.759 18.758 1.00 27.41 184 GLU B CA 1
ATOM 3100 C C . GLU B 1 185 ? 32.520 -9.543 19.001 1.00 27.90 184 GLU B C 1
ATOM 3101 O O . GLU B 1 185 ? 33.768 -9.621 19.059 1.00 28.35 184 GLU B O 1
ATOM 3107 N N . VAL B 1 186 ? 31.860 -8.401 19.105 1.00 27.63 185 VAL B N 1
ATOM 3108 C CA . VAL B 1 186 ? 32.553 -7.121 19.226 1.00 28.75 185 VAL B CA 1
ATOM 3109 C C . VAL B 1 186 ? 32.282 -6.414 20.545 1.00 28.20 185 VAL B C 1
ATOM 3110 O O . VAL B 1 186 ? 33.183 -5.752 21.078 1.00 27.15 185 VAL B O 1
ATOM 3114 N N . LYS B 1 187 ? 31.066 -6.511 21.068 1.00 26.19 186 LYS B N 1
ATOM 3115 C CA . LYS B 1 187 ? 30.765 -5.855 22.349 1.00 26.92 186 LYS B CA 1
ATOM 3116 C C . LYS B 1 187 ? 29.664 -6.574 23.082 1.00 25.93 186 LYS B C 1
ATOM 3117 O O . LYS B 1 187 ? 28.555 -6.710 22.537 1.00 23.66 186 LYS B O 1
ATOM 3123 N N . VAL B 1 188 ? 29.965 -7.057 24.293 1.00 25.74 187 VAL B N 1
ATOM 3124 C CA . VAL B 1 188 ? 28.938 -7.625 25.175 1.00 26.45 187 VAL B CA 1
ATOM 3125 C C . VAL B 1 188 ? 28.017 -6.529 25.729 1.00 25.70 187 VAL B C 1
ATOM 3126 O O . VAL B 1 188 ? 28.484 -5.555 26.309 1.00 26.99 187 VAL B O 1
ATOM 3130 N N . ILE B 1 189 ? 26.710 -6.666 25.560 1.00 24.43 188 ILE B N 1
ATOM 3131 C CA . ILE B 1 189 ? 25.794 -5.666 26.110 1.00 24.27 188 ILE B CA 1
ATOM 3132 C C . ILE B 1 189 ? 24.985 -6.108 27.327 1.00 24.41 188 ILE B C 1
ATOM 3133 O O . ILE B 1 189 ? 24.372 -5.282 27.987 1.00 24.00 188 ILE B O 1
ATOM 3138 N N . TYR B 1 190 ? 24.970 -7.406 27.621 1.00 24.50 189 TYR B N 1
ATOM 3139 C CA . TYR B 1 190 ? 24.158 -7.937 28.675 1.00 24.47 189 TYR B CA 1
ATOM 3140 C C . TYR B 1 190 ? 24.644 -9.336 28.961 1.00 25.58 189 TYR B C 1
ATOM 3141 O O . TYR B 1 190 ? 24.940 -10.114 28.025 1.00 24.66 189 TYR B O 1
ATOM 3150 N N . GLU B 1 191 ? 24.668 -9.662 30.231 1.00 25.81 190 GLU B N 1
ATOM 3151 C CA . GLU B 1 191 ? 25.060 -10.963 30.697 1.00 27.54 190 GLU B CA 1
ATOM 3152 C C . GLU B 1 191 ? 23.911 -11.544 31.480 1.00 26.89 190 GLU B C 1
ATOM 3153 O O . GLU B 1 191 ? 23.317 -10.863 32.329 1.00 26.04 190 GLU B O 1
ATOM 3159 N N . SER B 1 192 ? 23.628 -12.817 31.204 1.00 25.27 191 SER B N 1
ATOM 3160 C CA . SER B 1 192 ? 22.448 -13.448 31.694 1.00 25.23 191 SER B CA 1
ATOM 3161 C C . SER B 1 192 ? 22.735 -14.813 32.292 1.00 25.88 191 SER B C 1
ATOM 3162 O O . SER B 1 192 ? 23.713 -15.491 31.942 1.00 25.77 191 SER B O 1
ATOM 3165 N N . ARG B 1 193 ? 21.883 -15.156 33.249 1.00 26.85 192 ARG B N 1
ATOM 3166 C CA . ARG B 1 193 ? 21.790 -16.488 33.805 1.00 27.78 192 ARG B CA 1
ATOM 3167 C C . ARG B 1 193 ? 20.336 -16.762 34.119 1.00 26.80 192 ARG B C 1
ATOM 3168 O O . ARG B 1 193 ? 19.490 -15.864 34.135 1.00 25.79 192 ARG B O 1
ATOM 3176 N N . ALA B 1 194 ? 20.038 -18.021 34.348 1.00 27.11 193 ALA B N 1
ATOM 3177 C CA . ALA B 1 194 ? 18.706 -18.413 34.786 1.00 27.28 193 ALA B CA 1
ATOM 3178 C C . ALA B 1 194 ? 18.356 -17.952 36.201 1.00 28.88 193 ALA B C 1
ATOM 3179 O O . ALA B 1 194 ? 19.220 -17.924 37.091 1.00 31.25 193 ALA B O 1
ATOM 3181 N N A CYS B 1 195 ? 17.081 -17.616 36.404 0.50 28.55 194 CYS B N 1
ATOM 3182 N N B CYS B 1 195 ? 17.096 -17.571 36.408 0.50 29.20 194 CYS B N 1
ATOM 3183 C CA A CYS B 1 195 ? 16.563 -17.208 37.703 0.50 29.50 194 CYS B CA 1
ATOM 3184 C CA B CYS B 1 195 ? 16.601 -17.192 37.729 0.50 30.61 194 CYS B CA 1
ATOM 3185 C C A CYS B 1 195 ? 15.233 -17.857 38.044 0.50 28.96 194 CYS B C 1
ATOM 3186 C C B CYS B 1 195 ? 15.234 -17.803 38.049 0.50 29.55 194 CYS B C 1
ATOM 3187 O O A CYS B 1 195 ? 14.449 -18.233 37.155 0.50 28.02 194 CYS B O 1
ATOM 3188 O O B CYS B 1 195 ? 14.439 -18.127 37.148 0.50 28.65 194 CYS B O 1
ATOM 3193 N N . LEU B 1 196 ? 14.980 -17.973 39.346 1.00 29.60 195 LEU B N 1
ATOM 3194 C CA . LEU B 1 196 ? 13.721 -18.471 39.820 1.00 29.44 195 LEU B CA 1
ATOM 3195 C C . LEU B 1 196 ? 12.948 -17.270 40.337 1.00 29.56 195 LEU B C 1
ATOM 3196 O O . LEU B 1 196 ? 13.404 -16.570 41.268 1.00 31.32 195 LEU B O 1
ATOM 3201 N N . ILE B 1 197 ? 11.757 -17.062 39.801 1.00 28.46 196 ILE B N 1
ATOM 3202 C CA . ILE B 1 197 ? 10.913 -15.928 40.186 1.00 29.09 196 ILE B CA 1
ATOM 3203 C C . ILE B 1 197 ? 9.511 -16.357 40.589 1.00 29.71 196 ILE B C 1
ATOM 3204 O O . ILE B 1 197 ? 9.044 -17.449 40.237 1.00 29.34 196 ILE B O 1
ATOM 3209 N N . GLN B 1 198 ? 8.827 -15.458 41.284 1.00 29.82 197 GLN B N 1
ATOM 3210 C CA . GLN B 1 198 ? 7.486 -15.711 41.773 1.00 30.20 197 GLN B CA 1
ATOM 3211 C C . GLN B 1 198 ? 6.585 -14.531 41.418 1.00 30.06 197 GLN B C 1
ATOM 3212 O O . GLN B 1 198 ? 7.050 -13.364 41.327 1.00 30.30 197 GLN B O 1
ATOM 3218 N N . LYS B 1 199 ? 5.302 -14.820 41.246 1.00 30.50 198 LYS B N 1
ATOM 3219 C CA . LYS B 1 199 ? 4.331 -13.779 40.992 1.00 31.64 198 LYS B CA 1
ATOM 3220 C C . LYS B 1 199 ? 4.284 -12.826 42.175 1.00 34.57 198 LYS B C 1
ATOM 3221 O O . LYS B 1 199 ? 4.641 -13.181 43.328 1.00 35.01 198 LYS B O 1
ATOM 3227 N N . GLU B 1 200 ? 3.803 -11.630 41.908 1.00 36.09 199 GLU B N 1
ATOM 3228 C CA . GLU B 1 200 ? 3.782 -10.623 42.955 1.00 40.06 199 GLU B CA 1
ATOM 3229 C C . GLU B 1 200 ? 2.778 -10.850 44.052 1.00 41.47 199 GLU B C 1
ATOM 3230 O O . GLU B 1 200 ? 3.104 -10.707 45.238 1.00 41.22 199 GLU B O 1
ATOM 3236 N N . ASN B 1 201 ? 1.550 -11.164 43.667 1.00 41.16 200 ASN B N 1
ATOM 3237 C CA . ASN B 1 201 ? 0.475 -11.220 44.633 1.00 43.81 200 ASN B CA 1
ATOM 3238 C C . ASN B 1 201 ? 0.602 -12.390 45.578 1.00 44.71 200 ASN B C 1
ATOM 3239 O O . ASN B 1 201 ? 1.024 -13.483 45.179 1.00 41.71 200 ASN B O 1
ATOM 3244 N N . ALA B 1 202 ? 0.141 -12.191 46.805 1.00 42.00 201 ALA B N 1
ATOM 3245 C CA . ALA B 1 202 ? 0.336 -13.178 47.849 1.00 43.10 201 ALA B CA 1
ATOM 3246 C C . ALA B 1 202 ? -0.290 -14.501 47.467 1.00 40.84 201 ALA B C 1
ATOM 3247 O O . ALA B 1 202 ? -1.394 -14.555 46.943 1.00 42.76 201 ALA B O 1
ATOM 3249 N N . LEU B 1 203 ? 0.453 -15.565 47.724 1.00 40.44 202 LEU B N 1
ATOM 3250 C CA . LEU B 1 203 ? -0.038 -16.922 47.594 1.00 41.11 202 LEU B CA 1
ATOM 3251 C C . LEU B 1 203 ? -0.897 -17.282 48.808 1.00 44.16 202 LEU B C 1
ATOM 3252 O O . LEU B 1 203 ? -0.760 -16.689 49.866 1.00 44.86 202 LEU B O 1
ATOM 3257 N N . SER B 1 204 ? -1.743 -18.291 48.655 1.00 44.64 203 SER B N 1
ATOM 3258 C CA . SER B 1 204 ? -2.543 -18.805 49.755 1.00 46.53 203 SER B CA 1
ATOM 3259 C C . SER B 1 204 ? -1.571 -19.426 50.734 1.00 45.77 203 SER B C 1
ATOM 3260 O O . SER B 1 204 ? -0.419 -19.632 50.398 1.00 44.18 203 SER B O 1
ATOM 3263 N N . LYS B 1 205 ? -2.002 -19.661 51.969 1.00 47.26 204 LYS B N 1
ATOM 3264 C CA . LYS B 1 205 ? -1.072 -20.106 53.003 1.00 47.17 204 LYS B CA 1
ATOM 3265 C C . LYS B 1 205 ? -0.390 -21.439 52.685 1.00 45.70 204 LYS B C 1
ATOM 3266 O O . LYS B 1 205 ? 0.806 -21.580 52.875 1.00 43.58 204 LYS B O 1
ATOM 3268 N N . GLU B 1 206 ? -1.151 -22.405 52.187 1.00 47.34 205 GLU B N 1
ATOM 3269 C CA . GLU B 1 206 ? -0.596 -23.707 51.795 1.00 46.26 205 GLU B CA 1
ATOM 3270 C C . GLU B 1 206 ? 0.467 -23.548 50.682 1.00 43.86 205 GLU B C 1
ATOM 3271 O O . GLU B 1 206 ? 1.552 -24.129 50.766 1.00 42.52 205 GLU B O 1
ATOM 3273 N N . LYS B 1 207 ? 0.180 -22.726 49.666 1.00 43.17 206 LYS B N 1
ATOM 3274 C CA . LYS B 1 207 ? 1.112 -22.560 48.520 1.00 41.63 206 LYS B CA 1
ATOM 3275 C C . LYS B 1 207 ? 2.437 -21.923 48.920 1.00 41.23 206 LYS B C 1
ATOM 3276 O O . LYS B 1 207 ? 3.507 -22.428 48.554 1.00 40.17 206 LYS B O 1
ATOM 3282 N N . GLN B 1 208 ? 2.379 -20.835 49.695 1.00 41.06 207 GLN B N 1
ATOM 3283 C CA . GLN B 1 208 ? 3.604 -20.192 50.161 1.00 40.64 207 GLN B CA 1
ATOM 3284 C C . GLN B 1 208 ? 4.484 -21.094 51.020 1.00 41.68 207 GLN B C 1
ATOM 3285 O O . GLN B 1 208 ? 5.720 -21.038 50.937 1.00 39.77 207 GLN B O 1
ATOM 3291 N N . ALA B 1 209 ? 3.846 -21.867 51.900 1.00 44.56 208 ALA B N 1
ATOM 3292 C CA . ALA B 1 209 ? 4.542 -22.867 52.694 1.00 46.25 208 ALA B CA 1
ATOM 3293 C C . ALA B 1 209 ? 5.325 -23.814 51.772 1.00 45.91 208 ALA B C 1
ATOM 3294 O O . ALA B 1 209 ? 6.525 -24.062 51.993 1.00 43.70 208 ALA B O 1
ATOM 3296 N N . LEU B 1 210 ? 4.651 -24.323 50.726 1.00 44.43 209 LEU B N 1
ATOM 3297 C CA . LEU B 1 210 ? 5.311 -25.211 49.772 1.00 44.34 209 LEU B CA 1
ATOM 3298 C C . LEU B 1 210 ? 6.449 -24.478 49.079 1.00 40.66 209 LEU B C 1
ATOM 3299 O O . LEU B 1 210 ? 7.561 -24.987 48.972 1.00 38.88 209 LEU B O 1
ATOM 3304 N N . VAL B 1 211 ? 6.183 -23.264 48.612 1.00 39.43 210 VAL B N 1
ATOM 3305 C 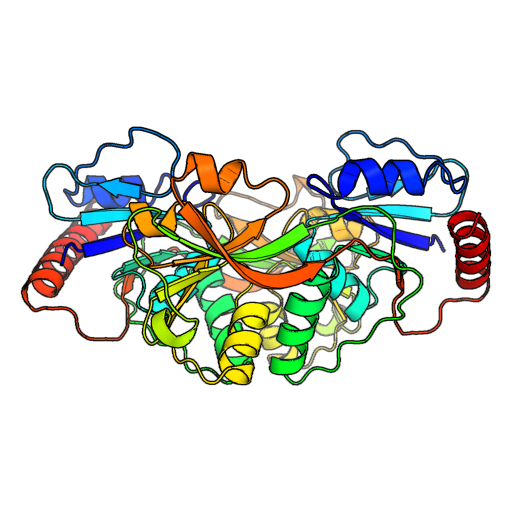CA . VAL B 1 211 ? 7.263 -22.501 48.024 1.00 39.89 210 VAL B CA 1
ATOM 3306 C C . VAL B 1 211 ? 8.436 -22.420 48.999 1.00 41.69 210 VAL B C 1
ATOM 3307 O O . VAL B 1 211 ? 9.572 -22.723 48.604 1.00 42.16 210 VAL B O 1
ATOM 3311 N N . ASP B 1 212 ? 8.164 -22.058 50.265 1.00 42.25 211 ASP B N 1
ATOM 3312 C CA . ASP B 1 212 ? 9.246 -21.920 51.256 1.00 45.73 211 ASP B CA 1
ATOM 3313 C C . ASP B 1 212 ? 10.049 -23.220 51.352 1.00 45.96 211 ASP B C 1
ATOM 3314 O O . ASP B 1 212 ? 11.278 -23.177 51.442 1.00 44.73 211 ASP B O 1
ATOM 3319 N N . LYS B 1 213 ? 9.336 -24.358 51.344 1.00 44.73 212 LYS B N 1
ATOM 3320 C CA . LYS B 1 213 ? 9.957 -25.680 51.415 1.00 46.00 212 LYS B CA 1
ATOM 3321 C C . LYS B 1 213 ? 10.908 -25.915 50.234 1.00 45.99 212 LYS B C 1
ATOM 3322 O O . LYS B 1 213 ? 12.053 -26.331 50.443 1.00 45.80 212 LYS B O 1
ATOM 3324 N N . ILE B 1 214 ? 10.455 -25.638 48.996 1.00 43.32 213 ILE B N 1
ATOM 3325 C CA . ILE B 1 214 ? 11.366 -25.741 47.830 1.00 43.39 213 ILE B CA 1
ATOM 3326 C C . ILE B 1 214 ? 12.533 -24.761 47.889 1.00 43.72 213 ILE B C 1
ATOM 3327 O O . ILE B 1 214 ? 13.672 -25.109 47.524 1.00 40.56 213 ILE B O 1
ATOM 3332 N N . MET B 1 215 ? 12.254 -23.525 48.307 1.00 43.20 214 MET B N 1
ATOM 3333 C CA . MET B 1 215 ? 13.323 -22.555 48.418 1.00 47.95 214 MET B CA 1
ATOM 3334 C C . MET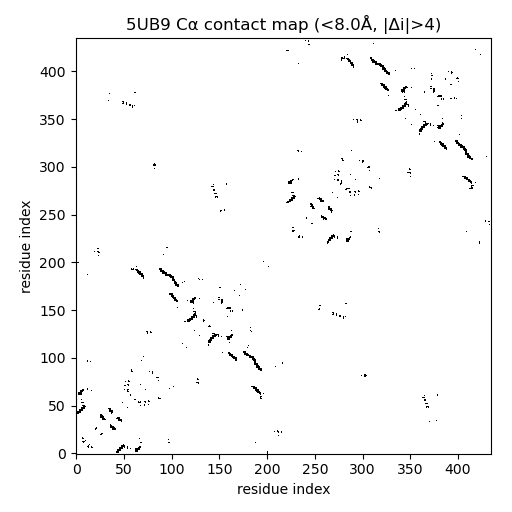 B 1 215 ? 14.398 -23.011 49.408 1.00 51.93 214 MET B C 1
ATOM 3335 O O . MET B 1 215 ? 15.584 -22.772 49.163 1.00 54.15 214 MET B O 1
ATOM 3340 N N . LEU B 1 216 ? 14.001 -23.702 50.488 1.00 52.13 215 LEU B N 1
ATOM 3341 C CA . LEU B 1 216 ? 14.987 -24.333 51.373 1.00 53.23 215 LEU B CA 1
ATOM 3342 C C . LEU B 1 216 ? 15.873 -25.287 50.573 1.00 51.71 215 LEU B C 1
ATOM 3343 O O . LEU B 1 216 ? 17.088 -25.251 50.693 1.00 49.38 215 LEU B O 1
ATOM 3345 N N . ARG B 1 217 ? 15.280 -26.135 49.738 1.00 49.53 216 ARG B N 1
ATOM 3346 C CA . ARG B 1 217 ? 16.099 -27.167 49.101 1.00 51.37 216 ARG B CA 1
ATOM 3347 C C . ARG B 1 217 ? 16.885 -26.617 47.931 1.00 48.06 216 ARG B C 1
ATOM 3348 O O . ARG B 1 217 ? 17.994 -27.079 47.646 1.00 46.39 216 ARG B O 1
ATOM 3356 N N . VAL B 1 218 ? 16.308 -25.632 47.245 1.00 46.83 217 VAL B N 1
ATOM 3357 C CA . VAL B 1 218 ? 17.050 -24.915 46.217 1.00 47.67 217 VAL B CA 1
ATOM 3358 C C . VAL B 1 218 ? 18.347 -24.413 46.840 1.00 51.07 217 VAL B C 1
ATOM 3359 O O . VAL B 1 218 ? 19.444 -24.704 46.346 1.00 55.20 217 VAL B O 1
ATOM 3363 N N . ALA B 1 219 ? 18.219 -23.705 47.959 1.00 54.42 218 ALA B N 1
ATOM 3364 C CA . ALA B 1 219 ? 19.401 -23.277 48.726 1.00 59.26 218 ALA B CA 1
ATOM 3365 C C . ALA B 1 219 ? 20.265 -24.504 49.034 1.00 62.85 218 ALA B C 1
ATOM 3366 O O . ALA B 1 219 ? 21.475 -24.488 48.825 1.00 65.42 218 ALA B O 1
ATOM 3368 N N . GLY B 1 220 ? 19.624 -25.584 49.476 1.00 66.04 219 GLY B N 1
ATOM 3369 C CA . GLY B 1 220 ? 20.299 -26.872 49.640 1.00 66.44 219 GLY B CA 1
ATOM 3370 C C . GLY B 1 220 ? 21.160 -27.271 48.451 1.00 66.31 219 GLY B C 1
ATOM 3371 O O . GLY B 1 220 ? 22.305 -27.686 48.630 1.00 62.17 219 GLY B O 1
#

Nearest PDB structures (foldseek):
  5ubi-assembly1_A  TM=1.003E+00  e=8.465E-49  Campylobacter jejuni RM1221
  4yb7-assembly2_L  TM=9.774E-01  e=2.853E-47  Campylobacter jejuni RM1221
  4yb7-assembly1_C  TM=9.805E-01  e=3.929E-47  Campylobacter jejuni RM1221
  4yb7-assembly1_D  TM=9.731E-01  e=2.677E-47  Campylobacter jejuni RM1221
  4yb7-assembly1_K  TM=9.768E-01  e=5.074E-47  Campylobacter jejuni RM1221

B-factor: mean 28.39, std 9.79, range [12.09, 66.44]

Solvent-accessible surface area: 19418 Å² total; per-residue (Å²): 158,87,1,59,2,0,0,17,68,87,47,89,14,15,64,62,0,39,84,5,6,63,73,2,29,0,136,26,102,66,152,112,124,24,4,30,6,95,13,78,76,29,61,0,6,1,0,7,8,87,39,65,8,0,0,10,2,1,27,36,23,6,0,2,1,0,1,0,5,20,5,11,8,26,15,26,31,30,34,34,86,52,32,64,70,138,20,38,65,76,87,43,60,91,0,34,13,21,98,14,50,0,0,0,0,6,21,112,150,70,103,99,107,39,63,59,0,86,56,40,55,0,0,0,35,32,35,18,2,0,100,81,22,0,172,131,63,63,14,105,54,29,32,0,32,1,54,40,40,13,66,48,0,20,98,5,109,7,9,68,0,0,1,11,59,5,59,74,89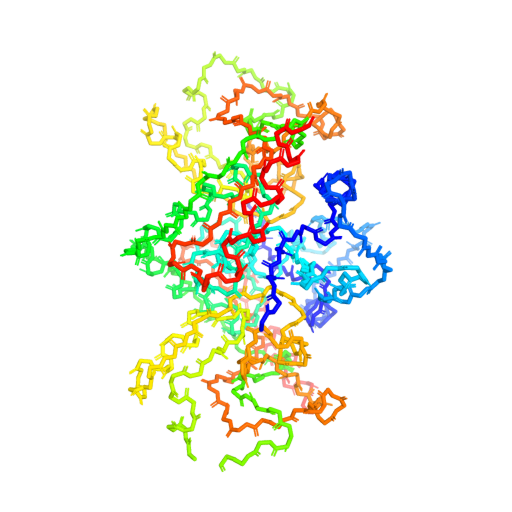,44,106,8,76,110,43,58,10,33,62,39,86,62,26,47,116,3,75,0,0,7,0,2,41,83,110,90,18,62,188,140,24,56,59,20,2,76,93,5,45,143,92,1,44,39,21,31,137,91,120,182,168,75,1,61,0,0,0,13,69,89,49,88,10,14,146,67,0,48,77,31,6,66,130,4,20,0,133,28,111,48,120,161,48,50,2,20,0,116,6,105,71,54,66,0,14,0,0,21,6,90,41,66,10,0,0,8,1,1,29,37,22,8,1,3,2,0,0,1,6,25,5,10,7,32,16,18,26,25,44,32,85,47,31,71,69,134,15,45,58,72,88,45,21,116,11,85,21,19,128,28,60,0,0,0,0,2,36,82,106,60,104,72,84,87,36,58,55,0,87,49,39,43,0,0,0,37,33,38,23,4,0,105,83,22,1,78,129,64,59,25,103,50,74,31,0,30,0,51,43,55,13,19,24,0,18,144,0,97,8,11,67,0,0,1,15,68,6,77,96,24,60,82,5,150,87,31,95,11,56,59,27,84,55,24,46,122,7,75,0,1,5,0,2,40,74,114,92,20,68,91,81,27,56,59,28,1,82,46,7,49,71,130,30,91,92